Protein AF-A0A7J7S5L0-F1 (afdb_monomer)

Solvent-accessible surface area (backbone atoms only — not comparable to full-atom values): 23056 Å² total; per-residue (Å²): 132,82,79,80,74,50,75,63,55,53,49,55,50,50,57,55,58,66,65,73,73,70,83,84,84,86,88,85,94,87,86,90,83,88,81,81,90,85,79,81,75,80,80,66,63,86,84,73,77,69,74,51,73,44,51,69,38,37,42,37,36,43,38,46,70,41,43,64,68,40,69,53,35,34,27,29,10,21,54,47,45,24,26,61,78,12,46,74,59,59,72,66,46,76,49,38,42,60,50,24,47,48,80,40,89,96,40,73,84,66,61,26,32,54,71,24,30,70,67,79,53,44,90,48,55,52,59,74,33,19,23,34,21,65,38,55,86,89,56,86,34,37,40,39,37,34,39,67,58,69,44,37,40,25,36,41,35,42,28,21,14,24,62,25,62,84,52,10,28,21,4,48,22,37,38,40,31,24,42,65,84,41,78,50,46,76,50,77,40,44,59,16,63,22,63,89,75,75,63,74,66,44,32,12,42,76,48,72,21,65,87,53,64,70,37,53,53,36,27,58,78,62,39,71,84,63,62,77,80,74,77,76,82,80,81,60,74,76,77,67,79,76,74,73,81,88,76,85,85,80,92,82,84,88,78,90,78,89,79,83,80,93,79,75,95,72,82,85,76,81,76,78,81,80,74,84,78,77,82,81,82,55,98,48,91,94,54,84,86,77,96,73,89,86,84,83,84,88,77,56,88,94,36,93,55,48,43,64,56,78,70,81,85,54,65,42,99,83,76,44,73,55,92,65,53,55,93,80,62,85,58,85,56,59,20,47,59,78,39,95,92,36,81,85,61,86,42,43,62,76,68,68,46,64,93,66,97,74,83,94,68,67,31,42,26,52,69,80,134

Structure (mmCIF, N/CA/C/O backbone):
data_AF-A0A7J7S5L0-F1
#
_entry.id   AF-A0A7J7S5L0-F1
#
loop_
_atom_site.group_PDB
_atom_site.id
_atom_site.type_symbol
_atom_site.label_atom_id
_atom_site.label_alt_id
_atom_site.label_comp_id
_atom_site.label_asym_id
_atom_site.label_entity_id
_atom_site.label_seq_id
_atom_site.pdbx_PDB_ins_code
_atom_site.Cartn_x
_atom_site.Cartn_y
_atom_site.Cartn_z
_atom_site.occupancy
_atom_site.B_iso_or_equiv
_atom_site.auth_seq_id
_atom_site.auth_comp_id
_atom_site.auth_asym_id
_atom_site.auth_atom_id
_atom_site.pdbx_PDB_model_num
ATOM 1 N N . MET A 1 1 ? 23.973 -20.853 -20.906 1.00 35.00 1 MET A N 1
ATOM 2 C CA . MET A 1 1 ? 23.506 -19.467 -21.084 1.00 35.00 1 MET A CA 1
ATOM 3 C C . MET A 1 1 ? 23.937 -18.747 -19.824 1.00 35.00 1 MET A C 1
ATOM 5 O O . MET A 1 1 ? 23.379 -19.014 -18.769 1.00 35.00 1 MET A O 1
ATOM 9 N N . GLU A 1 2 ? 25.064 -18.047 -19.890 1.00 33.78 2 GLU A N 1
ATOM 10 C CA . GLU A 1 2 ? 25.650 -17.364 -18.735 1.00 33.78 2 GLU A CA 1
ATOM 11 C C . GLU A 1 2 ? 24.725 -16.218 -18.322 1.00 33.78 2 GLU A C 1
ATOM 13 O O . GLU A 1 2 ? 24.230 -15.475 -19.170 1.00 33.78 2 GLU A O 1
ATOM 18 N N . VAL A 1 3 ? 24.417 -16.142 -17.028 1.00 40.94 3 VAL A N 1
ATOM 19 C CA . VAL A 1 3 ? 23.576 -15.092 -16.456 1.00 40.94 3 VAL A CA 1
ATOM 20 C C . VAL A 1 3 ? 24.380 -13.801 -16.539 1.00 40.94 3 VAL A C 1
ATOM 22 O O . VAL A 1 3 ? 25.393 -13.665 -15.858 1.00 40.94 3 VAL A O 1
ATOM 25 N N . GLN A 1 4 ? 23.963 -12.884 -17.410 1.00 40.31 4 GLN A N 1
ATOM 26 C CA . GLN A 1 4 ? 24.479 -11.522 -17.427 1.00 40.31 4 GLN A CA 1
ATOM 27 C C . GLN A 1 4 ? 24.127 -10.904 -16.067 1.00 40.31 4 GLN A C 1
ATOM 29 O O . GLN A 1 4 ? 22.957 -10.614 -15.820 1.00 40.31 4 GLN A O 1
ATOM 34 N N . GLY A 1 5 ? 25.112 -10.822 -15.168 1.00 45.06 5 GLY A N 1
ATOM 35 C CA . GLY A 1 5 ? 24.944 -10.202 -13.856 1.00 45.06 5 GLY A CA 1
ATOM 36 C C . GLY A 1 5 ? 24.452 -8.774 -14.036 1.00 45.06 5 GLY A C 1
ATOM 37 O O . GLY A 1 5 ? 24.912 -8.072 -14.942 1.00 45.06 5 GLY A O 1
ATOM 38 N N . ASP A 1 6 ? 23.470 -8.376 -13.238 1.00 62.06 6 ASP A N 1
ATOM 39 C CA . ASP A 1 6 ? 22.963 -7.014 -13.302 1.00 62.06 6 ASP A CA 1
ATOM 40 C C . ASP A 1 6 ? 23.783 -6.069 -12.410 1.00 62.06 6 ASP A C 1
ATOM 42 O O . ASP A 1 6 ? 24.722 -6.462 -11.715 1.00 62.06 6 ASP A O 1
ATOM 46 N N . ILE A 1 7 ? 23.465 -4.776 -12.465 1.00 70.31 7 ILE A N 1
ATOM 47 C CA . ILE A 1 7 ? 24.219 -3.723 -11.767 1.00 70.31 7 ILE A CA 1
ATOM 48 C C . ILE A 1 7 ? 24.261 -3.970 -10.247 1.00 70.31 7 ILE A C 1
ATOM 50 O O . ILE A 1 7 ? 25.224 -3.583 -9.577 1.00 70.31 7 ILE A O 1
ATOM 54 N N . LEU A 1 8 ? 23.237 -4.624 -9.687 1.00 61.12 8 LEU A N 1
ATOM 55 C CA . LEU A 1 8 ? 23.223 -4.979 -8.275 1.00 61.12 8 LEU A CA 1
ATOM 56 C C . LEU A 1 8 ? 24.218 -6.108 -7.981 1.00 61.12 8 LEU A C 1
ATOM 58 O O . LEU A 1 8 ? 24.943 -6.021 -6.986 1.00 61.12 8 LEU A O 1
ATOM 62 N N . ASP A 1 9 ? 24.299 -7.125 -8.841 1.00 69.38 9 ASP A N 1
ATOM 63 C CA . ASP A 1 9 ? 25.286 -8.201 -8.714 1.00 69.38 9 ASP A CA 1
ATOM 64 C C . ASP A 1 9 ? 26.721 -7.654 -8.729 1.00 69.38 9 ASP A C 1
ATOM 66 O O . ASP A 1 9 ? 27.543 -8.045 -7.892 1.00 69.38 9 ASP A O 1
ATOM 70 N N . GLU A 1 10 ? 27.023 -6.706 -9.622 1.00 72.88 10 GLU A N 1
ATOM 71 C CA . GLU A 1 10 ? 28.326 -6.030 -9.665 1.00 72.88 10 GLU A CA 1
ATOM 72 C C . GLU A 1 10 ? 28.600 -5.228 -8.384 1.00 72.88 10 GLU A C 1
ATOM 74 O O . GLU A 1 10 ? 29.686 -5.327 -7.803 1.00 72.88 10 GLU A O 1
ATOM 79 N N . PHE A 1 11 ? 27.616 -4.472 -7.888 1.00 70.94 11 PHE A N 1
ATOM 80 C CA . PHE A 1 11 ? 27.759 -3.702 -6.651 1.00 70.94 11 PHE A CA 1
ATOM 81 C C . PHE A 1 11 ? 28.000 -4.603 -5.428 1.00 70.94 11 PHE A C 1
ATOM 83 O O . PHE A 1 11 ? 28.887 -4.341 -4.607 1.00 70.94 11 PHE A O 1
ATOM 90 N N . LEU A 1 12 ? 27.255 -5.706 -5.312 1.00 69.44 12 LEU A N 1
ATOM 91 C CA . LEU A 1 12 ? 27.433 -6.683 -4.238 1.00 69.44 12 LEU A CA 1
ATOM 92 C C . LEU A 1 12 ? 28.816 -7.349 -4.297 1.00 69.44 12 LEU A C 1
ATOM 94 O O . LEU A 1 12 ? 29.419 -7.599 -3.247 1.00 69.44 12 LEU A O 1
ATOM 98 N N . GLN A 1 13 ? 29.348 -7.607 -5.496 1.00 70.56 13 GLN A N 1
ATOM 99 C CA . GLN A 1 13 ? 30.716 -8.103 -5.677 1.00 70.56 13 GLN A CA 1
ATOM 100 C C . GLN A 1 13 ? 31.758 -7.066 -5.235 1.00 70.56 13 GLN A C 1
ATOM 102 O O . GLN A 1 13 ? 32.685 -7.414 -4.502 1.00 70.56 13 GLN A O 1
ATOM 107 N N . GLN A 1 14 ? 31.584 -5.788 -5.584 1.00 70.31 14 GLN A N 1
ATOM 108 C CA . GLN A 1 14 ? 32.487 -4.709 -5.162 1.00 70.31 14 GLN A CA 1
ATOM 109 C C . GLN A 1 14 ? 32.527 -4.541 -3.633 1.00 70.31 14 GLN A C 1
ATOM 111 O O . GLN A 1 14 ? 33.608 -4.422 -3.053 1.00 70.31 14 GLN A O 1
ATOM 116 N N . GLN A 1 15 ? 31.377 -4.624 -2.953 1.00 67.12 15 GLN A N 1
ATOM 117 C CA . GLN A 1 15 ? 31.299 -4.581 -1.483 1.00 67.12 15 GLN A CA 1
ATOM 118 C C . GLN A 1 15 ? 32.011 -5.768 -0.812 1.00 67.12 15 GLN A C 1
ATOM 120 O O . GLN A 1 15 ? 32.655 -5.609 0.229 1.00 67.12 15 GLN A O 1
ATOM 125 N N . ARG A 1 16 ? 31.937 -6.969 -1.404 1.00 60.38 16 ARG A N 1
ATOM 126 C CA . ARG A 1 16 ? 32.664 -8.153 -0.912 1.00 60.38 16 ARG A CA 1
ATOM 127 C C . ARG A 1 16 ? 34.176 -8.002 -1.087 1.00 60.38 16 ARG A C 1
ATOM 129 O O . ARG A 1 16 ? 34.921 -8.365 -0.178 1.00 60.38 16 ARG A O 1
ATOM 136 N N . SER A 1 17 ? 34.615 -7.418 -2.199 1.00 50.25 17 SER A N 1
ATOM 137 C CA . SER A 1 17 ? 36.029 -7.143 -2.484 1.00 50.25 17 SER A CA 1
ATOM 138 C C . SER A 1 17 ? 36.607 -6.046 -1.579 1.00 50.25 17 SER A C 1
ATOM 140 O O . SER A 1 17 ? 37.733 -6.176 -1.104 1.00 50.25 17 SER A O 1
ATOM 142 N N . GLY A 1 18 ? 35.824 -5.011 -1.247 1.00 46.03 18 GLY A N 1
ATOM 143 C CA . GLY A 1 18 ? 36.229 -3.941 -0.323 1.00 46.03 18 GLY A CA 1
ATOM 144 C C . GLY A 1 18 ? 36.460 -4.405 1.121 1.00 46.03 18 GLY A C 1
ATOM 145 O O . GLY A 1 18 ? 37.273 -3.822 1.836 1.00 46.03 18 GLY A O 1
ATOM 146 N N . ARG A 1 19 ? 35.808 -5.495 1.551 1.00 47.91 19 ARG A N 1
ATOM 147 C CA . ARG A 1 19 ? 35.987 -6.079 2.895 1.00 47.91 19 ARG A CA 1
ATOM 148 C C . ARG A 1 19 ? 37.182 -7.034 3.015 1.00 47.91 19 ARG A C 1
ATOM 150 O O . ARG A 1 19 ? 37.564 -7.359 4.133 1.00 47.91 19 ARG A O 1
ATOM 157 N N . GLN A 1 20 ? 37.806 -7.452 1.910 1.00 40.84 20 GLN A N 1
ATOM 158 C CA . GLN A 1 20 ? 38.986 -8.336 1.934 1.00 40.84 20 GLN A CA 1
ATOM 159 C C . GLN A 1 20 ? 40.331 -7.582 2.021 1.00 40.84 20 GLN A C 1
ATOM 161 O O . GLN A 1 20 ? 41.386 -8.210 2.039 1.00 4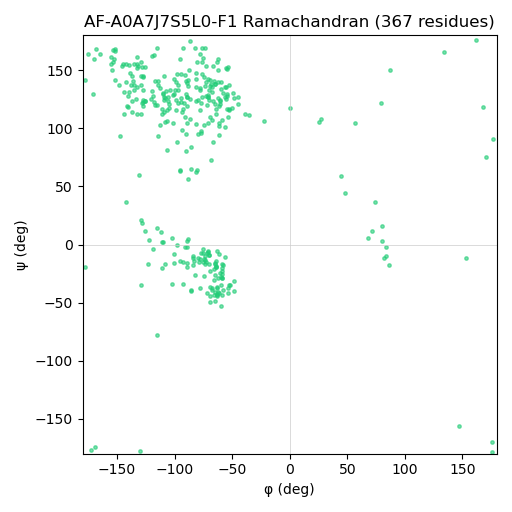0.84 20 GLN A O 1
ATOM 166 N N . GLY A 1 21 ? 40.311 -6.246 2.122 1.00 38.47 21 GLY A N 1
ATOM 167 C CA . GLY A 1 21 ? 41.514 -5.403 2.191 1.00 38.47 21 GLY A CA 1
ATOM 168 C C . GLY A 1 21 ? 42.060 -5.093 3.592 1.00 38.47 21 GLY A C 1
ATOM 169 O O . GLY A 1 21 ? 43.088 -4.430 3.692 1.00 38.47 21 GLY A O 1
ATOM 170 N N . ALA A 1 22 ? 41.419 -5.545 4.676 1.00 33.09 22 ALA A N 1
ATOM 171 C CA . ALA A 1 22 ? 41.879 -5.281 6.043 1.00 33.09 22 ALA A CA 1
ATOM 172 C C . ALA A 1 22 ? 42.357 -6.574 6.728 1.00 33.09 22 ALA A C 1
ATOM 174 O O . ALA A 1 22 ? 41.557 -7.398 7.167 1.00 33.09 22 ALA A O 1
ATOM 175 N N . GLN A 1 23 ? 43.677 -6.752 6.815 1.00 31.53 23 GLN A N 1
ATOM 176 C CA . GLN A 1 23 ? 44.304 -7.788 7.644 1.00 31.53 23 GLN A CA 1
ATOM 177 C C . GLN A 1 23 ? 44.163 -7.452 9.146 1.00 31.53 23 GLN A C 1
ATOM 179 O O . GLN A 1 23 ? 44.304 -6.283 9.508 1.00 31.53 23 GLN A O 1
ATOM 184 N N . PRO A 1 24 ? 43.938 -8.442 10.033 1.00 32.88 24 PRO A N 1
ATOM 185 C CA . PRO A 1 24 ? 43.842 -8.219 11.474 1.00 32.88 24 PRO A CA 1
ATOM 186 C C . PRO A 1 24 ? 45.208 -8.323 12.183 1.00 32.88 24 PRO A C 1
ATOM 188 O O . PRO A 1 24 ? 46.009 -9.217 11.912 1.00 32.88 24 PRO A O 1
ATOM 191 N N . THR A 1 25 ? 45.456 -7.423 13.137 1.00 28.41 25 THR A N 1
ATOM 192 C CA . THR A 1 25 ? 46.622 -7.402 14.045 1.00 28.41 25 THR A CA 1
ATOM 193 C C . THR A 1 25 ? 46.414 -8.362 15.235 1.00 28.41 25 THR A C 1
ATOM 195 O O . THR A 1 25 ? 45.291 -8.423 15.739 1.00 28.41 25 THR A O 1
ATOM 198 N N . PRO A 1 26 ? 47.435 -9.089 15.749 1.00 32.19 26 PRO A N 1
ATOM 199 C CA . PRO A 1 26 ? 47.214 -10.101 16.786 1.00 32.19 26 PRO A CA 1
ATOM 200 C C . PRO A 1 26 ? 47.486 -9.644 18.240 1.00 32.19 26 PRO A C 1
ATOM 202 O O . PRO A 1 26 ? 48.451 -8.935 18.519 1.00 32.19 26 PRO A O 1
ATOM 205 N N . CYS A 1 27 ? 46.672 -10.220 19.140 1.00 26.38 27 CYS A N 1
ATOM 206 C CA . CYS A 1 27 ? 46.868 -10.541 20.571 1.00 26.38 27 CYS A CA 1
ATOM 207 C C . CYS A 1 27 ? 46.740 -9.454 21.663 1.00 26.38 27 CYS A C 1
ATOM 209 O O . CYS A 1 27 ? 47.589 -8.573 21.765 1.00 26.38 27 CYS A O 1
ATOM 211 N N . ARG A 1 28 ? 45.809 -9.675 22.622 1.00 26.89 28 ARG A N 1
ATOM 212 C CA . ARG A 1 28 ? 46.102 -10.147 24.008 1.00 26.89 28 ARG A CA 1
ATOM 213 C C . ARG A 1 28 ? 44.815 -10.515 24.795 1.00 26.89 28 ARG A C 1
ATOM 215 O O . ARG A 1 28 ? 43.890 -9.716 24.850 1.00 26.89 28 ARG A O 1
ATOM 222 N N . GLU A 1 29 ? 44.779 -11.700 25.411 1.00 26.22 29 GLU A N 1
ATOM 223 C CA . GLU A 1 29 ? 43.734 -12.190 26.349 1.00 26.22 29 GLU A CA 1
ATOM 224 C C . GLU A 1 29 ? 43.870 -11.481 27.727 1.00 26.22 29 GLU A C 1
ATOM 226 O O . GLU A 1 29 ? 45.004 -11.214 28.132 1.00 26.22 29 GLU A O 1
ATOM 231 N N . GLN A 1 30 ? 42.830 -11.003 28.440 1.00 28.47 30 GLN A N 1
ATOM 232 C CA . GLN A 1 30 ? 41.833 -11.632 29.362 1.00 28.47 30 GLN A CA 1
ATOM 233 C C . GLN A 1 30 ? 41.193 -10.479 30.221 1.00 28.47 30 GLN A C 1
ATOM 235 O O . GLN A 1 30 ? 41.769 -9.387 30.187 1.00 28.47 30 GLN A O 1
ATOM 240 N N . PRO A 1 31 ? 40.185 -10.652 31.126 1.00 34.25 31 PRO A N 1
ATOM 241 C CA . PRO A 1 31 ? 39.108 -11.648 31.272 1.00 34.25 31 PRO A CA 1
ATOM 242 C C . PRO A 1 31 ? 37.680 -11.036 31.475 1.00 34.25 31 PRO A C 1
ATOM 244 O O . PRO A 1 31 ? 37.468 -9.828 31.473 1.00 34.25 31 PRO A O 1
ATOM 247 N N . GLU A 1 32 ? 36.716 -11.944 31.647 1.00 32.19 32 GLU A N 1
ATOM 248 C CA . GLU A 1 32 ? 35.241 -11.896 31.657 1.00 32.19 32 GLU A CA 1
ATOM 249 C C . GLU A 1 32 ? 34.494 -10.900 32.579 1.00 32.19 32 GLU A C 1
ATOM 251 O O . GLU A 1 32 ? 34.886 -10.658 33.720 1.00 32.19 32 GLU A O 1
ATOM 256 N N . ALA A 1 33 ? 33.279 -10.509 32.153 1.00 26.70 33 ALA A N 1
ATOM 257 C CA . ALA A 1 33 ? 32.152 -10.198 33.043 1.00 26.70 33 ALA A CA 1
ATOM 258 C C . ALA A 1 33 ? 30.788 -10.564 32.400 1.00 26.70 33 ALA A C 1
ATOM 260 O O . ALA A 1 33 ? 30.206 -9.795 31.647 1.00 26.70 33 ALA A O 1
ATOM 261 N N . ARG A 1 34 ? 30.327 -11.786 32.706 1.00 32.19 34 ARG A N 1
ATOM 262 C CA . ARG A 1 34 ? 28.937 -12.289 32.832 1.00 32.19 34 ARG A CA 1
ATOM 263 C C . ARG A 1 34 ? 27.819 -11.560 32.053 1.00 32.19 34 ARG A C 1
ATOM 265 O O . ARG A 1 34 ? 27.290 -10.560 32.528 1.00 32.19 34 ARG A O 1
ATOM 272 N N . ALA A 1 35 ? 27.341 -12.181 30.972 1.00 31.11 35 ALA A N 1
ATOM 273 C CA . ALA A 1 35 ? 26.013 -11.933 30.403 1.00 31.11 35 ALA A CA 1
ATOM 274 C C . ALA A 1 35 ? 25.084 -13.115 30.741 1.00 31.11 35 ALA A C 1
ATOM 276 O O . ALA A 1 35 ? 25.424 -14.269 30.474 1.00 31.11 35 ALA A O 1
ATOM 277 N N . GLY A 1 36 ? 23.952 -12.828 31.390 1.00 28.92 36 GLY A N 1
ATOM 278 C CA . GLY A 1 36 ? 22.881 -13.796 31.646 1.00 28.92 36 GLY A CA 1
ATOM 279 C C . GLY A 1 36 ? 22.057 -14.083 30.381 1.00 28.92 36 GLY A C 1
ATOM 280 O O . GLY A 1 36 ? 22.115 -13.294 29.435 1.00 28.92 36 GLY A O 1
ATOM 281 N N . PRO A 1 37 ? 21.312 -15.200 30.326 1.00 42.72 37 PRO A N 1
ATOM 282 C CA . PRO A 1 37 ? 20.564 -15.581 29.140 1.00 42.72 37 PRO A CA 1
ATOM 283 C C . PRO A 1 37 ? 19.127 -15.052 29.225 1.00 42.72 37 PRO A C 1
ATOM 285 O O . PRO A 1 37 ? 18.285 -15.709 29.825 1.00 42.72 37 PRO A O 1
ATOM 288 N N . ASP A 1 38 ? 18.826 -13.924 28.580 1.00 32.19 38 ASP A N 1
ATOM 289 C CA . ASP A 1 38 ? 17.434 -13.583 28.252 1.00 32.19 38 ASP A CA 1
ATOM 290 C C . ASP A 1 38 ? 17.164 -13.976 26.804 1.00 32.19 38 ASP A C 1
ATOM 292 O O . ASP A 1 38 ? 17.387 -13.256 25.831 1.00 32.19 38 ASP A O 1
ATOM 296 N N . ASN A 1 39 ? 16.758 -15.233 26.700 1.00 38.75 39 ASN A N 1
ATOM 297 C CA . ASN A 1 39 ? 16.380 -15.925 25.492 1.00 38.75 39 ASN A CA 1
ATOM 298 C C . ASN A 1 39 ? 14.872 -15.714 25.288 1.00 38.75 39 ASN A C 1
ATOM 300 O O . ASN A 1 39 ? 14.083 -16.593 25.613 1.00 38.75 39 ASN A O 1
ATOM 304 N N . CYS A 1 40 ? 14.460 -14.564 24.757 1.00 37.28 40 CYS A N 1
ATOM 305 C CA . CYS A 1 40 ? 13.097 -14.382 24.246 1.00 37.28 40 CYS A CA 1
ATOM 306 C C . CYS A 1 40 ? 13.091 -14.643 22.739 1.00 37.28 40 CYS A C 1
ATOM 308 O O . CYS A 1 40 ? 12.861 -13.755 21.925 1.00 37.28 40 CYS A O 1
ATOM 310 N N . ARG A 1 41 ? 13.400 -15.886 22.360 1.00 45.84 41 ARG A N 1
ATOM 311 C CA . ARG A 1 41 ? 12.902 -16.421 21.095 1.00 45.84 41 ARG A CA 1
ATOM 312 C C . ARG A 1 41 ? 11.476 -16.844 21.377 1.00 45.84 41 ARG A C 1
ATOM 314 O O . ARG A 1 41 ? 11.260 -17.930 21.907 1.00 45.84 41 ARG A O 1
ATOM 321 N N . ASP A 1 42 ? 10.541 -15.954 21.082 1.00 41.78 42 ASP A N 1
ATOM 322 C CA . ASP A 1 42 ? 9.139 -16.321 21.006 1.00 41.78 42 ASP A CA 1
ATOM 323 C C . ASP A 1 42 ? 8.979 -17.270 19.816 1.00 41.78 42 ASP A C 1
ATOM 325 O O . ASP A 1 42 ? 8.831 -16.875 18.664 1.00 41.78 42 ASP A O 1
ATOM 329 N N . SER A 1 43 ? 9.155 -18.560 20.085 1.00 47.28 43 SER A N 1
ATOM 330 C CA . SER A 1 43 ? 8.715 -19.630 19.207 1.00 47.28 43 SER A CA 1
ATOM 331 C C . SER A 1 43 ? 7.222 -19.834 19.448 1.00 47.28 43 SER A C 1
ATOM 333 O O . SER A 1 43 ? 6.814 -20.869 19.980 1.00 47.28 43 SER A O 1
ATOM 335 N N . GLY A 1 44 ? 6.435 -18.810 19.124 1.00 47.19 44 GLY A N 1
ATOM 336 C CA . GLY A 1 44 ? 5.003 -18.941 18.932 1.00 47.19 44 GLY A CA 1
ATOM 337 C C . GLY A 1 44 ? 4.761 -19.739 17.656 1.00 47.19 44 GLY A C 1
ATOM 338 O O . GLY A 1 44 ? 5.454 -19.557 16.653 1.00 47.19 44 GLY A O 1
ATOM 339 N N . ASP A 1 45 ? 3.822 -20.677 17.704 1.00 52.75 45 ASP A N 1
ATOM 340 C CA . ASP A 1 45 ? 3.313 -21.317 16.496 1.00 52.75 45 ASP A CA 1
ATOM 341 C C . ASP A 1 45 ? 2.797 -20.209 15.552 1.00 52.75 45 ASP A C 1
ATOM 343 O O . ASP A 1 45 ? 1.966 -19.407 15.990 1.00 52.75 45 ASP A O 1
ATOM 347 N N . PRO A 1 46 ? 3.252 -20.120 14.284 1.00 55.59 46 PRO A N 1
ATOM 348 C CA . PRO A 1 46 ? 2.746 -19.131 13.327 1.00 55.59 46 PRO A CA 1
ATOM 349 C C . PRO A 1 46 ? 1.220 -19.191 13.128 1.00 55.59 46 PRO A C 1
ATOM 351 O O . PRO A 1 46 ? 0.656 -18.291 12.512 1.00 55.59 46 PRO A O 1
ATOM 354 N N . SER A 1 47 ? 0.542 -20.226 13.643 1.00 59.34 47 SER A N 1
ATOM 355 C CA . SER A 1 47 ? -0.913 -20.377 13.581 1.00 59.34 47 SER A CA 1
ATOM 356 C C . SER A 1 47 ? -1.727 -19.564 14.606 1.00 59.34 47 SER A C 1
ATOM 358 O O . SER A 1 47 ? -2.938 -19.454 14.422 1.00 59.34 47 SER A O 1
ATOM 360 N N . ASP A 1 48 ? -1.113 -18.962 15.638 1.00 78.75 48 ASP A N 1
ATOM 361 C CA . ASP A 1 48 ? -1.850 -18.232 16.701 1.00 78.75 48 ASP A CA 1
ATOM 362 C C . ASP A 1 48 ? -1.804 -16.696 16.563 1.00 78.75 48 ASP A C 1
ATOM 364 O O . ASP A 1 48 ? -2.292 -15.954 17.418 1.00 78.75 48 ASP A O 1
ATOM 368 N N . PHE A 1 49 ? -1.228 -16.178 15.474 1.00 86.44 49 PHE A N 1
ATOM 369 C CA . PHE A 1 49 ? -1.247 -14.741 15.223 1.00 86.44 49 PHE A CA 1
ATOM 370 C C . PHE A 1 49 ? -2.678 -14.259 14.943 1.00 86.44 49 PHE A C 1
ATOM 372 O O . PHE A 1 49 ? -3.347 -14.726 14.018 1.00 86.44 49 PHE A O 1
ATOM 379 N N . ARG A 1 50 ? -3.146 -13.281 15.726 1.00 89.38 50 ARG A N 1
ATOM 380 C CA . ARG A 1 50 ? -4.452 -12.641 15.540 1.00 89.38 50 ARG A CA 1
ATOM 381 C C . ARG A 1 50 ? -4.278 -11.158 15.257 1.00 89.38 50 ARG A C 1
ATOM 383 O O . ARG A 1 50 ? -3.656 -10.446 16.041 1.00 89.38 50 ARG A O 1
ATOM 390 N N . ILE A 1 51 ? -4.903 -10.701 14.174 1.00 93.38 51 ILE A N 1
ATOM 391 C CA . ILE A 1 51 ? -4.962 -9.283 13.815 1.00 93.38 51 ILE A CA 1
ATOM 392 C C . ILE A 1 51 ? -5.674 -8.520 14.953 1.00 93.38 51 ILE A C 1
ATOM 394 O O . ILE A 1 51 ? -6.797 -8.891 15.318 1.00 93.38 51 ILE A O 1
ATOM 398 N N . PRO A 1 52 ? -5.038 -7.498 15.554 1.00 96.06 52 PRO A N 1
ATOM 399 C CA . PRO A 1 52 ? -5.631 -6.725 16.637 1.00 96.06 52 PRO A CA 1
ATOM 400 C C . PRO A 1 52 ? -6.738 -5.801 16.119 1.00 96.06 52 PRO A C 1
ATOM 402 O O . PRO A 1 52 ? -6.710 -5.349 14.979 1.00 96.06 52 PRO A O 1
ATOM 405 N N . VAL A 1 53 ? -7.697 -5.470 16.985 1.00 97.31 53 VAL A N 1
ATOM 406 C CA . VAL A 1 53 ? -8.732 -4.473 16.680 1.00 97.31 53 VAL A CA 1
ATOM 407 C C . VAL A 1 53 ? -8.235 -3.092 17.098 1.00 97.31 53 VAL A C 1
ATOM 409 O O . VAL A 1 53 ? -7.836 -2.915 18.248 1.00 97.31 53 VAL A O 1
ATOM 412 N N . LEU A 1 54 ? -8.275 -2.132 16.172 1.00 97.75 54 LEU A N 1
ATOM 413 C CA . LEU A 1 54 ? -7.890 -0.729 16.355 1.00 97.75 54 LEU A CA 1
ATOM 414 C C . LEU A 1 54 ? -6.569 -0.553 17.133 1.00 97.75 54 LEU A C 1
ATOM 416 O O . LEU A 1 54 ? -6.569 0.078 18.199 1.00 97.75 54 LEU A O 1
ATOM 420 N N . PRO A 1 55 ? -5.434 -1.100 16.652 1.00 98.25 55 PRO A N 1
ATOM 421 C CA . PRO A 1 55 ? -4.156 -0.939 17.334 1.00 98.25 55 PRO A CA 1
ATOM 422 C C . PRO A 1 55 ? -3.791 0.548 17.450 1.00 98.25 55 PRO A C 1
ATOM 424 O O . PRO A 1 55 ? -4.018 1.335 16.529 1.00 98.25 55 PRO A O 1
ATOM 427 N N . TYR A 1 56 ? -3.249 0.938 18.604 1.00 98.56 56 TYR A N 1
ATOM 428 C CA . TYR A 1 56 ? -2.861 2.315 18.908 1.00 98.56 56 TYR A CA 1
ATOM 429 C C . TYR A 1 56 ? -1.345 2.453 18.907 1.00 98.56 56 TYR A C 1
ATOM 431 O O . TYR A 1 56 ? -0.663 1.670 19.563 1.00 98.56 56 TYR A O 1
ATOM 439 N N . GLY A 1 57 ? -0.830 3.475 18.231 1.00 98.06 57 GLY A N 1
ATOM 440 C CA . GLY A 1 57 ? 0.599 3.762 18.248 1.00 98.06 57 GLY A CA 1
ATOM 441 C C . GLY A 1 57 ? 0.997 4.909 17.335 1.00 98.06 57 GLY A C 1
ATOM 442 O O . GLY A 1 57 ? 0.138 5.651 16.845 1.00 98.06 57 GLY A O 1
ATOM 443 N N . ARG A 1 58 ? 2.307 5.080 17.139 1.00 98.12 58 ARG A N 1
ATOM 444 C CA . ARG A 1 58 ? 2.880 6.196 16.369 1.00 98.12 58 ARG A CA 1
ATOM 445 C C . ARG A 1 58 ? 3.877 5.775 15.292 1.00 98.12 58 ARG A C 1
ATOM 447 O O . ARG A 1 58 ? 3.964 6.450 14.270 1.00 98.12 58 ARG A O 1
ATOM 454 N N . HIS A 1 59 ? 4.654 4.733 15.546 1.00 98.69 59 HIS A N 1
ATOM 455 C CA . HIS A 1 59 ? 5.771 4.308 14.716 1.00 98.69 59 HIS A CA 1
ATOM 456 C C . HIS A 1 59 ? 5.392 3.017 13.999 1.00 98.69 59 HIS A C 1
ATOM 458 O O . HIS A 1 59 ? 5.337 1.953 14.616 1.00 98.69 59 HIS A O 1
ATOM 464 N N . LEU A 1 60 ? 5.104 3.112 12.705 1.00 98.81 60 LEU A N 1
ATOM 465 C CA . LEU A 1 60 ? 4.762 1.969 11.868 1.00 98.81 60 LEU A CA 1
ATOM 466 C C . LEU A 1 60 ? 6.007 1.494 11.114 1.00 98.81 60 LEU A C 1
ATOM 468 O O . LEU A 1 60 ? 6.705 2.298 10.501 1.00 98.81 60 LEU A O 1
ATOM 472 N N . VAL A 1 61 ? 6.269 0.192 11.120 1.00 98.81 61 VAL A N 1
ATOM 473 C CA . VAL A 1 61 ? 7.336 -0.437 10.338 1.00 98.81 61 VAL A CA 1
ATOM 474 C C . VAL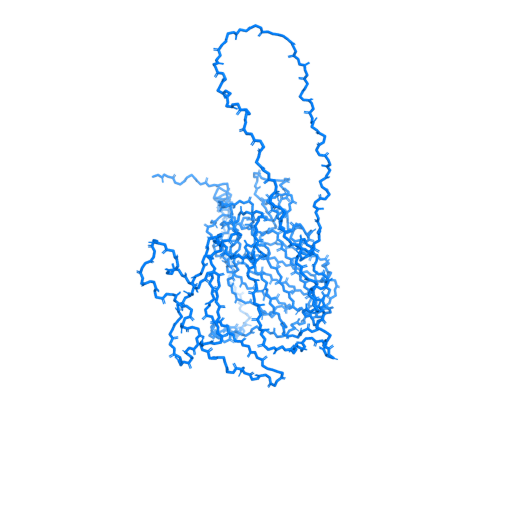 A 1 61 ? 6.730 -1.550 9.500 1.00 98.81 61 VAL A C 1
ATOM 476 O O . VAL A 1 61 ? 6.108 -2.459 10.039 1.00 98.81 61 VAL A O 1
ATOM 479 N N . ILE A 1 62 ? 6.924 -1.489 8.189 1.00 98.75 62 ILE A N 1
ATOM 480 C CA . ILE A 1 62 ? 6.588 -2.558 7.250 1.00 98.75 62 ILE A CA 1
ATOM 481 C C . ILE A 1 62 ? 7.893 -3.270 6.908 1.00 98.75 62 ILE A C 1
ATOM 483 O O . ILE A 1 62 ? 8.713 -2.734 6.164 1.00 98.75 62 ILE A O 1
ATOM 487 N N . ASP A 1 63 ? 8.095 -4.457 7.468 1.00 98.38 63 ASP A N 1
ATOM 488 C CA . ASP A 1 63 ? 9.232 -5.321 7.169 1.00 98.38 63 ASP A CA 1
ATOM 489 C C . ASP A 1 63 ? 8.892 -6.237 5.988 1.00 98.38 63 ASP A C 1
ATOM 491 O O . ASP A 1 63 ? 7.948 -7.031 6.021 1.00 98.38 63 ASP A O 1
ATOM 495 N N . ILE A 1 64 ? 9.662 -6.101 4.916 1.00 98.50 64 ILE A N 1
ATOM 496 C CA . ILE A 1 64 ? 9.462 -6.753 3.628 1.00 98.50 64 ILE A CA 1
ATOM 497 C C . ILE A 1 64 ? 10.288 -8.037 3.612 1.00 98.50 64 ILE A C 1
ATOM 499 O O . ILE A 1 64 ? 11.518 -8.012 3.590 1.00 98.50 64 ILE A O 1
ATOM 503 N N . LYS A 1 65 ? 9.612 -9.186 3.573 1.00 96.88 65 LYS A N 1
ATOM 504 C CA . LYS A 1 65 ? 10.265 -10.502 3.619 1.00 96.88 65 LYS A CA 1
ATOM 505 C C . LYS A 1 65 ? 10.557 -11.050 2.223 1.00 96.88 65 LYS A C 1
ATOM 507 O O . LYS A 1 65 ? 11.556 -11.747 2.031 1.00 96.88 65 LYS A O 1
ATOM 512 N N . SER A 1 66 ? 9.697 -10.762 1.246 1.00 97.31 66 SER A N 1
ATOM 513 C CA . SER A 1 66 ? 9.836 -11.283 -0.117 1.00 97.31 66 SER A CA 1
ATOM 514 C C . SER A 1 66 ? 9.188 -10.385 -1.180 1.00 97.31 66 SER A C 1
ATOM 516 O O . SER A 1 66 ? 8.422 -9.466 -0.883 1.00 97.31 66 SER A O 1
ATOM 518 N N . THR A 1 67 ? 9.502 -10.673 -2.444 1.00 97.88 67 THR A N 1
ATOM 519 C CA . THR A 1 67 ? 8.892 -10.056 -3.630 1.00 97.88 67 THR A CA 1
ATOM 520 C C . THR A 1 67 ? 8.111 -11.098 -4.432 1.00 97.88 67 THR A C 1
ATOM 522 O O . THR A 1 67 ? 8.245 -12.308 -4.228 1.00 97.88 67 THR A O 1
ATOM 525 N N . TRP A 1 68 ? 7.330 -10.644 -5.412 1.00 96.62 68 TRP A N 1
ATOM 526 C CA . TRP A 1 68 ? 6.583 -11.522 -6.319 1.00 96.62 68 TRP A CA 1
ATOM 527 C C . TRP A 1 68 ? 7.441 -12.288 -7.337 1.00 96.62 68 TRP A C 1
ATOM 529 O O . TRP A 1 68 ? 6.908 -13.128 -8.064 1.00 96.62 68 TRP A O 1
ATOM 539 N N . GLY A 1 69 ? 8.750 -12.034 -7.416 1.00 90.69 69 GLY A N 1
ATOM 540 C CA . GLY A 1 69 ? 9.660 -12.815 -8.259 1.00 90.69 69 GLY A CA 1
ATOM 541 C C . GLY A 1 69 ? 10.911 -12.084 -8.742 1.00 90.69 69 GLY A C 1
ATOM 542 O O . GLY A 1 69 ? 11.815 -12.735 -9.270 1.00 90.69 69 GLY A O 1
ATOM 543 N N . ASP A 1 70 ? 10.995 -10.761 -8.579 1.00 92.38 70 ASP A N 1
ATOM 544 C CA . ASP A 1 70 ? 12.225 -10.023 -8.881 1.00 92.38 70 ASP A CA 1
ATOM 545 C C . ASP A 1 70 ? 13.264 -10.242 -7.768 1.00 92.38 70 ASP A C 1
ATOM 547 O O . ASP A 1 70 ? 12.990 -10.078 -6.579 1.00 92.38 70 ASP A O 1
ATOM 551 N N . ARG A 1 71 ? 14.470 -10.661 -8.159 1.00 90.88 71 ARG A N 1
ATOM 552 C CA . ARG A 1 71 ? 15.541 -11.036 -7.224 1.00 90.88 71 ARG A CA 1
ATOM 553 C C . ARG A 1 71 ? 16.354 -9.845 -6.731 1.00 90.88 71 ARG A C 1
ATOM 555 O O . ARG A 1 71 ? 17.086 -9.991 -5.755 1.00 90.88 71 ARG A O 1
ATOM 562 N N . HIS A 1 72 ? 16.274 -8.720 -7.431 1.00 93.50 72 HIS A N 1
ATOM 563 C CA . HIS A 1 72 ? 17.214 -7.613 -7.301 1.00 93.50 72 HIS A CA 1
ATOM 564 C C . HIS A 1 72 ? 16.521 -6.306 -6.945 1.00 93.50 72 HIS A C 1
ATOM 566 O O . HIS A 1 72 ? 17.176 -5.380 -6.478 1.00 93.50 72 HIS A O 1
ATOM 572 N N . TYR A 1 73 ? 15.208 -6.214 -7.131 1.00 97.19 73 TYR A N 1
ATOM 573 C CA . TYR A 1 73 ? 14.459 -4.998 -6.865 1.00 97.19 73 TYR A CA 1
ATOM 574 C C . TYR A 1 73 ? 13.151 -5.282 -6.146 1.00 97.19 73 TYR A C 1
ATOM 576 O O . TYR A 1 73 ? 12.472 -6.269 -6.422 1.00 97.19 73 TYR A O 1
ATOM 584 N N . VAL A 1 74 ? 12.788 -4.356 -5.267 1.00 98.44 74 VAL A N 1
ATOM 585 C CA . VAL A 1 74 ? 11.480 -4.294 -4.628 1.00 98.44 74 VAL A CA 1
ATOM 586 C C . VAL A 1 74 ? 10.910 -2.892 -4.775 1.00 98.44 74 VAL A C 1
ATOM 588 O O . VAL A 1 74 ? 11.657 -1.914 -4.776 1.00 98.44 74 VAL A O 1
ATOM 591 N N . GLY A 1 75 ? 9.600 -2.786 -4.941 1.00 98.19 75 GLY A N 1
ATOM 592 C CA . GLY A 1 75 ? 8.922 -1.507 -5.034 1.00 98.19 75 GLY A CA 1
ATOM 593 C C . GLY A 1 75 ? 7.486 -1.569 -4.550 1.00 98.19 75 GLY A C 1
ATOM 594 O O . GLY A 1 75 ? 6.910 -2.642 -4.365 1.00 98.19 75 GLY A O 1
ATOM 595 N N . LEU A 1 76 ? 6.917 -0.383 -4.391 1.00 98.69 76 LEU A N 1
ATOM 596 C CA . LEU A 1 76 ? 5.516 -0.134 -4.076 1.00 98.69 76 LEU A CA 1
ATOM 597 C C . LEU A 1 76 ? 5.092 1.150 -4.797 1.00 98.69 76 LEU A C 1
ATOM 599 O O . LEU A 1 76 ? 5.931 1.996 -5.117 1.00 98.69 76 LEU A O 1
ATOM 603 N N . ASN A 1 77 ? 3.799 1.282 -5.055 1.00 98.31 77 ASN A N 1
ATOM 604 C CA . ASN A 1 77 ? 3.218 2.523 -5.551 1.00 98.31 77 ASN A CA 1
ATOM 605 C C . ASN A 1 77 ? 2.869 3.467 -4.398 1.00 98.31 77 ASN A C 1
ATOM 607 O O . ASN A 1 77 ? 3.100 4.659 -4.517 1.00 98.31 77 ASN A O 1
ATOM 611 N N . GLY A 1 78 ? 2.353 2.947 -3.283 1.00 98.00 78 GLY A N 1
ATOM 612 C CA . GLY A 1 78 ? 1.835 3.804 -2.222 1.00 98.00 78 GLY A CA 1
ATOM 613 C C . GLY A 1 78 ? 1.383 3.069 -0.973 1.00 98.00 78 GLY A C 1
ATOM 614 O O . GLY A 1 78 ? 1.196 1.850 -0.977 1.00 98.00 78 GLY A O 1
ATOM 615 N N . ILE A 1 79 ? 1.222 3.825 0.107 1.00 98.44 79 ILE A N 1
ATOM 616 C CA . ILE A 1 79 ? 0.741 3.369 1.407 1.00 98.44 79 ILE A CA 1
ATOM 617 C C . ILE A 1 79 ? -0.247 4.410 1.928 1.00 98.44 79 ILE A C 1
ATOM 619 O O . ILE A 1 79 ? 0.102 5.574 2.107 1.00 98.44 79 ILE A O 1
ATOM 623 N N . GLU A 1 80 ? -1.466 3.978 2.231 1.00 97.75 80 GLU A N 1
ATOM 624 C CA . GLU A 1 80 ? -2.481 4.820 2.863 1.00 97.75 80 GLU A CA 1
ATOM 625 C C . GLU A 1 80 ? -2.837 4.255 4.231 1.00 97.75 80 GLU A C 1
ATOM 627 O O . GLU A 1 80 ? -2.924 3.042 4.419 1.00 97.75 80 GLU A O 1
ATOM 632 N N . ILE A 1 81 ? -3.033 5.135 5.207 1.00 98.31 81 ILE A N 1
ATOM 633 C CA . ILE A 1 81 ? -3.334 4.752 6.585 1.00 98.31 81 ILE A CA 1
ATOM 634 C C . ILE A 1 81 ? -4.490 5.623 7.045 1.00 98.31 81 ILE A C 1
ATOM 636 O O . ILE A 1 81 ? -4.388 6.847 6.997 1.00 98.31 81 ILE A O 1
ATOM 640 N N . PHE A 1 82 ? -5.565 5.005 7.522 1.00 98.12 82 PHE A N 1
ATOM 641 C CA . PHE A 1 82 ? -6.732 5.710 8.044 1.00 98.12 82 PHE A CA 1
ATOM 642 C C . PHE A 1 82 ? -6.887 5.447 9.535 1.00 98.12 82 PHE A C 1
ATOM 644 O O . PHE A 1 82 ? -6.669 4.336 10.035 1.00 98.12 82 PHE A O 1
ATOM 651 N N . SER A 1 83 ? -7.262 6.498 10.254 1.00 98.00 83 SER A N 1
ATOM 652 C CA . SER A 1 83 ? -7.489 6.448 11.692 1.00 98.00 83 SER A CA 1
ATOM 653 C C . SER A 1 83 ? -8.885 5.922 12.032 1.00 98.00 83 SER A C 1
ATOM 655 O O . SER A 1 83 ? -9.781 5.880 11.193 1.00 98.00 83 SER A O 1
ATOM 657 N N . SER A 1 84 ? -9.121 5.617 13.307 1.00 97.19 84 SER A N 1
ATOM 658 C CA . SER A 1 84 ? -10.456 5.277 13.824 1.00 97.19 84 SER A CA 1
ATOM 659 C C . SER A 1 84 ? -11.501 6.391 13.682 1.00 97.19 84 SER A C 1
ATOM 661 O O . SER A 1 84 ? -12.662 6.166 13.996 1.00 97.19 84 SER A O 1
ATOM 663 N N . LYS A 1 85 ? -11.107 7.605 13.277 1.00 96.12 85 LYS A N 1
ATOM 664 C CA . LYS A 1 85 ? -12.035 8.707 12.977 1.00 96.12 85 LYS A CA 1
ATOM 665 C C . LYS A 1 85 ? -12.495 8.715 11.520 1.00 96.12 85 LYS A C 1
ATOM 667 O O . LYS A 1 85 ? -13.248 9.600 11.136 1.00 96.12 85 LYS A O 1
ATOM 672 N N . GLY A 1 86 ? -11.985 7.794 10.709 1.00 94.00 86 GLY A N 1
ATOM 673 C CA . GLY A 1 86 ? -12.167 7.791 9.267 1.00 94.00 86 GLY A CA 1
ATOM 674 C C . GLY A 1 86 ? -11.146 8.628 8.513 1.00 94.00 86 GLY A C 1
ATOM 675 O O . GLY A 1 86 ? -10.960 8.392 7.342 1.00 94.00 86 GLY A O 1
ATOM 676 N N . GLU A 1 87 ? -10.421 9.546 9.152 1.00 95.56 87 GLU A N 1
ATOM 677 C CA . GLU A 1 87 ? -9.510 10.462 8.450 1.00 95.56 87 GLU A CA 1
ATOM 678 C C . GLU A 1 87 ? -8.144 9.817 8.121 1.00 95.56 87 GLU A C 1
ATOM 680 O O . GLU A 1 87 ? -7.635 9.044 8.954 1.00 95.56 87 GLU A O 1
ATOM 685 N N . PRO A 1 88 ? -7.497 10.189 6.992 1.00 96.62 88 PRO A N 1
ATOM 686 C CA . PRO A 1 88 ? -6.111 9.827 6.700 1.00 96.62 88 PRO A CA 1
ATOM 687 C C . PRO A 1 88 ? -5.147 10.263 7.812 1.00 96.62 88 PRO A C 1
ATOM 689 O O . PRO A 1 88 ? -5.202 11.389 8.318 1.00 96.62 88 PRO A O 1
ATOM 692 N N . VAL A 1 89 ? -4.231 9.376 8.198 1.00 97.81 89 VAL A N 1
ATOM 693 C CA . VAL A 1 89 ? -3.232 9.651 9.235 1.00 97.81 89 VAL A CA 1
ATOM 694 C C . VAL A 1 89 ? -2.175 10.611 8.696 1.00 97.81 89 VAL A C 1
ATOM 696 O O . VAL A 1 89 ? -1.548 10.372 7.668 1.00 97.81 89 VAL A O 1
ATOM 699 N N . GLN A 1 90 ? -1.929 11.695 9.430 1.00 97.31 90 GLN A N 1
ATOM 700 C CA . GLN A 1 90 ? -0.876 12.648 9.089 1.00 97.31 90 GLN A CA 1
ATOM 701 C C . GLN A 1 90 ? 0.508 12.053 9.362 1.00 97.31 90 GLN A C 1
ATOM 703 O O . GLN A 1 90 ? 0.846 11.745 10.510 1.00 97.31 90 GLN A O 1
ATOM 708 N N . ILE A 1 91 ? 1.320 11.952 8.312 1.00 98.06 91 ILE A N 1
ATOM 709 C CA . ILE A 1 91 ? 2.683 11.425 8.374 1.00 98.06 91 ILE A CA 1
ATOM 710 C C . ILE A 1 91 ? 3.672 12.556 8.669 1.00 98.06 91 ILE A C 1
ATOM 712 O O . ILE A 1 91 ? 3.699 13.570 7.974 1.00 98.06 91 ILE A O 1
ATOM 716 N N . ALA A 1 92 ? 4.496 12.379 9.701 1.00 98.12 92 ALA A N 1
ATOM 717 C CA . ALA A 1 92 ? 5.576 13.298 10.046 1.00 98.12 92 ALA A CA 1
ATOM 718 C C . ALA A 1 92 ? 6.858 12.988 9.271 1.00 98.12 92 ALA A C 1
ATOM 720 O O . ALA A 1 92 ? 7.576 13.902 8.868 1.00 98.12 92 ALA A O 1
ATOM 721 N N . SER A 1 93 ? 7.173 11.703 9.105 1.00 98.12 93 SER A N 1
ATOM 722 C CA . SER A 1 93 ? 8.375 11.264 8.403 1.00 98.12 93 SER A CA 1
ATOM 723 C C . SER A 1 93 ? 8.186 9.867 7.816 1.00 98.12 93 SER A C 1
ATOM 725 O O . SER A 1 93 ? 7.431 9.058 8.355 1.00 98.12 93 SER A O 1
ATOM 727 N N . ILE A 1 94 ? 8.866 9.601 6.701 1.00 98.56 94 ILE A N 1
ATOM 728 C CA . ILE A 1 94 ? 8.941 8.281 6.080 1.00 98.56 94 ILE A CA 1
ATOM 729 C C . ILE A 1 94 ? 10.387 7.994 5.683 1.00 98.56 94 ILE A C 1
ATOM 731 O O . ILE A 1 94 ? 11.093 8.867 5.172 1.00 98.56 94 ILE A O 1
ATOM 735 N N . GLN A 1 95 ? 10.839 6.773 5.944 1.00 98.56 95 GLN A N 1
ATOM 736 C CA . GLN A 1 95 ? 12.175 6.289 5.620 1.00 98.56 95 GLN A CA 1
ATOM 737 C C . GLN A 1 95 ? 12.085 4.853 5.119 1.00 98.56 95 GLN A C 1
ATOM 739 O O . GLN A 1 95 ? 11.164 4.124 5.471 1.00 98.56 95 GLN A O 1
ATOM 744 N N . ALA A 1 96 ? 13.059 4.438 4.320 1.00 98.50 96 ALA A N 1
ATOM 745 C CA . ALA A 1 96 ? 13.207 3.048 3.927 1.00 98.50 96 ALA A CA 1
ATOM 746 C C . ALA A 1 96 ? 14.659 2.604 4.087 1.00 98.50 96 ALA A C 1
ATOM 748 O O . ALA A 1 96 ? 15.587 3.412 3.983 1.00 98.50 96 ALA A O 1
ATOM 749 N N . ASP A 1 97 ? 14.844 1.313 4.326 1.00 97.69 97 ASP A N 1
ATOM 750 C CA . ASP A 1 97 ? 16.142 0.654 4.301 1.00 97.69 97 ASP A CA 1
ATOM 751 C C . ASP A 1 97 ? 16.049 -0.586 3.404 1.00 97.69 97 ASP A C 1
ATOM 753 O O . ASP A 1 97 ? 15.330 -1.521 3.759 1.00 97.69 97 ASP A O 1
ATOM 757 N N . PRO A 1 98 ? 16.725 -0.620 2.241 1.00 97.75 98 PRO A N 1
ATOM 758 C CA . PRO A 1 98 ? 17.457 0.488 1.624 1.00 97.75 98 PRO A CA 1
ATOM 759 C C . PRO A 1 98 ? 16.520 1.633 1.174 1.00 97.75 98 PRO A C 1
ATOM 761 O O . PRO A 1 98 ? 15.360 1.375 0.853 1.00 97.75 98 PRO A O 1
ATOM 764 N N . PRO A 1 99 ? 17.012 2.890 1.106 1.00 96.44 99 PRO A N 1
ATOM 765 C CA . PRO A 1 99 ? 16.165 4.068 0.892 1.00 96.44 99 PRO A CA 1
ATOM 766 C C . PRO A 1 99 ? 15.480 4.091 -0.474 1.00 96.44 99 PRO A C 1
ATOM 768 O O . PRO A 1 99 ? 14.277 4.305 -0.553 1.00 96.44 99 PRO A O 1
ATOM 771 N N . ASP A 1 100 ? 16.233 3.863 -1.545 1.00 97.00 100 ASP A N 1
ATOM 772 C CA . ASP A 1 100 ? 15.750 3.787 -2.924 1.00 97.00 100 ASP A CA 1
ATOM 773 C C . ASP A 1 100 ? 16.895 3.319 -3.839 1.00 97.00 100 ASP A C 1
ATOM 775 O O . ASP A 1 100 ? 17.994 3.001 -3.375 1.00 97.00 100 ASP A O 1
ATOM 779 N N . ILE A 1 101 ? 16.653 3.249 -5.148 1.00 96.06 101 ILE A N 1
ATOM 780 C CA . ILE A 1 101 ? 17.610 2.771 -6.151 1.00 96.06 101 ILE A CA 1
ATOM 781 C C . ILE A 1 101 ? 18.872 3.643 -6.279 1.00 96.06 101 ILE A C 1
ATOM 783 O O . ILE A 1 101 ? 19.894 3.149 -6.759 1.00 96.06 101 ILE A O 1
ATOM 787 N N . ASN A 1 102 ? 18.865 4.897 -5.807 1.00 96.25 102 ASN A N 1
ATOM 788 C CA . ASN A 1 102 ? 20.009 5.814 -5.915 1.00 96.25 102 ASN A CA 1
ATOM 789 C C . ASN A 1 102 ? 21.200 5.440 -5.021 1.00 96.25 102 ASN A C 1
ATOM 791 O O . ASN A 1 102 ? 22.280 6.006 -5.176 1.00 96.25 102 ASN A O 1
ATOM 795 N N . ILE A 1 103 ? 21.050 4.463 -4.121 1.00 94.38 103 ILE A N 1
ATOM 796 C CA . ILE A 1 103 ? 22.183 3.816 -3.437 1.00 94.38 103 ILE A CA 1
ATOM 797 C C . ILE A 1 103 ? 23.156 3.145 -4.421 1.00 94.38 103 ILE A C 1
ATOM 799 O O . ILE A 1 103 ? 24.343 2.989 -4.122 1.00 94.38 103 ILE A O 1
ATOM 803 N N . LEU A 1 104 ? 22.667 2.715 -5.587 1.00 92.38 104 LEU A N 1
ATOM 804 C CA . LEU A 1 104 ? 23.483 2.047 -6.590 1.00 92.38 104 LEU A CA 1
ATOM 805 C C . LEU A 1 104 ? 24.259 3.078 -7.427 1.00 92.38 104 LEU A C 1
ATOM 807 O O . LEU A 1 104 ? 23.650 4.024 -7.917 1.00 92.38 104 LEU A O 1
ATOM 811 N N . PRO A 1 105 ? 25.563 2.871 -7.708 1.00 88.94 105 PRO A N 1
ATOM 812 C CA . PRO A 1 105 ? 26.401 3.855 -8.409 1.00 88.94 105 PRO A CA 1
ATOM 813 C C . PRO A 1 105 ? 25.930 4.261 -9.814 1.00 88.94 105 PRO A C 1
ATOM 815 O O . PRO A 1 105 ? 26.316 5.316 -10.309 1.00 88.94 105 PRO A O 1
ATOM 818 N N . ALA A 1 106 ? 25.138 3.415 -10.480 1.00 87.81 106 ALA A N 1
ATOM 819 C CA . ALA A 1 106 ? 24.576 3.712 -11.799 1.00 87.81 106 ALA A CA 1
ATOM 820 C C . ALA A 1 106 ? 23.419 4.726 -11.750 1.00 87.81 106 ALA A C 1
ATOM 822 O O . ALA A 1 106 ? 22.995 5.229 -12.789 1.00 87.81 106 ALA A O 1
ATOM 823 N N . TYR A 1 107 ? 22.912 5.011 -10.552 1.00 86.56 107 TYR A N 1
ATOM 824 C CA . TYR A 1 107 ? 21.792 5.895 -10.281 1.00 86.56 107 TYR A CA 1
ATOM 825 C C . TYR A 1 107 ? 22.270 7.037 -9.373 1.00 86.56 107 TYR A C 1
ATOM 827 O O . TYR A 1 107 ? 23.344 6.982 -8.778 1.00 86.56 107 TYR A O 1
ATOM 835 N N . GLY A 1 108 ? 21.509 8.125 -9.306 1.00 84.25 108 GLY A N 1
ATOM 836 C CA . GLY A 1 108 ? 21.925 9.285 -8.511 1.00 84.25 108 GLY A CA 1
ATOM 837 C C . GLY A 1 108 ? 20.933 10.441 -8.487 1.00 84.25 108 GLY A C 1
ATOM 838 O O . GLY A 1 108 ? 21.008 11.285 -7.600 1.00 84.25 108 GLY A O 1
ATOM 839 N N . LYS A 1 109 ? 20.007 10.491 -9.450 1.00 92.62 109 LYS A N 1
ATOM 840 C CA . LYS A 1 109 ? 18.837 11.388 -9.460 1.00 92.62 109 LYS A CA 1
ATOM 841 C C . LYS A 1 109 ? 17.605 10.680 -10.029 1.00 92.62 109 LYS A C 1
ATOM 843 O O . LYS A 1 109 ? 16.844 11.260 -10.797 1.00 92.62 109 LYS A O 1
ATOM 848 N N . ASP A 1 110 ? 17.480 9.396 -9.732 1.00 96.69 110 ASP A N 1
ATOM 849 C CA . ASP A 1 110 ? 16.314 8.607 -10.093 1.00 96.69 110 ASP A CA 1
ATOM 850 C C . ASP A 1 110 ? 15.112 9.058 -9.247 1.00 96.69 110 ASP A C 1
ATOM 852 O O . ASP A 1 110 ? 15.274 9.224 -8.033 1.00 96.69 110 ASP A O 1
ATOM 856 N N . PRO A 1 111 ? 13.933 9.286 -9.853 1.00 97.31 111 PRO A N 1
ATOM 857 C CA . PRO A 1 111 ? 12.786 9.852 -9.151 1.00 97.31 111 PRO A CA 1
ATOM 858 C C . PRO A 1 111 ? 12.073 8.867 -8.219 1.00 97.31 111 PRO A C 1
ATOM 860 O O . PRO A 1 111 ? 11.189 9.288 -7.477 1.00 97.31 111 PRO A O 1
ATOM 863 N N . ARG A 1 112 ? 12.435 7.576 -8.233 1.00 97.75 112 ARG A N 1
ATOM 864 C CA . ARG A 1 112 ? 11.719 6.519 -7.505 1.00 97.75 112 ARG A CA 1
ATOM 865 C C . ARG A 1 112 ? 12.092 6.444 -6.025 1.00 97.75 112 ARG A C 1
ATOM 867 O O . ARG A 1 112 ? 12.640 5.445 -5.559 1.00 97.75 112 ARG A O 1
ATOM 874 N N . VAL A 1 113 ? 11.819 7.521 -5.301 1.00 98.25 113 VAL A N 1
ATOM 875 C CA . VAL A 1 113 ? 12.220 7.736 -3.906 1.00 98.25 113 VAL A CA 1
ATOM 876 C C . VAL A 1 113 ? 11.123 7.333 -2.919 1.00 98.25 113 VAL A C 1
ATOM 878 O O . VAL A 1 113 ? 9.947 7.273 -3.268 1.00 98.25 113 VAL A O 1
ATOM 881 N N . VAL A 1 114 ? 11.496 7.077 -1.661 1.00 98.44 114 VAL A N 1
ATOM 882 C CA . VAL A 1 114 ? 10.556 6.623 -0.613 1.00 98.44 114 VAL A CA 1
ATOM 883 C C . VAL A 1 114 ? 9.402 7.601 -0.357 1.00 98.44 114 VAL A C 1
ATOM 885 O O . VAL A 1 114 ? 8.302 7.180 -0.011 1.00 98.44 114 VAL A O 1
ATOM 888 N N . GLY A 1 115 ? 9.619 8.902 -0.578 1.00 98.00 115 GLY A N 1
ATOM 889 C CA . GLY A 1 115 ? 8.584 9.926 -0.407 1.00 98.00 115 GLY A CA 1
ATOM 890 C C . GLY A 1 115 ? 7.363 9.734 -1.311 1.00 98.00 115 GLY A C 1
ATOM 891 O O . GLY A 1 115 ? 6.274 10.155 -0.936 1.00 98.00 115 GLY A O 1
ATOM 892 N N . ASN A 1 116 ? 7.520 9.044 -2.445 1.00 98.44 116 ASN A N 1
ATOM 893 C CA . ASN A 1 116 ? 6.421 8.774 -3.372 1.00 98.44 116 ASN A CA 1
ATOM 894 C C . ASN A 1 116 ? 5.356 7.861 -2.747 1.00 98.44 116 ASN A C 1
ATOM 896 O O . ASN A 1 116 ? 4.210 7.890 -3.162 1.00 98.44 116 ASN A O 1
ATOM 900 N N . LEU A 1 117 ? 5.696 7.092 -1.704 1.00 98.50 117 LEU A N 1
ATOM 901 C CA . LEU A 1 117 ? 4.740 6.190 -1.057 1.00 98.50 117 LEU A CA 1
ATOM 902 C C . LEU A 1 117 ? 3.572 6.904 -0.368 1.00 98.50 117 LEU A C 1
ATOM 904 O O . LEU A 1 117 ? 2.597 6.251 -0.017 1.00 98.50 117 LEU A O 1
ATOM 908 N N . ILE A 1 118 ? 3.683 8.210 -0.133 1.00 97.56 118 ILE A N 1
ATOM 909 C CA . ILE A 1 118 ? 2.692 9.011 0.597 1.00 97.56 118 ILE A CA 1
ATOM 910 C C . ILE A 1 118 ? 2.268 10.258 -0.192 1.00 97.56 118 ILE A C 1
ATOM 912 O O . ILE A 1 118 ? 1.762 11.213 0.395 1.00 97.56 118 ILE A O 1
ATOM 916 N N . ASP A 1 119 ? 2.501 10.285 -1.508 1.00 95.81 119 ASP A N 1
ATOM 917 C CA . ASP A 1 119 ? 2.159 11.434 -2.358 1.00 95.81 119 ASP A CA 1
ATOM 918 C C . ASP A 1 119 ? 0.691 11.439 -2.834 1.00 95.81 119 ASP A C 1
ATOM 920 O O . ASP A 1 119 ? 0.220 12.443 -3.370 1.00 95.81 119 ASP A O 1
ATOM 924 N N . GLY A 1 120 ? -0.034 10.337 -2.605 1.00 94.69 120 GLY A N 1
ATOM 925 C CA . GLY A 1 120 ? -1.442 10.155 -2.967 1.00 94.69 120 GLY A CA 1
ATOM 926 C C . GLY A 1 120 ? -1.681 9.712 -4.415 1.00 94.69 120 GLY A C 1
ATOM 927 O O . GLY A 1 120 ? -2.824 9.465 -4.797 1.00 94.69 120 GLY A O 1
ATOM 928 N N . VAL A 1 121 ? -0.641 9.561 -5.239 1.00 94.94 121 VAL A N 1
ATOM 929 C CA . VAL A 1 121 ? -0.755 9.180 -6.656 1.00 94.94 121 VAL A CA 1
ATOM 930 C C . VAL A 1 121 ? -0.573 7.668 -6.811 1.00 94.94 121 VAL A C 1
ATOM 932 O O . VAL A 1 121 ? 0.331 7.164 -7.469 1.00 94.94 121 VAL A O 1
ATOM 935 N N . ASN A 1 122 ? -1.487 6.908 -6.210 1.00 95.25 122 ASN A N 1
ATOM 936 C CA . ASN A 1 122 ? -1.323 5.462 -6.044 1.00 95.25 122 ASN A CA 1
ATOM 937 C C . ASN A 1 122 ? -1.620 4.643 -7.317 1.00 95.25 122 ASN A C 1
ATOM 939 O O . ASN A 1 122 ? -0.944 3.655 -7.629 1.00 95.25 122 ASN A O 1
ATOM 943 N N . ARG A 1 123 ? -2.628 5.051 -8.100 1.00 92.75 123 ARG A N 1
ATOM 944 C CA . ARG A 1 123 ? -3.057 4.360 -9.332 1.00 92.75 123 ARG A CA 1
ATOM 945 C C . ARG A 1 123 ? -2.244 4.810 -10.545 1.00 92.75 123 ARG A C 1
ATOM 947 O O . ARG A 1 123 ? -2.766 5.410 -11.480 1.00 92.75 123 ARG A O 1
ATOM 954 N N . THR A 1 124 ? -0.951 4.507 -10.530 1.00 93.12 124 THR A N 1
ATOM 955 C CA . THR A 1 124 ? 0.016 5.029 -11.503 1.00 93.12 124 THR A CA 1
ATOM 956 C C . THR A 1 124 ? 0.938 3.954 -12.086 1.00 93.12 124 THR A C 1
ATOM 958 O O . THR A 1 124 ? 1.102 2.863 -11.533 1.00 93.12 124 THR A O 1
ATOM 961 N N . GLN A 1 125 ? 1.554 4.279 -13.224 1.00 94.62 125 GLN A N 1
ATOM 962 C CA . GLN A 1 125 ? 2.689 3.556 -13.817 1.00 94.62 125 GLN A CA 1
ATOM 963 C C . GLN A 1 125 ? 3.916 4.465 -14.012 1.00 94.62 125 GLN A C 1
ATOM 965 O O . GLN A 1 125 ? 4.921 4.038 -14.591 1.00 94.62 125 GLN A O 1
ATOM 970 N N . ASP A 1 126 ? 3.817 5.718 -13.562 1.00 94.62 126 ASP A N 1
ATOM 971 C CA . ASP A 1 126 ? 4.846 6.741 -13.704 1.00 94.62 126 ASP A CA 1
ATOM 972 C C . ASP A 1 126 ? 5.965 6.533 -12.674 1.00 94.62 126 ASP A C 1
ATOM 974 O O . ASP A 1 126 ? 5.705 6.352 -11.487 1.00 94.62 126 ASP A O 1
ATOM 978 N N . ASP A 1 127 ? 7.223 6.593 -13.121 1.00 96.00 127 ASP A N 1
ATOM 979 C CA . ASP A 1 127 ? 8.385 6.493 -12.230 1.00 96.00 127 ASP A CA 1
ATOM 980 C C . ASP A 1 127 ? 8.469 7.658 -11.231 1.00 96.00 127 ASP A C 1
ATOM 982 O O . ASP A 1 127 ? 9.130 7.526 -10.204 1.00 96.00 127 ASP A O 1
ATOM 986 N N . MET A 1 128 ? 7.795 8.776 -11.511 1.00 97.00 128 MET A N 1
ATOM 987 C CA . MET A 1 128 ? 7.728 9.935 -10.617 1.00 97.00 128 MET A CA 1
ATOM 988 C C . MET A 1 128 ? 6.895 9.699 -9.352 1.00 97.00 128 MET A C 1
ATOM 990 O O . MET A 1 128 ? 7.032 10.466 -8.407 1.00 97.00 128 MET A O 1
ATOM 994 N N . HIS A 1 129 ? 6.063 8.656 -9.342 1.00 97.38 129 HIS A N 1
ATOM 995 C CA . HIS A 1 129 ? 5.048 8.399 -8.315 1.00 97.38 129 HIS A CA 1
ATOM 996 C C . HIS A 1 129 ? 5.131 6.969 -7.756 1.00 97.38 129 HIS A C 1
ATOM 998 O O . HIS A 1 129 ? 4.161 6.421 -7.249 1.00 97.38 129 HIS A O 1
ATOM 1004 N N . VAL A 1 130 ? 6.285 6.310 -7.894 1.00 97.56 130 VAL A N 1
ATOM 1005 C CA . VAL A 1 130 ? 6.514 4.966 -7.337 1.00 97.56 130 VAL A CA 1
ATOM 1006 C C . VAL A 1 130 ? 7.835 4.921 -6.595 1.00 97.56 130 VAL A C 1
ATOM 1008 O O . VAL A 1 130 ? 8.764 5.653 -6.924 1.00 97.56 130 VAL A O 1
ATOM 1011 N N . TRP A 1 131 ? 7.952 4.024 -5.628 1.00 98.62 131 TRP A N 1
ATOM 1012 C CA . TRP A 1 131 ? 9.205 3.751 -4.935 1.00 98.62 131 TRP A CA 1
ATOM 1013 C C . TRP A 1 131 ? 9.856 2.481 -5.481 1.00 98.62 131 TRP A C 1
ATOM 1015 O O . TRP A 1 131 ? 9.179 1.499 -5.803 1.00 98.62 131 TRP A O 1
ATOM 1025 N N . LEU A 1 132 ? 11.185 2.491 -5.584 1.00 98.44 132 LEU A N 1
ATOM 1026 C CA . LEU A 1 132 ? 11.964 1.325 -5.976 1.00 98.44 132 LEU A CA 1
ATOM 1027 C C . LEU A 1 132 ? 13.286 1.292 -5.219 1.00 98.44 132 LEU A C 1
ATOM 1029 O O . LEU A 1 132 ? 14.030 2.268 -5.228 1.00 98.44 132 LEU A O 1
ATOM 1033 N N . ALA A 1 133 ? 13.619 0.143 -4.645 1.00 98.12 133 ALA A N 1
ATOM 1034 C CA . ALA A 1 133 ? 14.848 -0.071 -3.897 1.00 98.12 133 ALA A CA 1
ATOM 1035 C C . ALA A 1 133 ? 15.511 -1.405 -4.286 1.00 98.12 133 ALA A C 1
ATOM 1037 O O . ALA A 1 133 ? 14.838 -2.317 -4.783 1.00 98.12 133 ALA A O 1
ATOM 1038 N N . PRO A 1 134 ? 16.836 -1.552 -4.102 1.00 97.25 134 PRO A N 1
ATOM 1039 C CA . PRO A 1 134 ? 17.496 -2.827 -4.330 1.00 97.25 134 PRO A CA 1
ATOM 1040 C C . PRO A 1 134 ? 17.051 -3.863 -3.296 1.00 97.25 134 PRO A C 1
ATOM 1042 O O . PRO A 1 134 ? 17.025 -3.613 -2.092 1.00 97.25 134 PRO A O 1
ATOM 1045 N N . PHE A 1 135 ? 16.768 -5.064 -3.770 1.00 96.31 135 PHE A N 1
ATOM 1046 C CA . PHE A 1 135 ? 16.357 -6.197 -2.964 1.00 96.31 135 PHE A CA 1
ATOM 1047 C C . PHE A 1 135 ? 17.461 -7.253 -2.911 1.00 96.31 135 PHE A C 1
ATOM 1049 O O . PHE A 1 135 ? 18.216 -7.458 -3.858 1.00 96.31 135 PHE A O 1
ATOM 1056 N N . THR A 1 136 ? 17.599 -7.930 -1.777 1.00 94.50 136 THR A N 1
ATOM 1057 C CA . THR A 1 136 ? 18.508 -9.073 -1.652 1.00 94.50 136 THR A CA 1
ATOM 1058 C C . THR A 1 136 ? 17.869 -10.098 -0.727 1.00 94.50 136 THR A C 1
ATOM 1060 O O . THR A 1 136 ? 17.792 -9.834 0.472 1.00 94.50 136 THR A O 1
ATOM 1063 N N . PRO A 1 137 ? 17.464 -11.274 -1.231 1.00 90.38 137 PRO A N 1
ATOM 1064 C CA . PRO A 1 137 ? 16.823 -12.291 -0.407 1.00 90.38 137 PRO A CA 1
ATOM 1065 C C . PRO A 1 137 ? 17.599 -12.584 0.886 1.00 90.38 137 PRO A C 1
ATOM 1067 O O . PRO A 1 137 ? 18.813 -12.805 0.859 1.00 90.38 137 PRO A O 1
ATOM 1070 N N . GLY A 1 138 ? 16.892 -12.578 2.018 1.00 88.19 138 GLY A N 1
ATOM 1071 C CA . GLY A 1 138 ? 17.452 -12.863 3.342 1.00 88.19 138 GLY A CA 1
ATOM 1072 C C . GLY A 1 138 ? 18.200 -11.707 4.016 1.00 88.19 138 GLY A C 1
ATOM 1073 O O . GLY A 1 138 ? 18.746 -11.909 5.100 1.00 88.19 138 GLY A O 1
ATOM 1074 N N . LYS A 1 139 ? 18.254 -10.515 3.409 1.00 92.94 139 LYS A N 1
ATOM 1075 C CA . LYS A 1 139 ? 18.618 -9.282 4.126 1.00 92.94 139 LYS A CA 1
ATOM 1076 C C . LYS A 1 139 ? 17.360 -8.572 4.634 1.00 92.94 139 LYS A C 1
ATOM 1078 O O . LYS A 1 139 ? 16.256 -8.957 4.274 1.00 92.94 139 LYS A O 1
ATOM 1083 N N . SER A 1 140 ? 17.557 -7.575 5.492 1.00 93.00 140 SER A N 1
ATOM 1084 C CA . SER A 1 140 ? 16.486 -6.716 5.994 1.00 93.00 140 SER A CA 1
ATOM 1085 C C . SER A 1 140 ? 16.095 -5.679 4.946 1.00 93.00 140 SER A C 1
ATOM 1087 O O . SER A 1 140 ? 16.975 -5.055 4.345 1.00 93.00 140 SER A O 1
ATOM 1089 N N . HIS A 1 141 ? 14.788 -5.504 4.764 1.00 98.06 141 HIS A N 1
ATOM 1090 C CA . HIS A 1 141 ? 14.181 -4.528 3.866 1.00 98.06 141 HIS A CA 1
ATOM 1091 C C . HIS A 1 141 ? 12.970 -3.950 4.575 1.00 98.06 141 HIS A C 1
ATOM 1093 O O . HIS A 1 141 ? 12.055 -4.697 4.888 1.00 98.06 141 HIS A O 1
ATOM 1099 N N . SER A 1 142 ? 12.936 -2.651 4.848 1.00 98.38 142 SER A N 1
ATOM 1100 C CA . SER A 1 142 ? 11.830 -2.080 5.621 1.00 98.38 142 SER A CA 1
ATOM 1101 C C . SER A 1 142 ? 11.452 -0.677 5.182 1.00 98.38 142 SER A C 1
ATOM 1103 O O . SER A 1 142 ? 12.283 0.065 4.659 1.00 98.38 142 SER A O 1
ATOM 1105 N N . VAL A 1 143 ? 10.190 -0.321 5.418 1.00 98.81 143 VAL A N 1
ATOM 1106 C CA . VAL A 1 143 ? 9.671 1.045 5.320 1.00 98.81 143 VAL A CA 1
ATOM 1107 C C . VAL A 1 143 ? 9.166 1.455 6.700 1.00 98.81 143 VAL A C 1
ATOM 1109 O O . VAL A 1 143 ? 8.301 0.792 7.267 1.00 98.81 143 VAL A O 1
ATOM 1112 N N . SER A 1 144 ? 9.704 2.546 7.234 1.00 98.75 144 SER A N 1
ATOM 1113 C CA . SER A 1 144 ? 9.365 3.103 8.544 1.00 98.75 144 SER A CA 1
ATOM 1114 C C . SER A 1 144 ? 8.616 4.418 8.369 1.00 98.75 144 SER A C 1
ATOM 1116 O O . SER A 1 144 ? 9.069 5.300 7.639 1.00 98.75 144 SER A O 1
ATOM 1118 N N . ILE A 1 145 ? 7.479 4.554 9.042 1.00 98.81 145 ILE A N 1
ATOM 1119 C CA . ILE A 1 145 ? 6.574 5.697 8.955 1.00 98.81 145 ILE A CA 1
ATOM 1120 C C . ILE A 1 145 ? 6.300 6.210 10.371 1.00 98.81 145 ILE A C 1
ATOM 1122 O O . ILE A 1 145 ? 5.789 5.483 11.222 1.00 98.81 145 ILE A O 1
ATOM 1126 N N . ASP A 1 146 ? 6.600 7.484 10.609 1.00 98.62 146 ASP A N 1
ATOM 1127 C CA . ASP A 1 146 ? 6.277 8.171 11.856 1.00 98.62 146 ASP A CA 1
ATOM 1128 C C . ASP A 1 146 ? 5.007 8.993 11.692 1.00 98.62 146 ASP A C 1
ATOM 1130 O O . ASP A 1 146 ? 4.944 9.901 10.859 1.00 98.62 146 ASP A O 1
ATOM 1134 N N . PHE A 1 147 ? 4.013 8.753 12.540 1.00 98.56 147 PHE A N 1
ATOM 1135 C CA . PHE A 1 147 ? 2.826 9.597 12.587 1.00 98.56 147 PHE A CA 1
ATOM 1136 C C . PHE A 1 147 ? 3.128 10.913 13.312 1.00 98.56 147 PHE A C 1
ATOM 1138 O O . PHE A 1 147 ? 3.897 10.969 14.286 1.00 98.56 147 PHE A O 1
ATOM 1145 N N . SER A 1 148 ? 2.466 11.986 12.879 1.00 98.19 148 SER A N 1
ATOM 1146 C CA . SER A 1 148 ? 2.514 13.289 13.553 1.00 98.19 148 SER A CA 1
ATOM 1147 C C . SER A 1 148 ? 2.047 13.189 15.002 1.00 98.19 148 SER A C 1
ATOM 1149 O O . SER A 1 148 ? 2.666 13.766 15.896 1.00 98.19 148 SER A O 1
ATOM 1151 N N . HIS A 1 149 ? 1.007 12.388 15.244 1.00 97.31 149 HIS A N 1
ATOM 1152 C CA . HIS A 1 149 ? 0.459 12.105 16.566 1.00 97.31 149 HIS A CA 1
ATOM 1153 C C . HIS A 1 149 ? 0.117 10.614 16.675 1.00 97.31 149 HIS A C 1
ATOM 1155 O O . HIS A 1 149 ? -0.281 10.020 15.672 1.00 97.31 149 HIS A O 1
ATOM 1161 N N . PRO A 1 150 ? 0.243 10.001 17.866 1.00 98.00 150 PRO A N 1
ATOM 1162 C CA . PRO A 1 150 ? -0.224 8.637 18.068 1.00 98.00 150 PRO A CA 1
ATOM 1163 C C . PRO A 1 150 ? -1.745 8.555 17.864 1.00 98.00 150 PRO A C 1
ATOM 1165 O O . PRO A 1 150 ? -2.482 9.456 18.276 1.00 98.00 150 PRO A O 1
ATOM 1168 N N . CYS A 1 151 ? -2.220 7.491 17.220 1.00 98.12 151 CYS A N 1
ATOM 1169 C CA . CYS A 1 151 ? -3.641 7.298 16.930 1.00 98.12 151 CYS A CA 1
ATOM 1170 C C . CYS A 1 151 ? -4.011 5.812 16.847 1.00 98.12 151 CYS A C 1
ATOM 1172 O O . CYS A 1 151 ? -3.138 4.947 16.793 1.00 98.12 151 CYS A O 1
ATOM 1174 N N . HIS A 1 152 ? -5.315 5.527 16.857 1.00 98.44 152 HIS A N 1
ATOM 1175 C CA . HIS A 1 152 ? -5.837 4.204 16.527 1.00 98.44 152 HIS A CA 1
ATOM 1176 C C . HIS A 1 152 ? -5.875 4.041 15.009 1.00 98.44 152 HIS A C 1
ATOM 1178 O O . HIS A 1 152 ? -6.513 4.849 14.329 1.00 98.44 152 HIS A O 1
ATOM 1184 N N . VAL A 1 153 ? -5.229 2.997 14.497 1.00 98.50 153 VAL A N 1
ATOM 1185 C CA . VAL A 1 153 ? -5.230 2.648 13.074 1.00 98.50 153 VAL A CA 1
ATOM 1186 C C . VAL A 1 153 ? -6.448 1.779 12.778 1.00 98.50 153 VAL A C 1
ATOM 1188 O O . VAL A 1 153 ? -6.647 0.753 13.423 1.00 98.50 153 VAL A O 1
ATOM 1191 N N . ALA A 1 154 ? -7.270 2.186 11.814 1.00 98.31 154 ALA A N 1
ATOM 1192 C CA . ALA A 1 154 ? -8.458 1.443 11.393 1.00 98.31 154 ALA A CA 1
ATOM 1193 C C . ALA A 1 154 ? -8.240 0.667 10.092 1.00 98.31 154 ALA A C 1
ATOM 1195 O O . ALA A 1 154 ? -8.774 -0.431 9.939 1.00 98.31 154 ALA A O 1
ATOM 1196 N N . LEU A 1 155 ? -7.440 1.217 9.177 1.00 97.88 155 LEU A N 1
ATOM 1197 C CA . LEU A 1 155 ? -7.185 0.642 7.861 1.00 97.88 155 LEU A CA 1
ATOM 1198 C C . LEU A 1 155 ? -5.764 0.989 7.415 1.00 97.88 155 LEU A C 1
ATOM 1200 O O . LEU A 1 155 ? -5.334 2.133 7.564 1.00 97.88 155 LEU A O 1
ATOM 1204 N N . ILE A 1 156 ? -5.057 0.016 6.841 1.00 98.31 156 ILE A N 1
ATOM 1205 C CA . ILE A 1 156 ? -3.827 0.238 6.070 1.00 98.31 156 ILE A CA 1
ATOM 1206 C C . ILE A 1 156 ? -4.059 -0.295 4.658 1.00 98.31 156 ILE A C 1
ATOM 1208 O O . ILE A 1 156 ? -4.408 -1.460 4.493 1.00 98.31 156 ILE A O 1
ATOM 1212 N N . ARG A 1 157 ? -3.843 0.532 3.637 1.00 97.69 157 ARG A N 1
ATOM 1213 C CA . ARG A 1 157 ? -3.876 0.126 2.230 1.00 97.69 157 ARG A CA 1
ATOM 1214 C C . ARG A 1 157 ? -2.472 0.139 1.659 1.00 97.69 157 ARG A C 1
ATOM 1216 O O . ARG A 1 157 ? -1.775 1.146 1.753 1.00 97.69 157 ARG A O 1
ATOM 1223 N N . ILE A 1 158 ? -2.066 -0.972 1.058 1.00 98.25 158 ILE A N 1
ATOM 1224 C CA . ILE A 1 158 ? -0.779 -1.105 0.380 1.00 98.25 158 ILE A CA 1
ATOM 1225 C C . ILE A 1 158 ? -1.042 -1.185 -1.117 1.00 98.25 158 ILE A C 1
ATOM 1227 O O . ILE A 1 158 ? -1.601 -2.164 -1.606 1.00 98.25 158 ILE A O 1
ATOM 1231 N N . TRP A 1 159 ? -0.584 -0.174 -1.847 1.00 98.06 159 TRP A N 1
ATOM 1232 C CA . TRP A 1 159 ? -0.582 -0.145 -3.302 1.00 98.06 159 TRP A CA 1
ATOM 1233 C C . TRP A 1 159 ? 0.739 -0.716 -3.803 1.00 98.06 159 TRP A C 1
ATOM 1235 O O . TRP A 1 159 ? 1.812 -0.129 -3.644 1.00 98.06 159 TRP A O 1
ATOM 1245 N N . ASN A 1 160 ? 0.669 -1.898 -4.393 1.00 98.19 160 ASN A N 1
ATOM 1246 C CA . ASN A 1 160 ? 1.815 -2.661 -4.842 1.00 98.19 160 ASN A CA 1
ATOM 1247 C C . ASN A 1 160 ? 2.381 -2.130 -6.173 1.00 98.19 160 ASN A C 1
ATOM 1249 O O . ASN A 1 160 ? 1.740 -1.366 -6.894 1.00 98.19 160 ASN A O 1
ATOM 1253 N N . TYR A 1 161 ? 3.611 -2.523 -6.509 1.00 98.19 161 TYR A N 1
ATOM 1254 C CA . TYR A 1 161 ? 4.350 -1.957 -7.639 1.00 98.19 161 TYR A CA 1
ATOM 1255 C C . TYR A 1 161 ? 3.685 -2.243 -8.992 1.00 98.19 161 TYR A C 1
ATOM 1257 O O . TYR A 1 161 ? 3.688 -3.382 -9.468 1.00 98.19 161 TYR A O 1
ATOM 1265 N N . ASN A 1 162 ? 3.175 -1.204 -9.658 1.00 96.50 162 ASN A N 1
ATOM 1266 C CA . ASN A 1 162 ? 2.295 -1.357 -10.821 1.00 96.50 162 ASN A CA 1
ATOM 1267 C C . ASN A 1 162 ? 2.863 -0.822 -12.151 1.00 96.50 162 ASN A C 1
ATOM 1269 O O . ASN A 1 162 ? 2.139 -0.704 -13.141 1.00 96.50 162 ASN A O 1
ATOM 1273 N N . LYS A 1 163 ? 4.172 -0.542 -12.230 1.00 94.00 163 LYS A N 1
ATOM 1274 C CA . LYS A 1 163 ? 4.814 0.074 -13.412 1.00 94.00 163 LYS A CA 1
ATOM 1275 C C . LYS A 1 163 ? 4.452 -0.572 -14.758 1.00 94.00 163 LYS A C 1
ATOM 1277 O O . LYS A 1 163 ? 4.328 0.115 -15.765 1.00 94.00 163 LYS A O 1
ATOM 1282 N N . SER A 1 164 ? 4.362 -1.898 -14.814 1.00 91.25 164 SER A N 1
ATOM 1283 C CA . SER A 1 164 ? 3.885 -2.646 -15.983 1.00 91.25 164 SER A CA 1
ATOM 1284 C C . SER A 1 164 ? 3.644 -4.106 -15.610 1.00 91.25 164 SER A C 1
ATOM 1286 O O . SER A 1 164 ? 4.125 -4.575 -14.577 1.00 91.25 164 SER A O 1
ATOM 1288 N N . ARG A 1 165 ? 2.979 -4.866 -16.488 1.00 90.12 165 ARG A N 1
ATOM 1289 C CA . ARG A 1 165 ? 2.729 -6.312 -16.302 1.00 90.12 165 ARG A CA 1
ATOM 1290 C C . ARG A 1 165 ? 3.997 -7.125 -16.031 1.00 90.12 165 ARG A C 1
ATOM 1292 O O . ARG A 1 165 ? 3.980 -8.058 -15.237 1.00 90.12 165 ARG A O 1
ATOM 1299 N N . ILE A 1 166 ? 5.103 -6.774 -16.688 1.00 89.56 166 ILE A N 1
ATOM 1300 C CA . ILE A 1 166 ? 6.386 -7.468 -16.506 1.00 89.56 166 ILE A CA 1
ATOM 1301 C C . ILE A 1 166 ? 7.145 -6.975 -15.273 1.00 89.56 166 ILE A C 1
ATOM 1303 O O . ILE A 1 166 ? 7.939 -7.719 -14.708 1.00 89.56 166 ILE A O 1
ATOM 1307 N N . HIS A 1 167 ? 6.912 -5.735 -14.839 1.00 92.94 167 HIS A N 1
ATOM 1308 C CA . HIS A 1 167 ? 7.618 -5.158 -13.702 1.00 92.94 167 HIS A CA 1
ATOM 1309 C C . HIS A 1 167 ? 6.891 -5.350 -12.374 1.00 92.94 167 HIS A C 1
ATOM 1311 O O . HIS A 1 167 ? 7.533 -5.241 -11.336 1.00 92.94 167 HIS A O 1
ATOM 1317 N N . SER A 1 168 ? 5.610 -5.725 -12.368 1.00 95.00 168 SER A N 1
ATOM 1318 C CA . SER A 1 168 ? 4.872 -6.001 -11.130 1.00 95.00 168 SER A CA 1
ATOM 1319 C C . SER A 1 168 ? 5.421 -7.187 -10.329 1.00 95.00 168 SER A C 1
ATOM 1321 O O . SER A 1 168 ? 4.948 -7.488 -9.241 1.00 95.00 168 SER A O 1
ATOM 1323 N N . PHE A 1 169 ? 6.412 -7.922 -10.848 1.00 94.56 169 PHE A N 1
ATOM 1324 C CA . PHE A 1 169 ? 7.153 -8.938 -10.084 1.00 94.56 169 PHE A CA 1
ATOM 1325 C C . PHE A 1 169 ? 8.132 -8.327 -9.070 1.00 94.56 169 PHE A C 1
ATOM 1327 O O . PHE A 1 169 ? 8.589 -9.031 -8.175 1.00 94.56 169 PHE A O 1
ATOM 1334 N N . ARG A 1 170 ? 8.402 -7.020 -9.177 1.00 98.12 170 ARG A N 1
ATOM 1335 C CA . ARG A 1 170 ? 9.111 -6.214 -8.171 1.00 98.12 170 ARG A CA 1
ATOM 1336 C C . ARG A 1 170 ? 8.228 -5.841 -6.988 1.00 98.12 170 ARG A C 1
ATOM 1338 O O . ARG A 1 170 ? 8.721 -5.263 -6.031 1.00 98.12 170 ARG A O 1
ATOM 1345 N N . GLY A 1 171 ? 6.932 -6.129 -7.063 1.00 98.00 171 GLY A N 1
ATOM 1346 C CA . GLY A 1 171 ? 6.022 -5.869 -5.965 1.00 98.00 171 GLY A CA 1
ATOM 1347 C C . GLY A 1 171 ? 6.388 -6.665 -4.717 1.00 98.00 171 GLY A C 1
ATOM 1348 O O . GLY A 1 171 ? 6.921 -7.776 -4.808 1.00 98.00 171 GLY A O 1
ATOM 1349 N N . VAL A 1 172 ? 6.069 -6.090 -3.566 1.00 98.38 172 VAL A N 1
ATOM 1350 C CA . VAL A 1 172 ? 6.166 -6.735 -2.256 1.00 98.38 172 VAL A CA 1
ATOM 1351 C C . VAL A 1 172 ? 5.184 -7.907 -2.189 1.00 98.38 172 VAL A C 1
ATOM 1353 O O . VAL A 1 172 ? 4.063 -7.791 -2.683 1.00 98.38 172 VAL A O 1
ATOM 1356 N N . ARG A 1 173 ? 5.610 -9.035 -1.613 1.00 97.81 173 ARG A N 1
ATOM 1357 C CA . ARG A 1 173 ? 4.775 -10.228 -1.435 1.00 97.81 173 ARG A CA 1
ATOM 1358 C C . ARG A 1 173 ? 4.551 -10.516 0.044 1.00 97.81 173 ARG A C 1
ATOM 1360 O O . ARG A 1 173 ? 3.498 -10.175 0.546 1.00 97.81 173 ARG A O 1
ATOM 1367 N N . ASP A 1 174 ? 5.517 -11.087 0.753 1.00 97.69 174 ASP A N 1
ATOM 1368 C CA . ASP A 1 174 ? 5.349 -11.399 2.178 1.00 97.69 174 ASP A CA 1
ATOM 1369 C C . ASP A 1 174 ? 5.807 -10.217 3.044 1.00 97.69 174 ASP A C 1
ATOM 1371 O O . ASP A 1 174 ? 6.926 -9.718 2.864 1.00 97.69 174 ASP A O 1
ATOM 1375 N N . VAL A 1 175 ? 4.972 -9.785 3.997 1.00 98.12 175 VAL A N 1
ATOM 1376 C CA . VAL A 1 175 ? 5.268 -8.671 4.915 1.00 98.12 175 VAL A CA 1
ATOM 1377 C C . VAL A 1 175 ? 4.962 -8.993 6.371 1.00 98.12 175 VAL A C 1
ATOM 1379 O O . VAL A 1 175 ? 4.101 -9.811 6.698 1.00 98.12 175 VAL A O 1
ATOM 1382 N N . GLU A 1 176 ? 5.646 -8.278 7.255 1.00 98.06 176 GLU A N 1
ATOM 1383 C CA . GLU A 1 176 ? 5.316 -8.155 8.669 1.00 98.06 176 GLU A CA 1
ATOM 1384 C C . GLU A 1 176 ? 5.192 -6.669 9.016 1.00 98.06 176 GLU A C 1
ATOM 1386 O O . GLU A 1 176 ? 6.113 -5.894 8.776 1.00 98.06 176 GLU A O 1
ATOM 1391 N N . ILE A 1 177 ? 4.049 -6.256 9.555 1.00 98.62 177 ILE A N 1
ATOM 1392 C CA . ILE A 1 177 ? 3.770 -4.865 9.907 1.00 98.62 177 ILE A CA 1
ATOM 1393 C C . ILE A 1 177 ? 3.759 -4.745 11.423 1.00 98.62 177 ILE A C 1
ATOM 1395 O O . ILE A 1 177 ? 2.989 -5.427 12.103 1.00 98.62 177 ILE A O 1
ATOM 1399 N N . LEU A 1 178 ? 4.586 -3.846 11.943 1.00 98.62 178 LEU A N 1
ATOM 1400 C CA . LEU A 1 178 ? 4.706 -3.549 13.359 1.00 98.62 178 LEU A CA 1
ATOM 1401 C C . LEU A 1 178 ? 4.248 -2.121 13.639 1.00 98.62 178 LEU A C 1
ATOM 1403 O O . LEU A 1 178 ? 4.628 -1.200 12.923 1.00 98.62 178 LEU A O 1
ATOM 1407 N N . LEU A 1 179 ? 3.486 -1.928 14.710 1.00 98.62 179 LEU A N 1
ATOM 1408 C CA . LEU A 1 179 ? 3.142 -0.620 15.258 1.00 98.62 179 LEU A CA 1
ATOM 1409 C C . LEU A 1 179 ? 3.722 -0.518 16.668 1.00 98.62 179 LEU A C 1
ATOM 1411 O O . LEU A 1 179 ? 3.419 -1.352 17.517 1.00 98.62 179 LEU A O 1
ATOM 1415 N N . ASP A 1 180 ? 4.596 0.461 16.902 1.00 98.25 180 ASP A N 1
ATOM 1416 C CA . ASP A 1 180 ? 5.351 0.631 18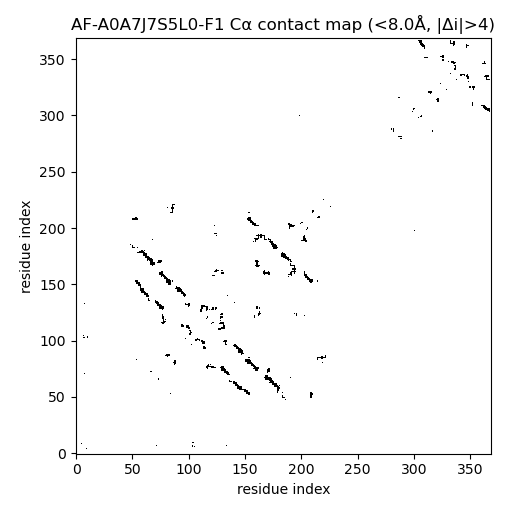.153 1.00 98.25 180 ASP A CA 1
ATOM 1417 C C . ASP A 1 180 ? 6.009 -0.685 18.630 1.00 98.25 180 ASP A C 1
ATOM 1419 O O . ASP A 1 180 ? 5.967 -1.047 19.804 1.00 98.25 180 ASP A O 1
ATOM 1423 N N . ALA A 1 181 ? 6.626 -1.408 17.685 1.00 96.75 181 ALA A N 1
ATOM 1424 C CA . ALA A 1 181 ? 7.266 -2.720 17.858 1.00 96.75 181 ALA A CA 1
ATOM 1425 C C . ALA A 1 181 ? 6.329 -3.907 18.167 1.00 96.75 181 ALA A C 1
ATOM 1427 O O . ALA A 1 181 ? 6.809 -5.024 18.361 1.00 96.75 181 ALA A O 1
ATOM 1428 N N . GLN A 1 182 ? 5.009 -3.715 18.151 1.00 97.06 182 GLN A N 1
ATOM 1429 C CA . GLN A 1 182 ? 4.039 -4.804 18.223 1.00 97.06 182 GLN A CA 1
ATOM 1430 C C . GLN A 1 182 ? 3.608 -5.226 16.816 1.00 97.06 182 GLN A C 1
ATOM 1432 O O . GLN A 1 182 ? 3.147 -4.396 16.040 1.00 97.06 182 GLN A O 1
ATOM 1437 N N . CYS A 1 183 ? 3.715 -6.516 16.488 1.0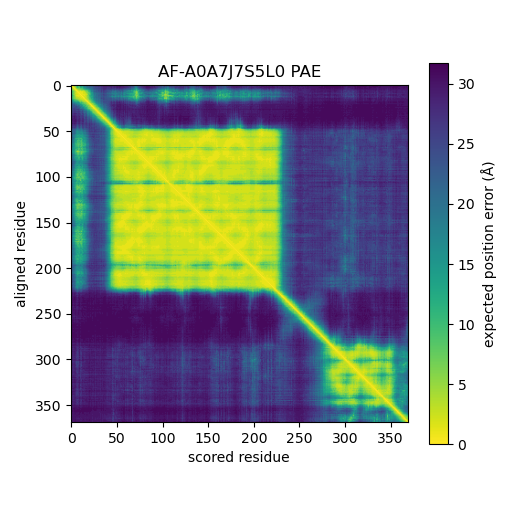0 97.50 183 CYS A N 1
ATOM 1438 C CA . CYS A 1 183 ? 3.215 -7.043 15.218 1.00 97.50 183 CYS A CA 1
ATOM 1439 C C . CYS A 1 183 ? 1.684 -6.903 15.150 1.00 97.50 183 CYS A C 1
ATOM 1441 O O . CYS A 1 183 ? 0.968 -7.418 16.012 1.00 97.50 183 CYS A O 1
ATOM 1443 N N . ILE A 1 184 ? 1.195 -6.180 14.139 1.00 98.12 184 ILE A N 1
ATOM 1444 C CA . ILE A 1 184 ? -0.233 -5.954 13.879 1.00 98.12 184 ILE A CA 1
ATOM 1445 C C . ILE A 1 184 ? -0.715 -6.672 12.618 1.00 98.12 184 ILE A C 1
ATOM 1447 O O . ILE A 1 184 ? -1.905 -6.946 12.498 1.00 98.12 184 ILE A O 1
ATOM 1451 N N . PHE A 1 185 ? 0.183 -7.052 11.707 1.00 98.00 185 PHE A N 1
ATOM 1452 C CA . PHE A 1 185 ? -0.161 -7.864 10.542 1.00 98.00 185 PHE A CA 1
ATOM 1453 C C . PHE A 1 185 ? 1.028 -8.711 10.085 1.00 98.00 185 PHE A C 1
ATOM 1455 O O . PHE A 1 185 ? 2.162 -8.239 10.063 1.00 98.00 185 PHE A O 1
ATOM 1462 N N . HIS A 1 186 ? 0.756 -9.944 9.669 1.00 96.31 186 HIS A N 1
ATOM 1463 C CA . HIS A 1 186 ? 1.723 -10.834 9.040 1.00 96.31 186 HIS A CA 1
ATOM 1464 C C . HIS A 1 186 ? 1.011 -11.609 7.930 1.00 96.31 186 HIS A C 1
ATOM 1466 O O . HIS A 1 186 ? 0.039 -12.314 8.207 1.00 96.31 186 HIS A O 1
ATOM 1472 N N . GLY A 1 187 ? 1.456 -11.464 6.682 1.00 95.31 187 GLY A N 1
ATOM 1473 C CA . GLY A 1 187 ? 0.759 -12.072 5.551 1.00 95.31 187 GLY A CA 1
ATOM 1474 C C . GLY A 1 187 ? 1.332 -11.723 4.181 1.00 95.31 187 GLY A C 1
ATOM 1475 O O . GLY A 1 187 ? 2.332 -11.015 4.063 1.00 95.31 187 GLY A O 1
ATOM 1476 N N . GLU A 1 188 ? 0.674 -12.249 3.150 1.00 96.81 188 GLU A N 1
ATOM 1477 C CA . GLU A 1 188 ? 0.966 -11.976 1.742 1.00 96.81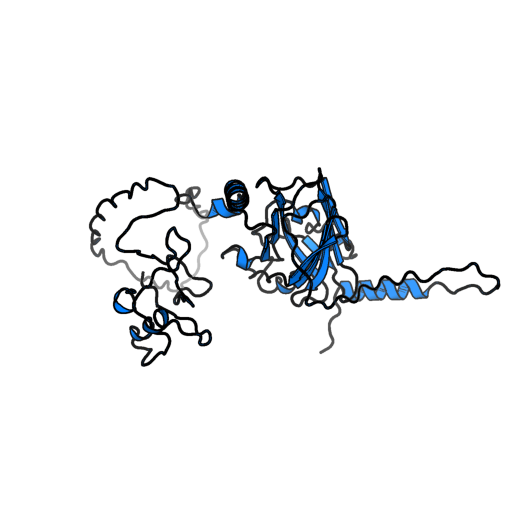 188 GLU A CA 1
ATOM 1478 C C . GLU A 1 188 ? 0.170 -10.748 1.265 1.00 96.81 188 GLU A C 1
ATOM 1480 O O . GLU A 1 188 ? -0.986 -10.588 1.647 1.00 96.81 188 GLU A O 1
ATOM 1485 N N . ILE A 1 189 ? 0.788 -9.909 0.431 1.00 97.75 189 ILE A N 1
ATOM 1486 C CA . ILE A 1 189 ? 0.191 -8.759 -0.251 1.00 97.75 189 ILE A CA 1
ATOM 1487 C C . ILE A 1 189 ? -0.011 -9.088 -1.727 1.00 97.75 189 ILE A C 1
ATOM 1489 O O . ILE A 1 189 ? 0.948 -9.441 -2.428 1.00 97.75 189 ILE A O 1
ATOM 1493 N N . ALA A 1 190 ? -1.234 -8.907 -2.221 1.00 96.44 190 ALA A N 1
ATOM 1494 C CA . ALA A 1 190 ? -1.609 -9.152 -3.605 1.00 96.44 190 ALA A CA 1
ATOM 1495 C C . ALA A 1 190 ? -0.699 -8.418 -4.602 1.00 96.44 190 ALA A C 1
ATOM 1497 O O . ALA A 1 190 ? -0.326 -7.249 -4.450 1.00 96.44 190 ALA A O 1
ATOM 1498 N N . LYS A 1 191 ? -0.329 -9.128 -5.668 1.00 96.81 191 LYS A N 1
ATOM 1499 C CA . LYS A 1 191 ? 0.456 -8.584 -6.777 1.00 96.81 191 LYS A CA 1
ATOM 1500 C C . LYS A 1 191 ? -0.371 -7.566 -7.558 1.00 96.81 191 LYS A C 1
ATOM 1502 O O . LYS A 1 191 ? -1.502 -7.854 -7.936 1.00 96.81 191 LYS A O 1
ATOM 1507 N N . ALA A 1 192 ? 0.240 -6.450 -7.949 1.00 95.88 192 ALA A N 1
ATOM 1508 C CA . ALA A 1 192 ? -0.400 -5.545 -8.896 1.00 95.88 192 ALA A CA 1
ATOM 1509 C C . ALA A 1 192 ? -0.501 -6.159 -10.311 1.00 95.88 192 ALA A C 1
ATOM 1511 O O . ALA A 1 192 ? 0.426 -6.803 -10.822 1.00 95.88 192 ALA A O 1
ATOM 1512 N N . SER A 1 193 ? -1.623 -5.909 -10.980 1.00 92.25 193 SER A N 1
ATOM 1513 C CA . SER A 1 193 ? -1.935 -6.403 -12.329 1.00 92.25 193 SER A CA 1
ATOM 1514 C C . SER A 1 193 ? -0.964 -5.908 -13.410 1.00 92.25 193 SER A C 1
ATOM 1516 O O . SER A 1 193 ? -0.724 -6.589 -14.411 1.00 92.25 193 SER A O 1
ATOM 1518 N N . GLY A 1 194 ? -0.372 -4.729 -13.222 1.00 90.12 194 GLY A N 1
ATOM 1519 C CA . GLY A 1 194 ? 0.432 -4.040 -14.226 1.00 90.12 194 GLY A CA 1
ATOM 1520 C C . GLY A 1 194 ? -0.393 -3.278 -15.267 1.00 90.12 194 GLY A C 1
ATOM 1521 O O . GLY A 1 194 ? 0.147 -2.953 -16.329 1.00 90.12 194 GLY A O 1
ATOM 1522 N N . THR A 1 195 ? -1.682 -3.035 -15.007 1.00 89.81 195 THR A N 1
ATOM 1523 C CA . THR A 1 195 ? -2.587 -2.192 -15.811 1.00 89.81 195 THR A CA 1
ATOM 1524 C C . THR A 1 195 ? -3.091 -1.009 -14.986 1.00 89.81 195 THR A C 1
ATOM 1526 O O . THR A 1 195 ? -2.986 -1.032 -13.770 1.00 89.81 195 THR A O 1
ATOM 1529 N N . LEU A 1 196 ? -3.633 0.035 -15.624 1.00 86.75 196 LEU A N 1
ATOM 1530 C CA . LEU A 1 196 ? -4.247 1.183 -14.924 1.00 86.75 196 LEU A CA 1
ATOM 1531 C C . LEU A 1 196 ? -5.744 0.987 -14.629 1.00 86.75 196 LEU A C 1
ATOM 1533 O O . LEU A 1 196 ? -6.313 1.638 -13.752 1.00 86.75 196 LEU A O 1
ATOM 1537 N N . THR A 1 197 ? -6.382 0.069 -15.351 1.00 81.06 197 THR A N 1
ATOM 1538 C CA . THR A 1 197 ? -7.798 -0.270 -15.210 1.00 81.06 197 THR A CA 1
ATOM 1539 C C . THR A 1 197 ? -7.984 -1.468 -14.280 1.00 81.06 197 THR A C 1
ATOM 1541 O O . THR A 1 197 ? -7.142 -2.369 -14.241 1.00 81.06 197 THR A O 1
ATOM 1544 N N . GLY A 1 198 ? -9.091 -1.477 -13.534 1.00 77.56 198 GLY A N 1
ATOM 1545 C CA . GLY A 1 198 ? -9.458 -2.555 -12.612 1.00 77.56 198 GLY A CA 1
ATOM 1546 C C . GLY A 1 198 ? -9.925 -2.054 -11.247 1.00 77.56 198 GLY A C 1
ATOM 1547 O O . GLY A 1 198 ? -9.698 -0.894 -10.894 1.00 77.56 198 GLY A O 1
ATOM 1548 N N . ALA A 1 199 ? -10.543 -2.944 -10.475 1.00 80.81 199 ALA A N 1
ATOM 1549 C CA . ALA A 1 199 ? -10.909 -2.682 -9.087 1.00 80.81 199 ALA A CA 1
ATOM 1550 C C . ALA A 1 199 ? -9.652 -2.450 -8.215 1.00 80.81 199 ALA A C 1
ATOM 1552 O O . ALA A 1 199 ? -8.564 -2.884 -8.602 1.00 80.81 199 ALA A O 1
ATOM 1553 N N . PRO A 1 200 ? -9.754 -1.760 -7.063 1.00 78.62 200 PRO A N 1
ATOM 1554 C CA . PRO A 1 200 ? -8.613 -1.475 -6.181 1.00 78.62 200 PRO A CA 1
ATOM 1555 C C . PRO A 1 200 ? -7.781 -2.710 -5.785 1.00 78.62 200 PRO A C 1
ATOM 1557 O O . PRO A 1 200 ? -6.556 -2.640 -5.745 1.00 78.62 200 PRO A O 1
ATOM 1560 N N . GLU A 1 201 ? -8.425 -3.862 -5.608 1.00 82.00 201 GLU A N 1
ATOM 1561 C CA . GLU A 1 201 ? -7.802 -5.170 -5.334 1.00 82.00 201 GLU A CA 1
ATOM 1562 C C . GLU A 1 201 ? -6.818 -5.653 -6.418 1.00 82.00 201 GLU A C 1
ATOM 1564 O O . GLU A 1 201 ? -5.930 -6.458 -6.155 1.00 82.00 201 GLU A O 1
ATOM 1569 N N . HIS A 1 202 ? -6.900 -5.130 -7.646 1.00 88.56 202 HIS A N 1
ATOM 1570 C CA . HIS A 1 202 ? -5.927 -5.439 -8.700 1.00 88.56 202 HIS A CA 1
ATOM 1571 C C . HIS A 1 202 ? -4.583 -4.722 -8.519 1.00 88.56 202 HIS A C 1
ATOM 1573 O O . HIS A 1 202 ? -3.679 -4.900 -9.343 1.00 88.56 202 HIS A O 1
ATOM 1579 N N . PHE A 1 203 ? -4.457 -3.866 -7.507 1.00 92.50 203 PHE A N 1
ATOM 1580 C CA . PHE A 1 203 ? -3.289 -3.019 -7.293 1.00 92.50 203 PHE A CA 1
ATOM 1581 C C . PHE A 1 203 ? -2.595 -3.296 -5.961 1.00 92.50 203 PHE A C 1
ATOM 1583 O O . PHE A 1 203 ? -1.543 -2.715 -5.730 1.00 92.50 203 PHE A O 1
ATOM 1590 N N . GLY A 1 204 ? -3.126 -4.176 -5.112 1.00 94.44 204 GLY A N 1
ATOM 1591 C CA . GLY A 1 204 ? -2.595 -4.474 -3.784 1.00 94.44 204 GLY A CA 1
ATOM 1592 C C . GLY A 1 204 ? -3.717 -4.819 -2.809 1.00 94.44 204 GLY A C 1
ATOM 1593 O O . GLY A 1 204 ? -4.793 -5.218 -3.245 1.00 94.44 204 GLY A O 1
ATOM 1594 N N . ASP A 1 205 ? -3.474 -4.632 -1.511 1.00 96.06 205 ASP A N 1
ATOM 1595 C CA . ASP A 1 205 ? -4.393 -5.071 -0.455 1.00 96.06 205 ASP A CA 1
ATOM 1596 C C . ASP A 1 205 ? -4.804 -3.958 0.507 1.00 96.06 205 ASP A C 1
ATOM 1598 O O . ASP A 1 205 ? -4.070 -3.004 0.774 1.00 96.06 205 ASP A O 1
ATOM 1602 N N . THR A 1 206 ? -5.999 -4.135 1.071 1.00 96.00 206 THR A N 1
ATOM 1603 C CA . THR A 1 206 ? -6.543 -3.333 2.167 1.00 96.00 206 THR A CA 1
ATOM 1604 C C . THR A 1 206 ? -6.620 -4.192 3.427 1.00 96.00 206 THR A C 1
ATOM 1606 O O . THR A 1 206 ? -7.358 -5.173 3.480 1.00 96.00 206 THR A O 1
ATOM 1609 N N . ILE A 1 207 ? -5.868 -3.809 4.453 1.00 96.69 207 ILE A N 1
ATOM 1610 C CA . ILE A 1 207 ? -5.797 -4.476 5.752 1.00 96.69 207 ILE A CA 1
ATOM 1611 C C . ILE A 1 207 ? -6.695 -3.710 6.726 1.00 96.69 207 ILE A C 1
ATOM 1613 O O . ILE A 1 207 ? -6.440 -2.544 7.034 1.00 96.69 207 ILE A O 1
ATOM 1617 N N . LEU A 1 208 ? -7.750 -4.368 7.208 1.00 96.75 208 LEU A N 1
ATOM 1618 C CA . LEU A 1 208 ? -8.734 -3.793 8.125 1.00 96.75 208 LEU A CA 1
ATOM 1619 C C . LEU A 1 208 ? -8.459 -4.202 9.574 1.00 96.75 208 LEU A C 1
ATOM 1621 O O . LEU A 1 208 ? -8.298 -5.381 9.883 1.00 96.75 208 LEU A O 1
ATOM 1625 N N . PHE A 1 209 ? -8.491 -3.217 10.469 1.00 97.88 209 PHE A N 1
ATOM 1626 C CA . PHE A 1 209 ? -8.368 -3.389 11.920 1.00 97.88 209 PHE A CA 1
ATOM 1627 C C . PHE A 1 209 ? -9.674 -3.066 12.656 1.00 97.88 209 PHE A C 1
ATOM 1629 O O . PHE A 1 209 ? -9.691 -2.938 13.879 1.00 97.88 209 PHE A O 1
ATOM 1636 N N . THR A 1 210 ? -10.778 -2.903 11.930 1.00 95.50 210 THR A N 1
ATOM 1637 C CA . THR A 1 210 ? -12.099 -2.623 12.492 1.00 95.50 210 THR A CA 1
ATOM 1638 C C . THR A 1 210 ? -13.194 -3.346 11.714 1.00 95.50 210 THR A C 1
ATOM 1640 O O . THR A 1 210 ? -13.028 -3.680 10.545 1.00 95.50 210 THR A O 1
ATOM 1643 N N . THR A 1 211 ? -14.312 -3.579 12.395 1.00 93.56 211 THR A N 1
ATOM 1644 C CA . THR A 1 211 ? -15.588 -4.052 11.823 1.00 93.56 211 THR A CA 1
ATOM 1645 C C . THR A 1 211 ? -16.736 -3.113 12.204 1.00 93.56 211 THR A C 1
ATOM 1647 O O . THR A 1 211 ? -17.898 -3.463 12.060 1.00 93.56 211 THR A O 1
ATOM 1650 N N . ASP A 1 212 ? -16.399 -1.942 12.749 1.00 95.50 212 ASP A N 1
ATOM 1651 C CA . ASP A 1 212 ? -17.349 -0.911 13.148 1.00 95.50 212 ASP A CA 1
ATOM 1652 C C . ASP A 1 212 ? -17.822 -0.138 11.911 1.00 95.50 212 ASP A C 1
ATOM 1654 O O . ASP A 1 212 ? -17.017 0.528 11.250 1.00 95.50 212 ASP A O 1
ATOM 1658 N N . ASP A 1 213 ? -19.117 -0.240 11.614 1.00 94.62 213 ASP A N 1
ATOM 1659 C CA . ASP A 1 213 ? -19.746 0.371 10.443 1.00 94.62 213 ASP A CA 1
ATOM 1660 C C . ASP A 1 213 ? -19.602 1.899 10.429 1.00 94.62 213 ASP A C 1
ATOM 1662 O O . ASP A 1 213 ? -19.393 2.475 9.364 1.00 94.62 213 ASP A O 1
ATOM 1666 N N . ASP A 1 214 ? -19.625 2.569 11.588 1.00 95.75 214 ASP A N 1
ATOM 1667 C CA . ASP A 1 214 ? -19.492 4.029 11.653 1.00 95.75 214 ASP A CA 1
ATOM 1668 C C . ASP A 1 214 ? -18.085 4.469 11.230 1.00 95.75 214 ASP A C 1
ATOM 1670 O O . ASP A 1 214 ? -17.915 5.480 10.541 1.00 95.75 214 ASP A O 1
ATOM 1674 N N . ILE A 1 215 ? -17.062 3.694 11.611 1.00 95.38 215 ILE A N 1
ATOM 1675 C CA . ILE A 1 215 ? -15.677 3.947 11.200 1.00 95.38 215 ILE A CA 1
ATOM 1676 C C . ILE A 1 215 ? -15.517 3.668 9.705 1.00 95.38 215 ILE A C 1
ATOM 1678 O O . ILE A 1 215 ? -14.902 4.471 9.007 1.00 95.38 215 ILE A O 1
ATOM 1682 N N . LEU A 1 216 ? -16.067 2.559 9.203 1.00 93.94 216 LEU A N 1
ATOM 1683 C CA . LEU A 1 216 ? -15.981 2.197 7.785 1.00 93.94 216 LEU A CA 1
ATOM 1684 C C . LEU A 1 216 ? -16.681 3.229 6.890 1.00 93.94 216 LEU A C 1
ATOM 1686 O O . LEU A 1 216 ? -16.114 3.649 5.883 1.00 93.94 216 LEU A O 1
ATOM 1690 N N . GLU A 1 217 ? -17.856 3.707 7.295 1.00 92.94 217 GLU A N 1
ATOM 1691 C CA . GLU A 1 217 ? -18.571 4.802 6.634 1.00 92.94 217 GLU A CA 1
ATOM 1692 C C . GLU A 1 217 ? -17.782 6.115 6.671 1.00 92.94 217 GLU A C 1
ATOM 1694 O O . GLU A 1 217 ? -17.736 6.851 5.682 1.00 92.94 217 GLU A O 1
ATOM 1699 N N . ALA A 1 218 ? -17.139 6.429 7.800 1.00 93.75 218 ALA A N 1
ATOM 1700 C CA . ALA A 1 218 ? -16.300 7.617 7.911 1.00 93.75 218 ALA A CA 1
ATOM 1701 C C . ALA A 1 218 ? -15.073 7.538 6.987 1.00 93.75 218 ALA A C 1
ATOM 1703 O O . ALA A 1 218 ? -14.756 8.530 6.331 1.00 93.75 218 ALA A O 1
ATOM 1704 N N . ILE A 1 219 ? -14.431 6.366 6.890 1.00 94.00 219 ILE A N 1
ATOM 1705 C CA . ILE A 1 219 ? -13.345 6.117 5.930 1.00 94.00 219 ILE A CA 1
ATOM 1706 C C . ILE A 1 219 ? -13.867 6.326 4.512 1.00 94.00 219 ILE A C 1
ATOM 1708 O O . ILE A 1 219 ? -13.299 7.135 3.785 1.00 94.00 219 ILE A O 1
ATOM 1712 N N . PHE A 1 220 ? -14.970 5.668 4.142 1.00 90.38 220 PHE A N 1
ATOM 1713 C CA . PHE A 1 220 ? -15.547 5.747 2.799 1.00 90.38 220 PHE A CA 1
ATOM 1714 C C . PHE A 1 220 ? -15.810 7.193 2.353 1.00 90.38 220 PHE A C 1
ATOM 1716 O O . PHE A 1 220 ? -15.486 7.559 1.230 1.00 90.38 220 PHE A O 1
ATOM 1723 N N . ARG A 1 221 ? -16.319 8.051 3.247 1.00 89.50 221 ARG A N 1
ATOM 1724 C CA . ARG A 1 221 ? -16.569 9.475 2.944 1.00 89.50 221 ARG A CA 1
ATOM 1725 C C . ARG A 1 221 ? -15.310 10.317 2.759 1.00 89.50 221 ARG A C 1
ATOM 1727 O O . ARG A 1 221 ? -15.398 11.398 2.191 1.00 89.50 221 ARG A O 1
ATOM 1734 N N . SER A 1 222 ? -14.187 9.876 3.307 1.00 88.00 222 SER A N 1
ATOM 1735 C CA . SER A 1 222 ? -12.902 10.581 3.234 1.00 88.00 222 SER A CA 1
ATOM 1736 C C . SER A 1 222 ? -11.955 10.009 2.179 1.00 88.00 222 SER A C 1
ATOM 1738 O O . SER A 1 222 ? -10.877 10.557 1.955 1.00 88.00 222 SER A O 1
ATOM 1740 N N . ASP A 1 223 ? -12.320 8.873 1.587 1.00 88.00 223 ASP A N 1
ATOM 1741 C CA . ASP A 1 223 ? -11.469 8.138 0.673 1.00 88.00 223 ASP A CA 1
ATOM 1742 C C . ASP A 1 223 ? -11.693 8.602 -0.767 1.00 88.00 223 ASP A C 1
ATOM 1744 O O . ASP A 1 223 ? -12.559 8.111 -1.493 1.00 88.00 223 ASP A O 1
ATOM 1748 N N . GLU A 1 224 ? -10.842 9.532 -1.189 1.00 78.50 224 GLU A N 1
ATOM 1749 C CA . GLU A 1 224 ? -10.805 10.089 -2.545 1.00 78.50 224 GLU A CA 1
ATOM 1750 C C . GLU A 1 224 ? -10.574 9.011 -3.630 1.00 78.50 224 GLU A C 1
ATOM 1752 O O . GLU A 1 224 ? -10.851 9.236 -4.808 1.00 78.50 224 GLU A O 1
ATOM 1757 N N . THR A 1 225 ? -10.096 7.813 -3.263 1.00 73.25 225 THR A N 1
ATOM 1758 C CA . THR A 1 225 ? -9.882 6.702 -4.206 1.00 73.25 225 THR A CA 1
ATOM 1759 C C . THR A 1 225 ? -11.200 6.181 -4.789 1.00 73.25 225 THR A C 1
ATOM 1761 O O . THR A 1 225 ? -11.217 5.694 -5.922 1.00 73.25 225 THR A O 1
ATOM 1764 N N . PHE A 1 226 ? -12.301 6.263 -4.034 1.00 58.69 226 PHE A N 1
ATOM 1765 C CA . PHE A 1 226 ? -13.616 5.762 -4.454 1.00 58.69 226 PHE A CA 1
ATOM 1766 C C . PHE A 1 226 ? -14.454 6.801 -5.211 1.00 58.69 226 PHE A C 1
ATOM 1768 O O . PHE A 1 226 ? -15.385 6.424 -5.924 1.00 58.69 226 PHE A O 1
ATOM 1775 N N . ASP A 1 227 ? -14.100 8.087 -5.136 1.00 51.62 227 ASP A N 1
ATOM 1776 C CA . ASP A 1 227 ? -14.848 9.164 -5.804 1.00 51.62 227 ASP A CA 1
ATOM 1777 C C . ASP A 1 227 ? -14.635 9.181 -7.334 1.00 51.62 227 ASP A C 1
ATOM 1779 O O . ASP A 1 227 ? -15.352 9.833 -8.090 1.00 51.62 227 ASP A O 1
ATOM 1783 N N . VAL A 1 228 ? -13.680 8.386 -7.832 1.00 50.75 228 VAL A N 1
ATOM 1784 C CA . VAL A 1 228 ? -13.386 8.267 -9.269 1.00 50.75 228 VAL A CA 1
ATOM 1785 C C . VAL A 1 228 ? -14.452 7.466 -10.036 1.00 50.75 228 VAL A C 1
ATOM 1787 O O . VAL A 1 228 ? -14.522 7.596 -11.257 1.00 50.75 228 VAL A O 1
ATOM 1790 N N . ASP A 1 229 ? -15.311 6.685 -9.366 1.00 45.22 229 ASP A N 1
ATOM 1791 C CA . ASP A 1 229 ? -16.278 5.799 -10.047 1.00 45.22 229 ASP A CA 1
ATOM 1792 C C . ASP A 1 229 ? -17.755 6.232 -9.922 1.00 45.22 229 ASP A C 1
ATOM 1794 O O . ASP A 1 229 ? -18.646 5.573 -10.455 1.00 45.22 229 ASP A O 1
ATOM 1798 N N . THR A 1 230 ? -18.046 7.371 -9.274 1.00 38.50 230 THR A N 1
ATOM 1799 C CA . THR A 1 230 ? -19.437 7.824 -9.054 1.00 38.50 230 THR A CA 1
ATOM 1800 C C . THR A 1 230 ? -19.668 9.290 -9.447 1.00 38.50 230 THR A C 1
ATOM 1802 O O . THR A 1 230 ? -20.108 10.097 -8.636 1.00 38.50 230 THR A O 1
ATOM 1805 N N . GLY A 1 231 ? -19.439 9.668 -10.715 1.00 30.34 231 GLY A N 1
ATOM 1806 C CA . GLY A 1 231 ? -19.837 11.013 -11.160 1.00 30.34 231 GLY A CA 1
ATOM 1807 C C . GLY A 1 231 ? -19.504 11.453 -12.590 1.00 30.34 231 GLY A C 1
ATOM 1808 O O . GLY A 1 231 ? -18.524 12.150 -12.809 1.00 30.34 231 GLY A O 1
ATOM 1809 N N . GLY A 1 232 ? -20.434 11.211 -13.523 1.00 30.23 232 GLY A N 1
ATOM 1810 C CA . GLY A 1 232 ? -20.739 12.138 -14.630 1.00 30.23 232 GLY A CA 1
ATOM 1811 C C . GLY A 1 232 ? -19.905 12.023 -15.918 1.00 30.23 232 GLY A C 1
ATOM 1812 O O . GLY A 1 232 ? -18.744 11.624 -15.886 1.00 30.23 232 GLY A O 1
ATOM 1813 N N . PRO A 1 233 ? -20.495 12.365 -17.088 1.00 33.59 233 PRO A N 1
ATOM 1814 C CA . PRO A 1 233 ? -19.818 12.250 -18.371 1.00 33.59 233 PRO A CA 1
ATOM 1815 C C . PRO A 1 233 ? -18.556 13.092 -18.324 1.00 33.59 233 PRO A C 1
ATOM 1817 O O . PRO A 1 233 ? -18.598 14.262 -17.934 1.00 33.59 233 PRO A O 1
ATOM 1820 N N . CYS A 1 234 ? -17.451 12.476 -18.734 1.00 31.02 234 CYS A N 1
ATOM 1821 C CA . CYS A 1 234 ? -16.187 13.141 -18.951 1.00 31.02 234 CYS A CA 1
ATOM 1822 C C . CYS A 1 234 ? -16.454 14.510 -19.578 1.00 31.02 234 CYS A C 1
ATOM 1824 O O . CYS A 1 234 ? -16.877 14.610 -20.733 1.00 31.02 234 CYS A O 1
ATOM 1826 N N . SER A 1 235 ? -16.174 15.571 -18.825 1.00 30.55 235 SER A N 1
ATOM 1827 C CA . SER A 1 235 ? -15.816 16.843 -19.432 1.00 30.55 235 SER A CA 1
ATOM 1828 C C . SER A 1 235 ? -14.457 16.614 -20.078 1.00 30.55 235 SER A C 1
ATOM 1830 O O . SER A 1 235 ? -13.422 17.018 -19.555 1.00 30.55 235 SER A O 1
ATOM 1832 N N . LEU A 1 236 ? -14.461 15.874 -21.190 1.00 33.72 236 LEU A N 1
ATOM 1833 C CA . LEU A 1 236 ? -13.390 15.921 -22.160 1.00 33.72 236 LEU A CA 1
ATOM 1834 C C . LEU A 1 236 ? -13.159 17.416 -22.396 1.00 33.72 236 LEU A C 1
ATOM 1836 O O . LEU A 1 236 ? -14.122 18.124 -22.722 1.00 33.72 236 LEU A O 1
ATOM 1840 N N . PRO A 1 237 ? -11.930 17.940 -22.257 1.00 29.53 237 PRO A N 1
ATOM 1841 C CA . PRO A 1 237 ? -11.580 19.075 -23.080 1.00 29.53 237 PRO A CA 1
ATOM 1842 C C . PRO A 1 237 ? -11.962 18.634 -24.485 1.00 29.53 237 PRO A C 1
ATOM 1844 O O . PRO A 1 237 ? -11.492 17.592 -24.944 1.00 29.53 237 PRO A O 1
ATOM 1847 N N . CYS A 1 238 ? -12.917 19.349 -25.079 1.00 27.52 238 CYS A N 1
ATOM 1848 C CA . CYS A 1 238 ? -13.256 19.241 -26.484 1.00 27.52 238 CYS A CA 1
ATOM 1849 C C . CYS A 1 238 ? -11.945 18.982 -27.225 1.00 27.52 238 CYS A C 1
ATOM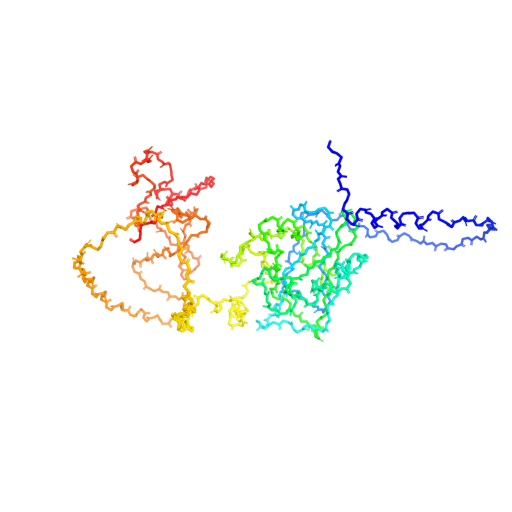 1851 O O . CYS A 1 238 ? -11.065 19.847 -27.197 1.00 27.52 238 CYS A O 1
ATOM 1853 N N . GLU A 1 239 ? -11.770 17.778 -27.776 1.00 32.28 239 GLU A N 1
ATOM 1854 C CA . GLU A 1 239 ? -10.708 17.567 -28.741 1.00 32.28 239 GLU A CA 1
ATOM 1855 C C . GLU A 1 239 ? -11.057 18.509 -29.885 1.00 32.28 239 GLU A C 1
ATOM 1857 O O . GLU A 1 239 ? -11.877 18.203 -30.751 1.00 32.28 239 GLU A O 1
ATOM 1862 N N . GLU A 1 240 ? -10.481 19.710 -29.854 1.00 31.62 240 GLU A N 1
ATOM 1863 C CA . GLU A 1 240 ? -10.267 20.460 -31.067 1.00 31.62 240 GLU A CA 1
ATOM 1864 C C . GLU A 1 240 ? -9.535 19.487 -31.984 1.00 31.62 240 GLU A C 1
ATOM 1866 O O . GLU A 1 240 ? -8.437 19.041 -31.632 1.00 31.62 240 GLU A O 1
ATOM 1871 N N . PRO A 1 241 ? -10.123 19.101 -33.129 1.00 29.28 241 PRO A N 1
ATOM 1872 C CA . PRO A 1 241 ? -9.403 18.283 -34.074 1.00 29.28 241 PRO A CA 1
ATOM 1873 C C . PRO A 1 241 ? -8.202 19.119 -34.491 1.00 29.28 241 PRO A C 1
ATOM 1875 O O . PRO A 1 241 ? -8.339 20.095 -35.235 1.00 29.28 241 PRO A O 1
ATOM 1878 N N . LEU A 1 242 ? -7.029 18.767 -33.962 1.00 34.66 242 LEU A N 1
ATOM 1879 C CA . LEU A 1 242 ? -5.766 19.362 -34.348 1.00 34.66 242 LEU A CA 1
ATOM 1880 C C . LEU A 1 242 ? -5.662 19.161 -35.855 1.00 34.66 242 LEU A C 1
ATOM 1882 O O . LEU A 1 242 ? -5.380 18.065 -36.346 1.00 34.66 242 LEU A O 1
ATOM 1886 N N . ARG A 1 243 ? -5.954 20.225 -36.611 1.00 36.09 243 ARG A N 1
ATOM 1887 C CA . ARG A 1 243 ? -5.720 20.253 -38.047 1.00 36.09 243 ARG A CA 1
ATOM 1888 C C . ARG A 1 243 ? -4.234 20.008 -38.226 1.00 36.09 243 ARG A C 1
ATOM 1890 O O . ARG A 1 243 ? -3.412 20.872 -37.929 1.00 36.09 243 ARG A O 1
ATOM 1897 N N . ARG A 1 244 ? -3.912 18.806 -38.702 1.00 36.56 244 ARG A N 1
ATOM 1898 C CA . ARG A 1 244 ? -2.579 18.436 -39.168 1.00 36.56 244 ARG A CA 1
ATOM 1899 C C . ARG A 1 244 ? -2.074 19.584 -40.056 1.00 36.56 244 ARG A C 1
ATOM 1901 O O . ARG A 1 244 ? -2.823 19.992 -40.951 1.00 36.56 244 ARG A O 1
ATOM 1908 N N . PRO A 1 245 ? -0.879 20.148 -39.811 1.00 36.97 245 PRO A N 1
ATOM 1909 C CA . PRO A 1 245 ? -0.381 21.247 -40.620 1.00 36.97 245 PRO A CA 1
ATOM 1910 C C . PRO A 1 245 ? -0.396 20.853 -42.097 1.00 36.97 245 PRO A C 1
ATOM 1912 O O . PRO A 1 245 ? 0.085 19.784 -42.470 1.00 36.97 245 PRO A O 1
ATOM 1915 N N . SER A 1 246 ? -0.983 21.712 -42.926 1.00 41.06 246 SER A N 1
ATOM 1916 C CA . SER A 1 246 ? -0.930 21.577 -44.376 1.00 41.06 246 SER A CA 1
ATOM 1917 C C . SER A 1 246 ? 0.465 21.972 -44.850 1.00 41.06 246 SER A C 1
ATOM 1919 O O . SER A 1 246 ? 0.768 23.158 -44.951 1.00 41.06 246 SER A O 1
ATOM 1921 N N . THR A 1 247 ? 1.297 20.985 -45.167 1.00 36.00 247 THR A N 1
ATOM 1922 C CA . THR A 1 247 ? 2.485 21.167 -46.009 1.00 36.00 247 THR A CA 1
ATOM 1923 C C . THR A 1 247 ? 2.294 20.388 -47.307 1.00 36.00 247 THR A C 1
ATOM 1925 O O . THR A 1 247 ? 2.560 19.191 -47.373 1.00 36.00 247 THR A O 1
ATOM 1928 N N . ALA A 1 248 ? 1.786 21.103 -48.310 1.00 35.97 248 ALA A N 1
ATOM 1929 C CA . ALA A 1 248 ? 2.059 20.898 -49.734 1.00 35.97 248 ALA A CA 1
ATOM 1930 C C . ALA A 1 248 ? 3.593 20.961 -49.961 1.00 35.97 248 ALA A C 1
ATOM 1932 O O . ALA A 1 248 ? 4.275 21.623 -49.181 1.00 35.97 248 ALA A O 1
ATOM 1933 N N . ASP A 1 249 ? 4.271 20.341 -50.923 1.00 41.84 249 ASP A N 1
ATOM 1934 C CA . ASP A 1 249 ? 3.974 19.562 -52.128 1.00 41.84 249 ASP A CA 1
ATOM 1935 C C . ASP A 1 249 ? 5.206 18.664 -52.379 1.00 41.84 249 ASP A C 1
ATOM 1937 O O . ASP A 1 249 ? 6.320 19.021 -51.984 1.00 41.84 249 ASP A O 1
ATOM 1941 N N . GLY A 1 250 ? 5.048 17.533 -53.073 1.00 33.09 250 GLY A N 1
ATOM 1942 C CA . GLY A 1 250 ? 6.190 16.723 -53.506 1.00 33.09 250 GLY A CA 1
ATOM 1943 C C . GLY A 1 250 ? 5.804 15.367 -54.088 1.00 33.09 250 GLY A C 1
ATOM 1944 O O . GLY A 1 250 ? 5.940 14.357 -53.411 1.00 33.09 250 GLY A O 1
ATOM 1945 N N . ASP A 1 251 ? 5.291 15.397 -55.320 1.00 45.28 251 ASP A N 1
ATOM 1946 C CA . ASP A 1 251 ? 5.248 14.336 -56.343 1.00 45.28 251 ASP A CA 1
ATOM 1947 C C . ASP A 1 251 ? 5.865 12.972 -55.970 1.00 45.28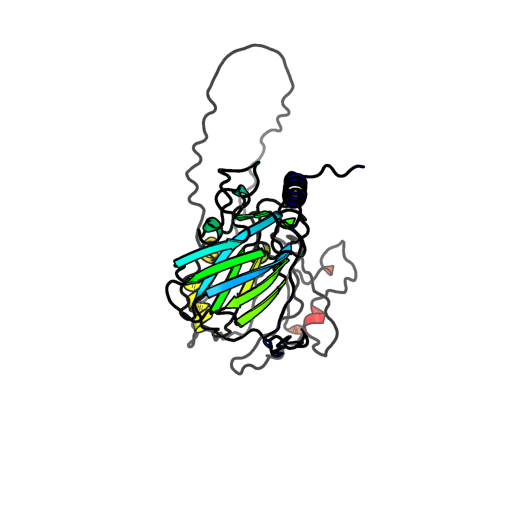 251 ASP A C 1
ATOM 1949 O O . ASP A 1 251 ? 7.080 12.889 -55.784 1.00 45.28 251 ASP A O 1
ATOM 1953 N N . SER A 1 252 ? 5.058 11.896 -55.941 1.00 37.16 252 SER A N 1
ATOM 1954 C CA . SER A 1 252 ? 5.289 10.635 -56.691 1.00 37.16 252 SER A CA 1
ATOM 1955 C C . SER A 1 252 ? 4.383 9.458 -56.250 1.00 37.16 252 SER A C 1
ATOM 1957 O O . SER A 1 252 ? 4.444 8.979 -55.122 1.00 37.16 252 SER A O 1
ATOM 1959 N N . GLU A 1 253 ? 3.578 8.997 -57.216 1.00 39.00 253 GLU A N 1
ATOM 1960 C CA . GLU A 1 253 ? 3.195 7.608 -57.550 1.00 39.00 253 GLU A CA 1
ATOM 1961 C C . GLU A 1 253 ? 2.531 6.681 -56.496 1.00 39.00 253 GLU A C 1
ATOM 1963 O O . GLU A 1 253 ? 3.158 6.070 -55.631 1.00 39.00 253 GLU A O 1
ATOM 1968 N N . GLU A 1 254 ? 1.215 6.529 -56.696 1.00 44.31 254 GLU A N 1
ATOM 1969 C CA . GLU A 1 254 ? 0.337 5.352 -56.545 1.00 44.31 254 GLU A CA 1
ATOM 1970 C C . GLU A 1 254 ? 0.689 4.225 -55.546 1.00 44.31 254 GLU A C 1
ATOM 1972 O O . GLU A 1 254 ? 1.438 3.286 -55.823 1.00 44.31 254 GLU A O 1
ATOM 1977 N N . ARG A 1 255 ? -0.088 4.173 -54.454 1.00 40.06 255 ARG A N 1
ATOM 1978 C CA . ARG A 1 255 ? -0.591 2.909 -53.884 1.00 40.06 255 ARG A CA 1
ATOM 1979 C C . ARG A 1 255 ? -2.108 3.011 -53.686 1.00 40.06 255 ARG A C 1
ATOM 1981 O O . ARG A 1 255 ? -2.572 4.054 -53.225 1.00 40.06 255 ARG A O 1
ATOM 1988 N N . PRO A 1 256 ? -2.895 1.974 -54.025 1.00 37.53 256 PRO A N 1
ATOM 1989 C CA . PRO A 1 256 ? -4.348 2.071 -54.012 1.00 37.53 256 PRO A CA 1
ATOM 1990 C C . PRO A 1 256 ? -4.879 2.138 -52.577 1.00 37.53 256 PRO A C 1
ATOM 1992 O O . PRO A 1 256 ? -4.586 1.277 -51.747 1.00 37.53 256 PRO A O 1
ATOM 1995 N N . TYR A 1 257 ? -5.686 3.163 -52.304 1.00 35.88 257 TYR A N 1
ATOM 1996 C CA . TYR A 1 257 ? -6.522 3.251 -51.113 1.00 35.88 257 TYR A CA 1
ATOM 1997 C C . TYR A 1 257 ? -7.750 2.357 -51.295 1.00 35.88 257 TYR A C 1
ATOM 1999 O O . TYR A 1 257 ? -8.548 2.557 -52.212 1.00 35.88 257 TYR A O 1
ATOM 2007 N N . THR A 1 258 ? -7.934 1.393 -50.398 1.00 32.62 258 THR A N 1
ATOM 2008 C CA . THR A 1 258 ? -9.193 0.655 -50.277 1.00 32.62 258 THR A CA 1
ATOM 2009 C C . THR A 1 258 ? -10.199 1.547 -49.555 1.00 32.62 258 THR A C 1
ATOM 2011 O O . THR A 1 258 ? -10.189 1.656 -48.332 1.00 32.62 258 THR A O 1
ATOM 2014 N N . GLN A 1 259 ? -11.051 2.223 -50.320 1.00 34.44 259 GLN A N 1
ATOM 2015 C CA . GLN A 1 259 ? -12.203 2.956 -49.808 1.00 34.44 259 GLN A CA 1
ATOM 2016 C C . GLN A 1 259 ? -13.423 2.024 -49.844 1.00 34.44 259 GLN A C 1
ATOM 2018 O O . GLN A 1 259 ? -13.844 1.598 -50.918 1.00 34.44 259 GLN A O 1
ATOM 2023 N N . ALA A 1 260 ? -13.996 1.705 -48.681 1.00 29.70 260 ALA A N 1
ATOM 2024 C CA . ALA A 1 260 ? -15.337 1.130 -48.583 1.00 29.70 260 ALA A CA 1
ATOM 2025 C C . ALA A 1 260 ? -16.328 2.277 -48.342 1.00 29.70 260 ALA A C 1
ATOM 2027 O O . ALA A 1 260 ? -16.150 3.087 -47.433 1.00 29.70 260 ALA A O 1
ATOM 2028 N N . GLY A 1 261 ? -17.304 2.395 -49.241 1.00 27.98 261 GLY A N 1
ATOM 2029 C CA . GLY A 1 261 ? -18.219 3.524 -49.342 1.00 27.98 261 GLY A CA 1
ATOM 2030 C C . GLY A 1 261 ? -19.327 3.561 -48.289 1.00 27.98 261 GLY A C 1
ATOM 2031 O O . GLY A 1 261 ? -19.734 2.545 -47.732 1.00 27.98 261 GLY A O 1
ATOM 2032 N N . LEU A 1 262 ? -19.834 4.779 -48.089 1.00 33.38 262 LEU A N 1
ATOM 2033 C CA . LEU A 1 262 ? -21.115 5.097 -47.465 1.00 33.38 262 LEU A CA 1
ATOM 2034 C C . LEU A 1 262 ? -22.282 4.363 -48.149 1.00 33.38 262 LEU A C 1
ATOM 2036 O O . LEU A 1 262 ? -22.481 4.538 -49.347 1.00 33.38 262 LEU A O 1
ATOM 2040 N N . TRP A 1 263 ? -23.095 3.674 -47.347 1.00 26.48 263 TRP A N 1
ATOM 2041 C CA . TRP A 1 263 ? -24.566 3.546 -47.394 1.00 26.48 263 TRP A CA 1
ATOM 2042 C C . TRP A 1 263 ? -24.962 2.663 -46.194 1.00 26.48 263 TRP A C 1
ATOM 2044 O O . TRP A 1 263 ? -24.237 1.733 -45.873 1.00 26.48 263 TRP A O 1
ATOM 2054 N N . ALA A 1 264 ? -26.044 2.855 -45.448 1.00 27.42 264 ALA A N 1
ATOM 2055 C CA . ALA A 1 264 ? -27.158 3.786 -45.490 1.00 27.42 264 ALA A CA 1
ATOM 2056 C C . ALA A 1 264 ? -27.696 3.934 -44.051 1.00 27.42 264 ALA A C 1
ATOM 2058 O O . ALA A 1 264 ? -27.495 3.054 -43.215 1.00 27.42 264 ALA A O 1
ATOM 2059 N N . GLN A 1 265 ? -28.375 5.047 -43.773 1.00 33.44 265 GLN A N 1
ATOM 2060 C CA . GLN A 1 265 ? -29.112 5.268 -42.528 1.00 33.44 265 GLN A CA 1
ATOM 2061 C C . GLN A 1 265 ? -30.141 4.143 -42.329 1.00 33.44 265 GLN A C 1
ATOM 2063 O O . GLN A 1 265 ? -30.955 3.892 -43.219 1.00 33.44 265 GLN A O 1
ATOM 2068 N N . VAL A 1 266 ? -30.107 3.488 -41.169 1.00 28.81 266 VAL A N 1
ATOM 2069 C CA . VAL A 1 266 ? -31.171 2.596 -40.689 1.00 28.81 266 VAL A CA 1
ATOM 2070 C C . VAL A 1 266 ? -31.801 3.28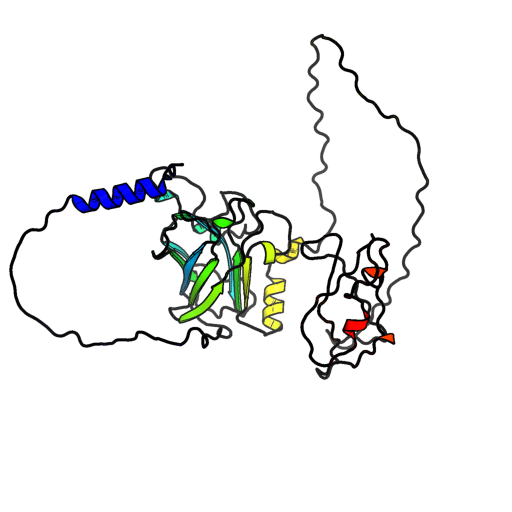1 -39.468 1.00 28.81 266 VAL A C 1
ATOM 2072 O O . VAL A 1 266 ? -31.044 3.831 -38.667 1.00 28.81 266 VAL A O 1
ATOM 2075 N N . PRO A 1 267 ? -33.142 3.341 -39.346 1.00 28.98 267 PRO A N 1
ATOM 2076 C CA . PRO A 1 267 ? -33.810 4.218 -38.389 1.00 28.98 267 PRO A CA 1
ATOM 2077 C C . PRO A 1 267 ? -33.512 3.845 -36.939 1.00 28.98 267 PRO A C 1
ATOM 2079 O O . PRO A 1 267 ? -33.544 2.673 -36.565 1.00 28.98 267 PRO A O 1
ATOM 2082 N N . GLU A 1 268 ? -33.282 4.882 -36.146 1.00 26.61 268 GLU A N 1
ATOM 2083 C CA . GLU A 1 268 ? -33.272 4.884 -34.690 1.00 26.61 268 GLU A CA 1
ATOM 2084 C C . GLU A 1 268 ? -34.593 4.287 -34.177 1.00 26.61 268 GLU A C 1
ATOM 2086 O O . GLU A 1 268 ? -35.671 4.852 -34.365 1.00 26.61 268 GLU A O 1
ATOM 2091 N N . VAL A 1 269 ? -34.522 3.086 -33.602 1.00 29.44 269 VAL A N 1
ATOM 2092 C CA . VAL A 1 269 ? -35.638 2.495 -32.865 1.00 29.44 269 VAL A CA 1
ATOM 2093 C C . VAL A 1 269 ? -35.603 3.117 -31.476 1.00 29.44 269 VAL A C 1
ATOM 2095 O O . VAL A 1 269 ? -34.752 2.773 -30.659 1.00 29.44 269 VAL A O 1
ATOM 2098 N N . GLU A 1 270 ? -36.508 4.064 -31.236 1.00 29.16 270 GLU A N 1
ATOM 2099 C CA . GLU A 1 270 ? -36.765 4.635 -29.916 1.00 29.16 270 GLU A CA 1
ATOM 2100 C C . GLU A 1 270 ? -37.084 3.510 -28.917 1.00 29.16 270 GLU A C 1
ATOM 2102 O O . GLU A 1 270 ? -38.081 2.793 -29.046 1.00 29.16 270 GLU A O 1
ATOM 2107 N N . LEU A 1 271 ? -36.228 3.355 -27.907 1.00 30.28 271 LEU A N 1
ATOM 2108 C CA . LEU A 1 271 ? -36.532 2.567 -26.717 1.00 30.28 271 LEU A CA 1
ATOM 2109 C C . LEU A 1 271 ? -37.578 3.337 -25.891 1.00 30.28 271 LEU A C 1
ATOM 2111 O O . LEU A 1 271 ? -37.361 4.513 -25.586 1.00 30.28 271 LEU A O 1
ATOM 2115 N N . PRO A 1 272 ? -38.717 2.727 -25.522 1.00 27.41 272 PRO A N 1
ATOM 2116 C CA . PRO A 1 272 ? -39.741 3.416 -24.751 1.00 27.41 272 PRO A CA 1
ATOM 2117 C C . PRO A 1 272 ? -39.234 3.760 -23.346 1.00 27.41 272 PRO A C 1
ATOM 2119 O O . PRO A 1 272 ? -38.561 2.959 -22.697 1.00 27.41 272 PRO A O 1
ATOM 2122 N N . CYS A 1 273 ? -39.605 4.954 -22.875 1.00 24.38 273 CYS A N 1
ATOM 2123 C CA . CYS A 1 273 ? -39.339 5.453 -21.530 1.00 24.38 273 CYS A CA 1
ATOM 2124 C C . CYS A 1 273 ? -39.637 4.394 -20.459 1.00 24.38 273 CYS A C 1
ATOM 2126 O O . CYS A 1 273 ? -40.779 3.952 -20.308 1.00 24.38 273 CYS A O 1
ATOM 2128 N N . SER A 1 274 ? -38.625 4.042 -19.666 1.00 32.41 274 SER A N 1
ATOM 2129 C CA . SER A 1 274 ? -38.816 3.310 -18.418 1.00 32.41 274 SER A CA 1
ATOM 2130 C C . SER A 1 274 ? -39.687 4.142 -17.475 1.00 32.41 274 SER A C 1
ATOM 2132 O O . SER A 1 274 ? -39.387 5.304 -17.196 1.00 32.41 274 SER A O 1
ATOM 2134 N N . ALA A 1 275 ? -40.787 3.544 -17.018 1.00 33.91 275 ALA A N 1
ATOM 2135 C CA . ALA A 1 275 ? -41.710 4.128 -16.054 1.00 33.91 275 ALA A CA 1
ATOM 2136 C C . ALA A 1 275 ? -40.980 4.584 -14.771 1.00 33.91 275 ALA A C 1
ATOM 2138 O O . ALA A 1 275 ? -39.966 3.985 -14.406 1.00 33.91 275 ALA A O 1
ATOM 2139 N N . PRO A 1 276 ? -41.486 5.613 -14.065 1.00 35.81 276 PRO A N 1
ATOM 2140 C CA . PRO A 1 276 ? -40.866 6.093 -12.837 1.00 35.81 276 PRO A CA 1
ATOM 2141 C C . PRO A 1 276 ? -40.843 4.979 -11.785 1.00 35.81 276 PRO A C 1
ATOM 2143 O O . PRO A 1 276 ? -41.886 4.452 -11.392 1.00 35.81 276 PRO A O 1
ATOM 2146 N N . VAL A 1 277 ? -39.638 4.626 -11.333 1.00 36.12 277 VAL A N 1
ATOM 2147 C CA . VAL A 1 277 ? -39.423 3.758 -10.174 1.00 36.12 277 VAL A CA 1
ATOM 2148 C C . VAL A 1 277 ? -40.042 4.465 -8.971 1.00 36.12 277 VAL A C 1
ATOM 2150 O O . VAL A 1 277 ? -39.681 5.596 -8.659 1.00 36.12 277 VAL A O 1
ATOM 2153 N N . SER A 1 278 ? -41.026 3.834 -8.329 1.00 40.97 278 SER A N 1
ATOM 2154 C CA . SER A 1 278 ? -41.569 4.348 -7.073 1.00 40.97 278 SER A CA 1
ATOM 2155 C C . SER A 1 278 ? -40.466 4.313 -6.020 1.00 40.97 278 SER A C 1
ATOM 2157 O O . SER A 1 278 ? -39.974 3.235 -5.690 1.00 40.97 278 SER A O 1
ATOM 2159 N N . GLU A 1 279 ? -40.073 5.483 -5.513 1.00 44.59 279 GLU A N 1
ATOM 2160 C CA . GLU A 1 279 ? -39.217 5.596 -4.333 1.00 44.59 279 GLU A CA 1
ATOM 2161 C C . GLU A 1 279 ? -39.838 4.784 -3.192 1.00 44.59 279 GLU A C 1
ATOM 2163 O O . GLU A 1 279 ? -40.942 5.065 -2.720 1.00 44.59 279 GLU A O 1
ATOM 2168 N N . VAL A 1 280 ? -39.129 3.742 -2.761 1.00 49.22 280 VAL A N 1
ATOM 2169 C CA . VAL A 1 280 ? -39.478 2.990 -1.560 1.00 49.22 280 VAL A CA 1
ATOM 2170 C C . VAL A 1 280 ? -39.038 3.840 -0.373 1.00 49.22 280 VAL A C 1
ATOM 2172 O O . VAL A 1 280 ? -37.879 3.820 0.025 1.00 49.22 280 VAL A O 1
ATOM 2175 N N . THR A 1 281 ? -39.959 4.619 0.190 1.00 46.19 281 THR A N 1
ATOM 2176 C CA . THR A 1 281 ? -39.734 5.302 1.468 1.00 46.19 281 THR A CA 1
ATOM 2177 C C . THR A 1 281 ? -39.657 4.260 2.581 1.00 46.19 281 THR A C 1
ATOM 2179 O O . THR A 1 281 ? -40.680 3.674 2.950 1.00 46.19 281 THR A O 1
ATOM 2182 N N . THR A 1 282 ? -38.462 4.016 3.115 1.00 48.38 282 THR A N 1
ATOM 2183 C CA . THR A 1 282 ? -38.277 3.198 4.316 1.00 48.38 282 THR A CA 1
ATOM 2184 C C . THR A 1 282 ? -38.325 4.089 5.567 1.00 48.38 282 THR A C 1
ATOM 2186 O O . THR A 1 282 ? -37.819 5.211 5.546 1.00 48.38 282 THR A O 1
ATOM 2189 N N . PRO A 1 283 ? -38.956 3.640 6.667 1.00 55.03 283 PRO A N 1
ATOM 2190 C CA . PRO A 1 283 ? -38.983 4.386 7.929 1.00 55.03 283 PRO A CA 1
ATOM 2191 C C . PRO A 1 283 ? -37.651 4.330 8.699 1.00 55.03 283 PRO A C 1
ATOM 2193 O O . PRO A 1 283 ? -37.446 5.144 9.595 1.00 55.03 283 PRO A O 1
ATOM 2196 N N . GLU A 1 284 ? -36.748 3.409 8.347 1.00 60.75 284 GLU A N 1
ATOM 2197 C CA . GLU A 1 284 ? -35.413 3.261 8.937 1.00 60.75 284 GLU A CA 1
ATOM 2198 C C . GLU A 1 284 ? -34.353 3.125 7.819 1.00 60.75 284 GLU A C 1
ATOM 2200 O O . GLU A 1 284 ? -34.588 2.399 6.842 1.00 60.75 284 GLU A O 1
ATOM 2205 N N . PRO A 1 285 ? -33.198 3.816 7.913 1.00 64.00 285 PRO A N 1
ATOM 2206 C CA . PRO A 1 285 ? -32.086 3.638 6.980 1.00 64.00 285 PRO A CA 1
ATOM 2207 C C . PRO A 1 285 ? -31.582 2.188 6.995 1.00 64.00 285 PRO A C 1
ATOM 2209 O O . PRO A 1 285 ? -31.399 1.607 8.060 1.00 64.00 285 PRO A O 1
ATOM 2212 N N . GLY A 1 286 ? -31.367 1.593 5.820 1.00 67.19 286 GLY A N 1
ATOM 2213 C CA . GLY A 1 286 ? -30.807 0.240 5.688 1.00 67.19 286 GLY A CA 1
ATOM 2214 C C . GLY A 1 286 ? -31.805 -0.920 5.807 1.00 67.19 286 GLY A C 1
ATOM 2215 O O . GLY A 1 286 ? -31.454 -2.044 5.455 1.00 67.19 286 GLY A O 1
ATOM 2216 N N . VAL A 1 287 ? -33.058 -0.679 6.218 1.00 74.75 287 VAL A N 1
ATOM 2217 C CA . VAL A 1 287 ? -34.102 -1.720 6.274 1.00 74.75 287 VAL A CA 1
ATOM 2218 C C . VAL A 1 287 ? -35.110 -1.521 5.148 1.00 74.75 287 VAL A C 1
ATOM 2220 O O . VAL A 1 287 ? -35.965 -0.639 5.200 1.00 74.75 287 VAL A O 1
ATOM 2223 N N . TYR A 1 288 ? -35.035 -2.384 4.136 1.00 78.12 288 TYR A N 1
ATOM 2224 C CA . TYR A 1 288 ? -35.916 -2.340 2.972 1.00 78.12 288 TYR A CA 1
ATOM 2225 C C . TYR A 1 288 ? -37.084 -3.319 3.110 1.00 78.12 288 TYR A C 1
ATOM 2227 O O . TYR A 1 288 ? -36.920 -4.467 3.522 1.00 78.12 288 TYR A O 1
ATOM 2235 N N . HIS A 1 289 ? -38.281 -2.868 2.732 1.00 78.50 289 HIS A N 1
ATOM 2236 C CA . HIS A 1 289 ? -39.478 -3.702 2.671 1.00 78.50 289 HIS A CA 1
ATOM 2237 C C . HIS A 1 289 ? -39.849 -3.967 1.213 1.00 78.50 289 HIS A C 1
ATOM 2239 O O . HIS A 1 289 ? -40.040 -3.034 0.437 1.00 78.50 289 HIS A O 1
ATOM 2245 N N . GLY A 1 290 ? -39.993 -5.238 0.845 1.00 80.00 290 GLY A N 1
ATOM 2246 C CA . GLY A 1 290 ? -40.357 -5.632 -0.511 1.00 80.00 290 GLY A CA 1
ATOM 2247 C C . GLY A 1 290 ? -40.817 -7.083 -0.594 1.00 80.00 290 GLY A C 1
ATOM 2248 O O . GLY A 1 290 ? -40.607 -7.872 0.324 1.00 80.00 290 GLY A O 1
ATOM 2249 N N . ILE A 1 291 ? -41.471 -7.417 -1.707 1.00 79.31 291 ILE A N 1
ATOM 2250 C CA . ILE A 1 291 ? -41.885 -8.790 -2.051 1.00 79.31 291 ILE A CA 1
ATOM 2251 C C . ILE A 1 291 ? -40.940 -9.455 -3.058 1.00 79.31 291 ILE A C 1
ATOM 2253 O O . ILE A 1 291 ? -40.986 -10.667 -3.236 1.00 79.31 291 ILE A O 1
ATOM 2257 N N . CYS A 1 292 ? -40.108 -8.661 -3.731 1.00 80.94 292 CYS A N 1
ATOM 2258 C CA . CYS A 1 292 ? -39.168 -9.097 -4.751 1.00 80.94 292 CYS A CA 1
ATOM 2259 C C . CYS A 1 292 ? -37.864 -8.320 -4.564 1.00 80.94 292 CYS A C 1
ATOM 2261 O O . CYS A 1 292 ? -37.900 -7.095 -4.429 1.00 80.94 292 CYS A O 1
ATOM 2263 N N . LEU A 1 293 ? -36.740 -9.034 -4.547 1.00 84.38 293 LEU A N 1
ATOM 2264 C CA . LEU A 1 293 ? -35.400 -8.463 -4.578 1.00 84.38 293 LEU A CA 1
ATOM 2265 C C . LEU A 1 293 ? -34.828 -8.714 -5.970 1.00 84.38 293 LEU A C 1
ATOM 2267 O O . LEU A 1 293 ? -34.620 -9.864 -6.355 1.00 84.38 293 LEU A O 1
ATOM 2271 N N . GLN A 1 294 ? -34.578 -7.642 -6.713 1.00 85.81 294 GLN A N 1
ATOM 2272 C CA . GLN A 1 294 ? -33.939 -7.714 -8.018 1.00 85.81 294 GLN A CA 1
ATOM 2273 C C . GLN A 1 294 ? -32.493 -7.243 -7.885 1.00 85.81 294 GLN A C 1
ATOM 2275 O O . GLN A 1 294 ? -32.244 -6.108 -7.486 1.00 85.81 294 GLN A O 1
ATOM 2280 N N . LEU A 1 295 ? -31.549 -8.118 -8.227 1.00 83.81 295 LEU A N 1
ATOM 2281 C CA . LEU A 1 295 ? -30.128 -7.795 -8.289 1.00 83.81 295 LEU A CA 1
ATOM 2282 C C . LEU A 1 295 ? -29.742 -7.586 -9.749 1.00 83.81 295 LEU A C 1
ATOM 2284 O O . LEU A 1 295 ? -30.037 -8.433 -10.591 1.00 83.81 295 LEU A O 1
ATOM 2288 N N . ASN A 1 296 ? -29.100 -6.458 -10.039 1.00 85.81 296 ASN A N 1
ATOM 2289 C CA . ASN A 1 296 ? -28.554 -6.174 -11.358 1.00 85.81 296 ASN A CA 1
ATOM 2290 C C . ASN A 1 296 ? -27.026 -6.183 -11.272 1.00 85.81 296 ASN A C 1
ATOM 2292 O O . ASN A 1 296 ? -26.443 -5.321 -10.616 1.00 85.81 296 ASN A O 1
ATOM 2296 N N . PHE A 1 297 ? -26.390 -7.168 -11.901 1.00 83.00 297 PHE A N 1
ATOM 2297 C CA . PHE A 1 297 ? -24.934 -7.276 -11.939 1.00 83.00 297 PHE A CA 1
ATOM 2298 C C . PHE A 1 297 ? -24.410 -6.455 -13.113 1.00 83.00 297 PHE A C 1
ATOM 2300 O O . PHE A 1 297 ? -24.602 -6.818 -14.269 1.00 83.00 297 PHE A O 1
ATOM 2307 N N . THR A 1 298 ? -23.770 -5.329 -12.815 1.00 81.06 298 THR A N 1
ATOM 2308 C CA . THR A 1 298 ? -23.346 -4.347 -13.824 1.00 81.06 298 THR A CA 1
ATOM 2309 C C . THR A 1 298 ? -21.899 -4.525 -14.283 1.00 81.06 298 THR A C 1
ATOM 2311 O O . THR A 1 298 ? -21.511 -3.957 -15.301 1.00 81.06 298 THR A O 1
ATOM 2314 N N . ALA A 1 299 ? -21.101 -5.316 -13.560 1.00 76.81 299 ALA A N 1
ATOM 2315 C CA . ALA A 1 299 ? -19.703 -5.601 -13.870 1.00 76.81 299 ALA A CA 1
ATOM 2316 C C . ALA A 1 299 ? -19.257 -6.950 -13.275 1.00 76.81 299 ALA A C 1
ATOM 2318 O O . ALA A 1 299 ? -19.875 -7.470 -12.345 1.00 76.81 299 ALA A O 1
ATOM 2319 N N . SER A 1 300 ? -18.160 -7.499 -13.799 1.00 81.00 300 SER A N 1
ATOM 2320 C CA . SER A 1 300 ? -17.529 -8.751 -13.362 1.00 81.00 300 SER A CA 1
ATOM 2321 C C . SER A 1 300 ? -16.029 -8.558 -13.109 1.00 81.00 300 SER A C 1
ATOM 2323 O O . SER A 1 300 ? -15.390 -7.648 -13.646 1.00 81.00 300 SER A O 1
ATOM 2325 N N . TRP A 1 301 ? -15.439 -9.430 -12.288 1.00 58.78 301 TRP A N 1
ATOM 2326 C CA . TRP A 1 301 ? -14.007 -9.405 -11.992 1.00 58.78 301 TRP A CA 1
ATOM 2327 C C . TRP A 1 301 ? -13.228 -10.250 -13.003 1.00 58.78 301 TRP A C 1
ATOM 2329 O O . TRP A 1 301 ? -13.231 -11.477 -12.952 1.00 58.78 301 TRP A O 1
ATOM 2339 N N . GLY A 1 302 ? -12.548 -9.585 -13.936 1.00 57.00 302 GLY A N 1
ATOM 2340 C CA . GLY A 1 302 ? -11.536 -10.208 -14.796 1.00 57.00 302 GLY A CA 1
ATOM 2341 C C . GLY A 1 302 ? -12.047 -10.968 -16.027 1.00 57.00 302 GLY A C 1
ATOM 2342 O O . GLY A 1 302 ? -11.234 -11.258 -16.904 1.00 57.00 302 GLY A O 1
ATOM 2343 N N . ASP A 1 303 ? -13.351 -11.229 -16.152 1.00 66.38 303 ASP A N 1
ATOM 2344 C CA . ASP A 1 303 ? -13.943 -11.859 -17.340 1.00 66.38 303 ASP A CA 1
ATOM 2345 C C . ASP A 1 303 ? -15.196 -11.115 -17.817 1.00 66.38 303 ASP A C 1
ATOM 2347 O O . ASP A 1 303 ? -16.229 -11.130 -17.157 1.00 66.38 303 ASP A O 1
ATOM 2351 N N . LEU A 1 304 ? -15.114 -10.488 -18.992 1.00 71.38 304 LEU A N 1
ATOM 2352 C CA . LEU A 1 304 ? -16.204 -9.708 -19.593 1.00 71.38 304 LEU A CA 1
ATOM 2353 C C . LEU A 1 304 ? -17.451 -10.537 -19.943 1.00 71.38 304 LEU A C 1
ATOM 2355 O O . LEU A 1 304 ? -18.513 -9.957 -20.146 1.00 71.38 304 LEU A O 1
ATOM 2359 N N . HIS A 1 305 ? -17.329 -11.860 -20.059 1.00 73.44 305 HIS A N 1
ATOM 2360 C CA . HIS A 1 305 ? -18.388 -12.710 -20.605 1.00 73.44 305 HIS A CA 1
ATOM 2361 C C . HIS A 1 305 ? -19.073 -13.573 -19.550 1.00 73.44 305 HIS A C 1
ATOM 2363 O O . HIS A 1 305 ? -20.165 -14.072 -19.811 1.00 73.44 305 HIS A O 1
ATOM 2369 N N . TYR A 1 306 ? -18.465 -13.751 -18.376 1.00 75.06 306 TYR A N 1
ATOM 2370 C CA . TYR A 1 306 ? -18.966 -14.664 -17.356 1.00 75.06 306 TYR A CA 1
ATOM 2371 C C . TYR A 1 306 ? -18.925 -14.031 -15.965 1.00 75.06 306 TYR A C 1
ATOM 2373 O O . TYR A 1 306 ? -17.903 -13.498 -15.540 1.00 75.06 306 TYR A O 1
ATOM 2381 N N . LEU A 1 307 ? -20.025 -14.153 -15.221 1.00 78.81 307 LEU A N 1
ATOM 2382 C CA . LEU A 1 307 ? -20.095 -13.774 -13.807 1.00 78.81 307 LEU A CA 1
ATOM 2383 C C . LEU A 1 307 ? -20.625 -14.920 -12.964 1.00 78.81 307 LEU A C 1
ATOM 2385 O O . LEU A 1 307 ? -21.501 -15.656 -13.409 1.00 78.81 307 LEU A O 1
ATOM 2389 N N . GLY A 1 308 ? -20.119 -15.047 -11.742 1.00 81.69 308 GLY A N 1
ATOM 2390 C CA . GLY A 1 308 ? -20.413 -16.176 -10.880 1.00 81.69 308 GLY A CA 1
ATOM 2391 C C . GLY A 1 308 ? -20.569 -15.818 -9.419 1.00 81.69 308 GLY A C 1
ATOM 2392 O O . GLY A 1 308 ? -19.778 -15.050 -8.885 1.00 81.69 308 GLY A O 1
ATOM 2393 N N . LEU A 1 309 ? -21.547 -16.431 -8.755 1.00 78.44 309 LEU A N 1
ATOM 2394 C CA . LEU A 1 309 ? -21.724 -16.345 -7.308 1.00 78.44 309 LEU A CA 1
ATOM 2395 C C . LEU A 1 309 ? -21.618 -17.736 -6.706 1.00 78.44 309 LEU A C 1
ATOM 2397 O O . LEU A 1 309 ? -22.273 -18.648 -7.186 1.00 78.44 309 LEU A O 1
ATOM 2401 N N . THR A 1 310 ? -20.839 -17.912 -5.641 1.00 72.56 310 THR A N 1
ATOM 2402 C CA . THR A 1 310 ? -20.795 -19.188 -4.897 1.00 72.56 310 THR A CA 1
ATOM 2403 C C . THR A 1 310 ? -22.052 -19.375 -4.036 1.00 72.56 310 THR A C 1
ATOM 2405 O O . THR A 1 310 ? -22.464 -20.501 -3.764 1.00 72.56 310 THR A O 1
ATOM 2408 N N . GLY A 1 311 ? -22.681 -18.278 -3.614 1.00 75.94 311 GLY A N 1
ATOM 2409 C CA . GLY A 1 311 ? -23.892 -18.280 -2.803 1.00 75.94 311 GLY A CA 1
ATOM 2410 C C . GLY A 1 311 ? -24.493 -16.884 -2.684 1.00 75.94 311 GLY A C 1
ATOM 2411 O O . GLY A 1 311 ? -23.802 -15.890 -2.895 1.00 75.94 311 GLY A O 1
ATOM 2412 N N . LEU A 1 312 ? -25.780 -16.831 -2.350 1.00 82.00 312 LEU A N 1
ATOM 2413 C CA . LEU A 1 312 ? -26.521 -15.610 -2.052 1.00 82.00 312 LEU A CA 1
ATOM 2414 C C . LEU A 1 312 ? -27.453 -15.901 -0.874 1.00 82.00 312 LEU A C 1
ATOM 2416 O O . LEU A 1 312 ? -28.222 -16.862 -0.921 1.00 82.00 312 LEU A O 1
ATOM 2420 N N . GLU A 1 313 ? -27.388 -15.075 0.163 1.00 82.81 313 GLU A N 1
ATOM 2421 C CA . GLU A 1 313 ? -28.234 -15.178 1.349 1.00 82.81 313 GLU A CA 1
ATOM 2422 C C . GLU A 1 313 ? -28.905 -13.829 1.600 1.00 82.81 313 GLU A C 1
ATOM 2424 O O . GLU A 1 313 ? -28.258 -12.785 1.546 1.00 82.81 313 GLU A O 1
ATOM 2429 N N . VAL A 1 314 ? -30.215 -13.848 1.852 1.00 83.94 314 VAL A N 1
ATOM 2430 C CA . VAL A 1 314 ? -30.965 -12.645 2.225 1.00 83.94 314 VAL A CA 1
ATOM 2431 C C . VAL A 1 314 ? -31.249 -12.729 3.712 1.00 83.94 314 VAL A C 1
ATOM 2433 O O . VAL A 1 314 ? -31.932 -13.648 4.159 1.00 83.94 314 VAL A O 1
ATOM 2436 N N . VAL A 1 315 ? -30.724 -11.779 4.479 1.00 83.62 315 VAL A N 1
ATOM 2437 C CA . VAL A 1 315 ? -30.848 -11.754 5.938 1.00 83.62 315 VAL A CA 1
ATOM 2438 C C . VAL A 1 315 ? -31.945 -10.768 6.337 1.00 83.62 315 VAL A C 1
ATOM 2440 O O . VAL A 1 315 ? -31.984 -9.633 5.867 1.00 83.62 315 VAL A O 1
ATOM 2443 N N . GLY A 1 316 ? -32.874 -11.223 7.176 1.00 82.62 316 GLY A N 1
ATOM 2444 C CA . GLY A 1 316 ? -33.930 -10.395 7.742 1.00 82.62 316 GLY A CA 1
ATOM 2445 C C . GLY A 1 316 ? -33.408 -9.440 8.817 1.00 82.62 316 GLY A C 1
ATOM 2446 O O . GLY A 1 316 ? -32.294 -9.569 9.319 1.00 82.62 316 GLY A O 1
ATOM 2447 N N . LYS A 1 317 ? -34.251 -8.489 9.232 1.00 79.19 317 LYS A N 1
ATOM 2448 C CA . LYS A 1 317 ? -33.928 -7.504 10.286 1.00 79.19 317 LYS A CA 1
ATOM 2449 C C . LYS A 1 317 ? -33.539 -8.113 11.643 1.00 79.19 317 LYS A C 1
ATOM 2451 O O . LYS A 1 317 ? -33.013 -7.426 12.506 1.00 79.19 317 LYS A O 1
ATOM 2456 N N . ASP A 1 318 ? -33.872 -9.377 11.862 1.00 81.06 318 ASP A N 1
ATOM 2457 C CA . ASP A 1 318 ? -33.561 -10.167 13.051 1.00 81.06 318 ASP A CA 1
ATOM 2458 C C . ASP A 1 318 ? -32.206 -10.891 12.951 1.00 81.06 318 ASP A C 1
ATOM 2460 O O . ASP A 1 318 ? -31.856 -11.677 13.834 1.00 81.06 318 ASP A O 1
ATOM 2464 N N . GLY A 1 319 ? -31.443 -10.643 11.880 1.00 77.62 319 GLY A N 1
ATOM 2465 C CA . GLY A 1 319 ? -30.164 -11.299 11.622 1.00 77.62 319 GLY A CA 1
ATOM 2466 C C . GLY A 1 319 ? -30.315 -12.766 11.214 1.00 77.62 319 GLY A C 1
ATOM 2467 O O . GLY A 1 319 ? -29.328 -13.498 11.206 1.00 77.62 319 GLY A O 1
ATOM 2468 N N . GLN A 1 320 ? -31.537 -13.219 10.914 1.00 81.06 320 GLN A N 1
ATOM 2469 C CA . GLN A 1 320 ? -31.802 -14.582 10.466 1.00 81.06 320 GLN A CA 1
ATOM 2470 C C . GLN A 1 320 ? -31.931 -14.638 8.949 1.00 81.06 320 GLN A C 1
ATOM 2472 O O . GLN A 1 320 ? -32.554 -13.782 8.321 1.00 81.06 320 GLN A O 1
ATOM 2477 N N . ALA A 1 321 ? -31.365 -15.684 8.358 1.00 80.75 321 ALA A N 1
ATOM 2478 C CA . ALA A 1 321 ? -31.497 -15.960 6.939 1.00 80.75 321 ALA A CA 1
ATOM 2479 C C . ALA A 1 321 ? -32.963 -16.216 6.569 1.00 80.75 321 ALA A C 1
ATOM 2481 O O . ALA A 1 321 ? -33.624 -17.088 7.144 1.00 80.75 321 ALA A O 1
ATOM 2482 N N . LEU A 1 322 ? -33.472 -15.476 5.587 1.00 82.56 322 LEU A N 1
ATOM 2483 C CA . LEU A 1 322 ? -34.789 -15.720 5.027 1.00 82.56 322 LEU A CA 1
ATOM 2484 C C . LEU A 1 322 ? -34.748 -17.016 4.204 1.00 82.56 322 LEU A C 1
ATOM 2486 O O . LEU A 1 322 ? -33.888 -17.168 3.333 1.00 82.56 322 LEU A O 1
ATOM 2490 N N . PRO A 1 323 ? -35.675 -17.962 4.432 1.00 78.31 323 PRO A N 1
ATOM 2491 C CA . PRO A 1 323 ? -35.724 -19.188 3.652 1.00 78.31 323 PRO A CA 1
ATOM 2492 C C . PRO A 1 323 ? -36.199 -18.881 2.226 1.00 78.31 323 PRO A C 1
ATOM 2494 O O . PRO A 1 323 ? -37.388 -18.664 1.996 1.00 78.31 323 PRO A O 1
ATOM 2497 N N . ILE A 1 324 ? -35.273 -18.892 1.267 1.00 79.19 324 ILE A N 1
ATOM 2498 C CA . ILE A 1 324 ? -35.574 -18.750 -0.162 1.00 79.19 324 ILE A CA 1
ATOM 2499 C C . ILE A 1 324 ? -35.626 -20.140 -0.788 1.00 79.19 324 ILE A C 1
ATOM 2501 O O . ILE A 1 324 ? -34.664 -20.906 -0.743 1.00 79.19 324 ILE A O 1
ATOM 2505 N N . SER A 1 325 ? -36.765 -20.478 -1.381 1.00 77.88 325 SER A N 1
ATOM 2506 C CA . SER A 1 325 ? -36.918 -21.711 -2.147 1.00 77.88 325 SER A CA 1
ATOM 2507 C C . SER A 1 325 ? -36.506 -21.504 -3.604 1.00 77.88 325 SER A C 1
ATOM 2509 O O . SER A 1 325 ? -36.721 -20.436 -4.165 1.00 77.88 325 SER A O 1
ATOM 2511 N N . LEU A 1 326 ? -36.010 -22.554 -4.263 1.00 71.00 326 LEU A N 1
ATOM 2512 C CA . LEU A 1 326 ? -35.553 -22.499 -5.663 1.00 71.00 326 LEU A CA 1
ATOM 2513 C C . LEU A 1 326 ? -36.576 -21.931 -6.655 1.00 71.00 326 LEU A C 1
ATOM 2515 O O . LEU A 1 326 ? -36.211 -21.217 -7.579 1.00 71.00 326 LEU A O 1
ATOM 2519 N N . HIS A 1 327 ? -37.866 -22.197 -6.448 1.00 76.00 327 HIS A N 1
ATOM 2520 C CA . HIS A 1 327 ? -38.936 -21.682 -7.310 1.00 76.00 327 HIS A CA 1
ATOM 2521 C C . HIS A 1 327 ? -39.160 -20.163 -7.184 1.00 76.00 327 HIS A C 1
ATOM 2523 O O . HIS A 1 327 ? -39.940 -19.602 -7.946 1.00 76.00 327 HIS A O 1
ATOM 2529 N N . GLN A 1 328 ? -38.517 -19.511 -6.212 1.00 80.62 328 GLN A N 1
ATOM 2530 C CA . GLN A 1 328 ? -38.573 -18.066 -5.983 1.00 80.62 328 GLN A CA 1
ATOM 2531 C C . GLN A 1 328 ? -37.366 -17.338 -6.592 1.00 80.62 328 GLN A C 1
ATOM 2533 O O . GLN A 1 328 ? -37.278 -16.120 -6.475 1.00 80.62 328 GLN A O 1
ATOM 2538 N N . ILE A 1 329 ? -36.439 -18.071 -7.221 1.00 83.81 329 ILE A N 1
ATOM 2539 C CA . ILE A 1 329 ? -35.219 -17.527 -7.816 1.00 83.81 329 ILE A CA 1
ATOM 2540 C C . ILE A 1 329 ? -35.332 -17.610 -9.339 1.00 83.81 329 ILE A C 1
ATOM 2542 O O . ILE A 1 329 ? -35.637 -18.660 -9.907 1.00 83.81 329 ILE A O 1
ATOM 2546 N N . SER A 1 330 ? -35.049 -16.497 -10.006 1.00 84.88 330 SER A N 1
ATOM 2547 C CA . SER A 1 330 ? -34.947 -16.411 -11.461 1.00 84.88 330 SER A CA 1
ATOM 2548 C C . SER A 1 330 ? -33.732 -15.578 -11.843 1.00 84.88 330 SER A C 1
ATOM 2550 O O . SER A 1 330 ? -33.482 -14.550 -11.216 1.00 84.88 330 SER A O 1
ATOM 2552 N N . ALA A 1 331 ? -33.023 -15.991 -12.888 1.00 84.81 331 ALA A N 1
ATOM 2553 C CA . ALA A 1 331 ? -31.921 -15.246 -13.486 1.00 84.81 331 ALA A CA 1
ATOM 2554 C C . ALA A 1 331 ? -32.148 -15.123 -14.998 1.00 84.81 331 ALA A C 1
ATOM 2556 O O . ALA A 1 331 ? -32.832 -15.959 -15.594 1.00 84.81 331 ALA A O 1
ATOM 2557 N N . CYS A 1 332 ? -31.602 -14.068 -15.597 1.00 80.38 332 CYS A N 1
ATOM 2558 C CA . CYS A 1 332 ? -31.621 -13.849 -17.036 1.00 80.38 332 CYS A CA 1
ATOM 2559 C C . CYS A 1 332 ? -30.234 -13.368 -17.480 1.00 80.38 332 CYS A C 1
ATOM 2561 O O . CYS A 1 332 ? -29.860 -12.255 -17.108 1.00 80.38 332 CYS A O 1
ATOM 2563 N N . PRO A 1 333 ? -29.497 -14.159 -18.276 1.00 80.25 333 PRO A N 1
ATOM 2564 C CA . PRO A 1 333 ? -29.757 -15.566 -18.625 1.00 80.25 333 PRO A CA 1
ATOM 2565 C C . PRO A 1 333 ? -29.735 -16.490 -17.396 1.00 80.25 333 PRO A C 1
ATOM 2567 O O . PRO A 1 333 ? -29.223 -16.121 -16.337 1.00 80.25 333 PRO A O 1
ATOM 2570 N N . ARG A 1 334 ? -30.358 -17.670 -17.506 1.00 80.38 334 ARG A N 1
ATOM 2571 C CA . ARG A 1 334 ? -30.584 -18.578 -16.370 1.00 80.38 334 ARG A CA 1
ATOM 2572 C C . ARG A 1 334 ? -29.276 -19.181 -15.868 1.00 80.38 334 ARG A C 1
ATOM 2574 O O . ARG A 1 334 ? -29.033 -19.174 -14.663 1.00 80.38 334 ARG A O 1
ATOM 2581 N N . ASP A 1 335 ? -28.478 -19.717 -16.784 1.00 82.62 335 ASP A N 1
ATOM 2582 C CA . ASP A 1 335 ? -27.140 -20.268 -16.562 1.00 82.62 335 ASP A CA 1
ATOM 2583 C C . ASP A 1 335 ? -26.443 -20.537 -17.912 1.00 82.62 335 ASP A C 1
ATOM 2585 O O . ASP A 1 335 ? -26.947 -20.164 -18.973 1.00 82.62 335 ASP A O 1
ATOM 2589 N N . LEU A 1 336 ? -25.259 -21.160 -17.889 1.00 79.50 336 LEU A N 1
ATOM 2590 C CA . LEU A 1 336 ? -24.479 -21.459 -19.096 1.00 79.50 336 LEU A CA 1
ATOM 2591 C C . LEU A 1 336 ? -25.207 -22.333 -20.121 1.00 79.50 336 LEU A C 1
ATOM 2593 O O . LEU A 1 336 ? -24.876 -22.243 -21.299 1.00 79.50 336 LEU A O 1
ATOM 2597 N N . ASN A 1 337 ? -26.183 -23.150 -19.715 1.00 79.00 337 ASN A N 1
ATOM 2598 C CA . ASN A 1 337 ? -26.895 -24.040 -20.640 1.00 79.00 337 ASN A CA 1
ATOM 2599 C C . ASN A 1 337 ? -27.846 -23.294 -21.589 1.00 79.00 337 ASN A C 1
ATOM 2601 O O . ASN A 1 337 ? -28.376 -23.903 -22.517 1.00 79.00 337 ASN A O 1
ATOM 2605 N N . ASP A 1 338 ? -28.047 -21.987 -21.393 1.00 79.56 338 ASP A N 1
ATOM 2606 C CA . ASP A 1 338 ? -28.743 -21.138 -22.364 1.00 79.56 338 ASP A CA 1
ATOM 2607 C C . ASP A 1 338 ? -27.883 -20.871 -23.620 1.00 79.56 338 ASP A C 1
ATOM 2609 O O . ASP A 1 338 ? -28.403 -20.436 -24.651 1.00 79.56 338 ASP A O 1
ATOM 2613 N N . LEU A 1 339 ? -26.569 -21.135 -23.566 1.00 76.75 339 LEU A N 1
ATOM 2614 C CA . LEU A 1 339 ? -25.664 -20.998 -24.706 1.00 76.75 339 LEU A CA 1
ATOM 2615 C C . LEU A 1 339 ? -25.601 -22.299 -25.526 1.00 76.75 339 LEU A C 1
ATOM 2617 O O . LEU A 1 339 ? -25.411 -23.373 -24.962 1.00 76.75 339 LEU A O 1
ATOM 2621 N N . PRO A 1 340 ? -25.635 -22.230 -26.872 1.00 71.81 340 PRO A N 1
ATOM 2622 C CA . PRO A 1 340 ? -25.647 -23.414 -27.741 1.00 71.81 340 PRO A CA 1
ATOM 2623 C C . PRO A 1 340 ? -24.363 -24.259 -27.673 1.00 71.81 340 PRO A C 1
ATOM 2625 O O . PRO A 1 340 ? -24.354 -25.405 -28.118 1.00 71.81 340 PRO A O 1
ATOM 2628 N N . GLU A 1 341 ? -23.278 -23.693 -27.144 1.00 75.12 341 GLU A N 1
ATOM 2629 C CA . GLU A 1 341 ? -21.974 -24.346 -26.982 1.00 75.12 341 GLU A CA 1
ATOM 2630 C C . GLU A 1 341 ? -21.888 -25.197 -25.706 1.00 75.12 341 GLU A C 1
ATOM 2632 O O . GLU A 1 341 ? -20.979 -26.018 -25.573 1.00 75.12 341 GLU A O 1
ATOM 2637 N N . TYR A 1 342 ? -22.840 -25.028 -24.785 1.00 70.62 342 TYR A N 1
ATOM 2638 C CA . TYR A 1 342 ? -22.885 -25.725 -23.509 1.00 70.62 342 TYR A CA 1
ATOM 2639 C C . TYR A 1 342 ? -24.122 -26.618 -23.460 1.00 70.62 342 TYR A C 1
ATOM 2641 O O . TYR A 1 342 ? -25.260 -26.168 -23.547 1.00 70.62 342 TYR A O 1
ATOM 2649 N N . THR A 1 343 ? -23.890 -27.914 -23.297 1.00 62.44 343 THR A N 1
ATOM 2650 C CA . THR A 1 343 ? -24.947 -28.887 -23.026 1.00 62.44 343 THR A CA 1
ATOM 2651 C C . THR A 1 343 ? -24.550 -29.668 -21.785 1.00 62.44 343 THR A C 1
ATOM 2653 O O . THR A 1 343 ? -23.522 -30.343 -21.817 1.00 62.44 343 THR A O 1
ATOM 2656 N N . ASP A 1 344 ? -25.367 -29.594 -20.733 1.00 72.00 344 ASP A N 1
ATOM 2657 C CA . ASP A 1 344 ? -25.180 -30.308 -19.458 1.00 72.00 344 ASP A CA 1
ATOM 2658 C C . ASP A 1 344 ? -24.066 -29.729 -18.559 1.00 72.00 344 ASP A C 1
ATOM 2660 O O . ASP A 1 344 ? -23.336 -30.446 -17.869 1.00 72.00 344 ASP A O 1
ATOM 2664 N N . ASP A 1 345 ? -23.921 -28.400 -18.549 1.00 76.88 345 ASP A N 1
ATOM 2665 C CA . ASP A 1 345 ? -23.046 -27.725 -17.598 1.00 76.88 345 ASP A CA 1
ATOM 2666 C C . ASP A 1 345 ? -23.639 -27.800 -16.189 1.00 76.88 345 ASP A C 1
ATOM 2668 O O . ASP A 1 345 ? -24.759 -27.361 -15.925 1.00 76.88 345 ASP A O 1
ATOM 2672 N N . SER A 1 346 ? -22.853 -28.333 -15.257 1.00 75.38 346 SER A N 1
ATOM 2673 C CA . SER A 1 346 ? -23.292 -28.542 -13.881 1.00 75.38 346 SER A CA 1
ATOM 2674 C C . SER A 1 346 ? -23.460 -27.245 -13.069 1.00 75.38 346 SER A C 1
ATOM 2676 O O . SER A 1 346 ? -23.900 -27.310 -11.920 1.00 75.38 346 SER A O 1
ATOM 2678 N N . ARG A 1 347 ? -23.094 -26.074 -13.596 1.00 75.75 347 ARG A N 1
ATOM 2679 C CA . ARG A 1 347 ? -23.166 -24.766 -12.920 1.00 75.75 347 ARG A CA 1
ATOM 2680 C C . ARG A 1 347 ? -24.532 -24.102 -13.125 1.00 75.75 347 ARG A C 1
ATOM 2682 O O . ARG A 1 347 ? -24.627 -22.986 -13.619 1.00 75.75 347 ARG A O 1
ATOM 2689 N N . THR A 1 348 ? -25.590 -24.805 -12.734 1.00 75.12 348 THR A N 1
ATOM 2690 C CA . THR A 1 348 ? -26.991 -24.381 -12.892 1.00 75.12 348 THR A CA 1
ATOM 2691 C C . THR A 1 348 ? -27.497 -23.614 -11.681 1.00 75.12 348 THR A C 1
ATOM 2693 O O . THR A 1 348 ? -27.197 -24.029 -10.560 1.00 75.12 348 THR A O 1
ATOM 2696 N N . LEU A 1 349 ? -28.378 -22.628 -11.878 1.00 73.38 349 LEU A N 1
ATOM 2697 C CA . LEU A 1 349 ? -29.020 -21.831 -10.815 1.00 73.38 349 LEU A CA 1
ATOM 2698 C C . LEU A 1 349 ? -29.614 -22.681 -9.670 1.00 73.38 349 LEU A C 1
ATOM 2700 O O . LEU A 1 349 ? -29.583 -22.282 -8.506 1.00 73.38 349 LEU A O 1
ATOM 2704 N N . ASP A 1 350 ? -30.079 -23.895 -9.976 1.00 68.31 350 ASP A N 1
ATOM 2705 C CA . ASP A 1 350 ? -30.734 -24.810 -9.034 1.00 68.31 350 ASP A CA 1
ATOM 2706 C C . ASP A 1 350 ? -29.830 -25.308 -7.889 1.00 68.31 350 ASP A C 1
ATOM 2708 O O . ASP A 1 350 ? -30.316 -25.806 -6.873 1.00 68.31 350 ASP A O 1
ATOM 2712 N N . LYS A 1 351 ? -28.509 -25.132 -7.997 1.00 62.19 351 LYS A N 1
ATOM 2713 C CA . LYS A 1 351 ? -27.584 -25.439 -6.897 1.00 62.19 351 LYS A CA 1
ATOM 2714 C C . LYS A 1 351 ? -27.565 -24.360 -5.803 1.00 62.19 351 LYS A C 1
ATOM 2716 O O . LYS A 1 351 ? -27.035 -24.621 -4.727 1.00 62.19 351 LYS A O 1
ATOM 2721 N N . THR A 1 352 ? -28.139 -23.174 -6.040 1.00 54.41 352 THR A N 1
ATOM 2722 C CA . THR A 1 352 ? -28.129 -22.056 -5.069 1.00 54.41 352 THR A CA 1
ATOM 2723 C C . THR A 1 352 ? -29.165 -22.196 -3.946 1.00 54.41 352 THR A C 1
ATOM 2725 O O . THR A 1 352 ? -29.063 -21.499 -2.943 1.00 54.41 352 THR A O 1
ATOM 2728 N N . GLY A 1 353 ? -30.158 -23.086 -4.075 1.00 45.16 353 GLY A N 1
ATOM 2729 C CA . GLY A 1 353 ? -31.254 -23.225 -3.099 1.00 45.16 353 GLY A CA 1
ATOM 2730 C C . GLY A 1 353 ? -31.258 -24.514 -2.272 1.00 45.16 353 GLY A C 1
ATOM 2731 O O . GLY A 1 353 ? -32.156 -24.707 -1.455 1.00 45.16 353 GLY A O 1
ATOM 2732 N N . THR A 1 354 ? -30.279 -25.407 -2.441 1.00 39.69 354 THR A N 1
ATOM 2733 C CA . THR A 1 354 ? -30.149 -26.636 -1.636 1.00 39.69 354 THR A CA 1
ATOM 2734 C C . THR A 1 354 ? -29.004 -26.525 -0.636 1.00 39.69 354 THR A C 1
ATOM 2736 O O . THR A 1 354 ? -27.915 -27.055 -0.845 1.00 39.69 354 THR A O 1
ATOM 2739 N N . TRP A 1 355 ? -29.253 -25.866 0.493 1.00 46.09 355 TRP A N 1
ATOM 2740 C CA . TRP A 1 355 ? -28.268 -25.720 1.564 1.00 46.09 355 TRP A CA 1
ATOM 2741 C C . TRP A 1 355 ? -28.291 -26.921 2.526 1.00 46.09 355 TRP A C 1
ATOM 2743 O O . TRP A 1 355 ? -28.903 -26.901 3.593 1.00 46.09 355 TRP A O 1
ATOM 2753 N N . ARG A 1 356 ? -27.577 -27.995 2.167 1.00 31.91 356 ARG A N 1
ATOM 2754 C CA . ARG A 1 356 ? -26.898 -28.867 3.144 1.00 31.91 356 ARG A CA 1
ATOM 2755 C C . ARG A 1 356 ? -25.443 -29.017 2.708 1.00 31.91 356 ARG A C 1
ATOM 2757 O O . ARG A 1 356 ? -25.193 -29.463 1.597 1.00 31.91 356 ARG A O 1
ATOM 2764 N N . ARG A 1 357 ? -24.521 -28.624 3.600 1.00 38.56 357 ARG A N 1
ATOM 2765 C CA . ARG A 1 357 ? -23.047 -28.647 3.465 1.00 38.56 357 ARG A CA 1
ATOM 2766 C C . ARG A 1 357 ? -22.524 -29.644 2.412 1.00 38.56 357 ARG A C 1
ATOM 2768 O O . ARG A 1 357 ? -22.471 -30.841 2.687 1.00 38.56 357 ARG A O 1
ATOM 2775 N N . ALA A 1 358 ? -22.063 -29.127 1.272 1.00 28.66 358 ALA A N 1
ATOM 2776 C CA . ALA A 1 358 ? -21.149 -29.790 0.334 1.00 28.66 358 ALA A CA 1
ATOM 2777 C C . ALA A 1 358 ? -20.320 -28.717 -0.437 1.00 28.66 358 ALA A C 1
ATOM 2779 O O . ALA A 1 358 ? -20.708 -27.552 -0.400 1.00 28.66 358 ALA A O 1
ATOM 2780 N N . PRO A 1 359 ? -19.161 -29.070 -1.037 1.00 34.25 359 PRO A N 1
ATOM 2781 C CA . PRO A 1 359 ? -18.009 -28.183 -1.298 1.00 34.25 359 PRO A CA 1
ATOM 2782 C C . PRO A 1 359 ? -18.193 -27.211 -2.489 1.00 34.25 359 PRO A C 1
ATOM 2784 O O . PRO A 1 359 ? -19.154 -27.358 -3.245 1.00 34.25 359 PRO A O 1
ATOM 2787 N N . PRO A 1 360 ? -17.296 -26.211 -2.666 1.00 38.16 360 PRO A N 1
ATOM 2788 C CA . PRO A 1 360 ? -17.564 -25.037 -3.488 1.00 38.16 360 PRO A CA 1
ATOM 2789 C C . PRO A 1 360 ? -17.337 -25.331 -4.973 1.00 38.16 360 PRO A C 1
ATOM 2791 O O . PRO A 1 360 ? -16.238 -25.698 -5.385 1.00 38.16 360 PRO A O 1
ATOM 2794 N N . HIS A 1 361 ? -18.363 -25.106 -5.789 1.00 42.16 361 HIS A N 1
ATOM 2795 C CA . HIS A 1 361 ? -18.201 -24.904 -7.225 1.00 42.16 361 HIS A CA 1
ATOM 2796 C C . HIS A 1 361 ? -18.903 -23.595 -7.613 1.00 42.16 361 HIS A C 1
ATOM 2798 O O . HIS A 1 361 ? -20.084 -23.446 -7.298 1.00 42.16 361 HIS A O 1
ATOM 2804 N N . PRO A 1 362 ? -18.196 -22.646 -8.252 1.00 43.03 362 PRO A N 1
ATOM 2805 C CA . PRO A 1 362 ? -18.762 -21.361 -8.640 1.00 43.03 362 PRO A CA 1
ATOM 2806 C C . PRO A 1 362 ? -19.698 -21.505 -9.846 1.00 43.03 362 PRO A C 1
ATOM 2808 O O . PRO A 1 362 ? -19.463 -22.309 -10.751 1.00 43.03 362 PRO A O 1
ATOM 2811 N N . PHE A 1 363 ? -20.760 -20.707 -9.842 1.00 47.38 363 PHE A N 1
ATOM 2812 C CA . PHE A 1 363 ? -21.734 -20.576 -10.922 1.00 47.38 363 PHE A CA 1
ATOM 2813 C C . PHE A 1 363 ? -21.157 -19.651 -11.999 1.00 47.38 363 PHE A C 1
ATOM 2815 O O . PHE A 1 363 ? -20.275 -18.867 -11.682 1.00 47.38 363 PHE A O 1
ATOM 2822 N N . LEU A 1 364 ? -21.605 -19.724 -13.254 1.00 39.06 364 LEU A N 1
ATOM 2823 C CA . LEU A 1 364 ? -21.322 -18.690 -14.256 1.00 39.06 364 LEU A CA 1
ATOM 2824 C C . LEU A 1 364 ? -22.600 -18.429 -15.067 1.00 39.06 364 LEU A C 1
ATOM 2826 O O . LEU A 1 364 ? -23.280 -19.383 -15.431 1.00 39.06 364 LEU A O 1
ATOM 2830 N N . ALA A 1 365 ? -22.935 -17.175 -15.350 1.00 39.88 365 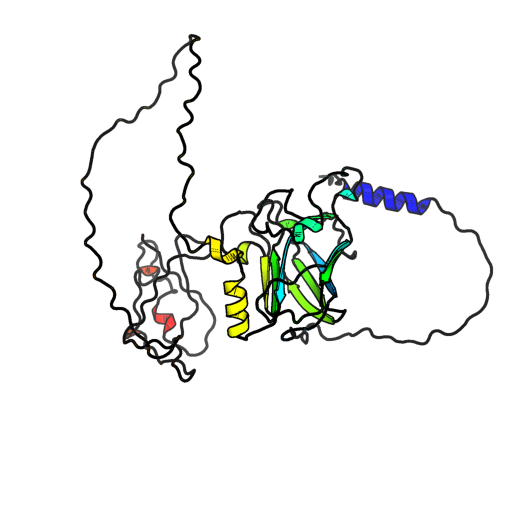ALA A N 1
ATOM 2831 C CA . ALA A 1 365 ? -23.996 -16.795 -16.284 1.00 39.88 365 ALA A CA 1
ATOM 2832 C C . ALA A 1 365 ? -23.442 -15.794 -17.317 1.00 39.88 365 ALA A C 1
ATOM 2834 O O . ALA A 1 365 ? -22.581 -14.984 -16.953 1.00 39.88 365 ALA A O 1
ATOM 2835 N N . PRO A 1 366 ? -23.886 -15.851 -18.588 1.00 32.31 366 PRO A N 1
ATOM 2836 C CA . PRO A 1 366 ? -23.472 -14.880 -19.596 1.00 32.31 366 PRO A CA 1
ATOM 2837 C C . PRO A 1 366 ? -24.116 -13.502 -19.377 1.00 32.31 366 PRO A C 1
ATOM 2839 O O . PRO A 1 366 ? -25.296 -13.415 -19.080 1.00 32.31 366 PRO A O 1
ATOM 2842 N N . CYS A 1 367 ? -23.386 -12.404 -19.567 1.00 32.62 367 CYS A N 1
ATOM 2843 C CA . CYS A 1 367 ? -24.008 -11.080 -19.706 1.00 32.62 367 CYS A CA 1
ATOM 2844 C C . CYS A 1 367 ? -24.256 -10.793 -21.190 1.00 32.62 367 CYS A C 1
ATOM 2846 O O . CYS A 1 367 ? -23.308 -10.767 -21.973 1.00 32.62 367 CYS A O 1
ATOM 2848 N N . PHE A 1 368 ? -25.509 -10.550 -21.579 1.00 32.91 368 PHE A N 1
ATOM 2849 C CA . PHE A 1 368 ? -25.825 -9.917 -22.862 1.00 32.91 368 PHE A CA 1
ATOM 2850 C C . PHE A 1 368 ? -26.227 -8.460 -22.610 1.00 32.91 368 PHE A C 1
ATOM 2852 O O . PHE A 1 368 ? -26.990 -8.194 -21.683 1.00 32.91 368 PHE A O 1
ATOM 2859 N N . LEU A 1 369 ? -25.642 -7.563 -23.414 1.00 31.03 369 LEU A N 1
ATOM 2860 C CA . LEU A 1 369 ? -25.821 -6.104 -23.398 1.00 31.03 369 LEU A CA 1
ATOM 2861 C C . LEU A 1 369 ? -27.285 -5.659 -23.455 1.00 31.03 369 LEU A C 1
ATOM 2863 O O . LEU A 1 369 ? -28.049 -6.260 -24.249 1.00 31.03 369 LEU A O 1
#

Sequence (369 aa):
MEVQGDILDEFLQQQRSGRQGAQPTPCREQPEARAGPDNCRDSGDPSDFRIPVLPYGRHLVIDIKSTWGDRHYVGLNGIEIFSSKGEPVQIASIQADPPDINILPAYGKDPRVVGNLIDGVNRTQDDMHVWLAPFTPGKSHSVSIDFSHPCHVALIRIWNYNKSRIHSFRGVRDVEILLDAQCIFHGEIAKASGTLTGAPEHFGDTILFTTDDDILEAIFRSDETFDVDTGGPCSLPCEEPLRRPSTADGDSEERPYTQAGLWAQVPEVELPCSAPVSEVTTPEPGVYHGICLQLNFTASWGDLHYLGLTGLEVVGKDGQALPISLHQISACPRDLNDLPEYTDDSRTLDKTGTWRRAPPHPFLAPCFL

Organism: Pipistrellus kuhlii (NCBI:txid59472)

pLDDT: mean 73.31, std 25.85, range [24.38, 98.81]

Foldseek 3Di:
DDPPDDLQSVVVVVVVVVVVPDDDDDDDDDDDDDDDDPPPPPPDDPVPDDQAAQDKFFKKKKKFQDFLADAWKAKFQAKWWAFLQLATFAWPDKAKVVFADCVRPVHPPFLQGRVLRHPPPQLDLDSNNMHMHTDHHPDIIMMMIGTPDIGGTFKMWTFWNQNAQVCLRSTGFWIFMDGVNHTNDTGTWDGANNDSDDDSSNGIDMDGSDPDPSSVVSNVVNDPVVVVPDDDDDPPVPPPPPPDDDDDDDDDDDDDDPDDDDDDDDDDDDDDDDDDDPPQDDPDPPAGDDPDDDDDDPDAHPDQFKHWDQEDFDAHPVRHTDQDALVRDADVVQAPCVDPVDDPDPLGSNVHRDDDDDDTDITIHTDDD

Radius of gyration: 29.32 Å; Cα contacts (8 Å, |Δi|>4): 563; chains: 1; bounding box: 89×52×91 Å

Mean predicted aligned error: 19.42 Å

InterPro domains:
  IPR026704 Katanin-interacting protein [PTHR21534] (1-351)
  IPR027859 KATNIP domain [PF14652] (63-215)
  IPR027859 KATNIP domain [PF14652] (295-352)

Secondary structure (DSSP, 8-state):
------HHHHHHHHHHHHGGG-PPPP-------------------GGG--PPSS-EEEEEEEEE--BSS-SSEEEEEEEEEEETTSSBPPEEEEEEES--GGGSTT-SS-S--GGGGGSS--S---GGG-EEEE--TTS--EEEEEEEEEEEEEEEEEEE--S-TTTGGGBB-EEEEEETTEEEEEEE-PPP-SSS-S-GGGGEEEEE----HHHHHHHHHH-TTTGGGSS-S-------------------------PPPP-------PPP-PPPPP----SSTT----S---------SS-SSEE--S----B-TTSPBP---GGG---SS-SGGGSTT-SS-S--GGGGS--S--------EE---